Protein 9JKD (pdb70)

Nearest PDB structures (foldseek):
  3h5y-assembly1_A  TM=7.142E-01  e=1.412E-12  Norwalk virus
  4o4r-assembly3_C  TM=7.150E-01  e=1.255E-11  Murine norovirus 1
  4wtd-assembly1_A  TM=6.169E-01  e=1.125E-12  Hepatitis C virus JFH-1
  6ae4-assembly1_A  TM=6.702E-01  e=5.634E-11  Classical swine fever virus
  6ae6-assembly1_A  TM=5.547E-01  e=8.486E-11  Classical swine fever virus

Foldseek 3Di:
DQVFFWDFADDDAQVVVLVVCVVLFAVQFFATFFSVLCVVLSVLQVPADAKQWGFDRIWTSFFDDGAHDDDFPDQVLQVLLLVLLQPLLVLFPDSVVSSVLQVVLLVQFAWDFWHLVLQSVLCSLLIHHFDQAFDDLLVLLLVLLLVLVLLLLVVLPQDAAQDDLVCLPLVNLLVQDDWDDQFPCVVVPDDICNDSVNSVVLSVLQVVLLVQLVCVLVVHHGDPCLVVVADEKEKIFDTAIDTFDQDVRDGGRDRTDIAIATHSNLQSLCRSQFVVLLVSCLVGPLQQCPQADAFQCRPVSVVLLVCVQCVQAQFGPPNWKKKKWDWPPQQSQQHNHLLCSQVVSRNVSHHHPPADSSRVSSNVSSSSNSSVPQAWHFYQRSSRGTMIGGDGGNHNHPCQQVRLSSSLSSLVSSLLLSCLVVPHVADSNRLSVQLSVVVNSAWYDGRSTIMGIQVNNVSSVHGDDVVSSQVSVVSSPIGTPSVPIDMGRGQLQDDTPQWGWDQDPQGIHIFHAPSVVSSNSSHDRDDQLLVVLQVLLVVLLSGLLLAQSSLSSSQSSSLVSLVCNCVVPCDPVQLVLCQLVLCVVPNHSDDVSSVVLSVCLSVAGQDSVLSQLRNHHPDVVADSFDCRCNRGSRPDDTDGDGDPSSVVSNVAHNNNRSVVCVVSVNPSRHHD

Sequence (672 aa):
QARARAFRLKSYADGDLLRELRQFDGGPRAFVRDSHRLDAAVEKASKLTDPTFHISQYQLPHPYSFGGGPPNNPERPLTAPLISAINKVSQRTRDPVGYRKRAKESIDLGDFTTHDPDTLHPRFLEYVHERTRSVDGPTDDAMRAAQTVFARLWRRKGCKVKARSLSDAQPDNLLAIIKKGSPGEYRSLGAEDRRDPRLIATMSSSLLRYASAGVQVARGRPPPGWVDTTTQVTLTFGKREPKAAKIVDGVRQAPVPRFIFNLSPVNYALASFLHYDISHFLMDNDPTHGPGFGPGRGRARKFMDLVERAFDGRFSTPDGARLIMSDITKWDANMCEALIKYSIDLLEDAVDKSALSPEGLATRGLMYRVARRQLLEKLVEHPAGYFVKLYGCMPSGSFYTSLVNTTGNNLLVIGHAIARAVEETSLTHHGAAELLADAVDGTLISYGDNQLFSEHLFSVLGLAYDPEEKHAEFLARFGMKLKVDETEVTVKLGRVRFCSRSLVRTPHGLLITRSHNSLFAKKLAGRPRHDPVVDKLYVRAMMVDHMGTDPIVYAILNEIDRSLNVSLEAAGLTDAAKKVLEDTAQSMFGNREQDALLAVYRALSETVIDRRALLSLHTPRDGDHDPGRLHTSVSTGMHLFTGELTPAAQWAYECTVEKWCQYLHDTDQEGVMFD

Radius of gyration: 26.74 Å; Cα contacts (8 Å, |Δi|>4): 1244; chains: 1; bounding box: 61×74×69 Å

Organism: NCBI:txid2849587

Solvent-accessible surface area: 27902 Å² total; per-residue (Å²): 117,55,101,53,159,45,62,140,9,85,23,184,56,20,44,86,1,15,64,37,0,82,125,62,49,86,100,130,126,65,40,78,19,38,0,98,15,0,49,53,2,13,98,80,5,81,146,44,130,35,15,3,0,74,8,12,34,112,1,14,74,147,40,51,19,111,14,11,4,88,27,43,107,82,63,48,0,32,71,23,0,78,66,2,6,70,110,3,0,121,102,17,127,88,32,106,28,15,63,65,121,0,44,56,12,19,99,47,12,28,27,5,11,27,23,7,82,65,0,44,57,42,0,49,62,11,0,41,75,42,30,118,86,23,88,44,92,0,37,56,0,0,117,11,0,32,78,1,3,16,23,3,6,154,160,71,43,15,151,20,111,17,55,65,41,70,37,0,82,61,89,70,0,63,83,4,3,126,164,28,33,0,2,20,46,131,78,95,44,9,122,40,25,97,35,112,163,5,6,48,54,0,3,74,14,1,57,80,3,39,80,1,0,48,85,43,44,192,69,31,105,46,38,58,72,0,83,98,16,80,40,16,6,25,7,62,1,71,128,22,29,90,46,2,134,72,60,113,68,100,98,46,62,29,62,10,90,3,24,2,35,18,2,0,10,12,31,0,6,0,0,6,6,0,48,42,0,12,61,22,0,50,110,60,2,25,0,3,1,9,50,35,15,48,15,51,46,155,3,62,48,0,57,67,4,0,58,136,7,0,105,39,141,67,47,11,69,78,56,15,77,0,0,20,10,44,11,33,84,5,33,4,29,1,9,9,3,0,0,55,26,0,0,45,5,0,15,99,23,5,58,51,102,103,45,50,95,74,22,91,18,9,10,40,4,0,30,95,1,0,63,43,19,5,11,77,10,46,0,2,0,3,0,0,2,11,0,22,0,50,2,1,0,0,14,45,9,48,2,29,51,7,0,8,0,5,0,1,5,0,1,0,0,0,2,0,0,17,22,0,52,149,68,43,114,50,85,57,149,22,0,11,55,71,0,9,104,18,0,37,4,15,1,1,0,73,9,58,60,4,0,0,3,15,49,0,0,53,64,8,66,27,61,7,41,35,114,86,2,16,90,1,1,64,78,0,45,3,133,0,50,47,107,102,10,56,45,14,44,80,0,1,59,0,38,1,36,64,10,0,0,0,25,5,79,110,29,30,5,1,3,36,4,1,33,30,2,0,14,72,0,5,0,27,3,125,62,24,42,1,31,6,0,25,38,0,1,44,21,2,46,45,6,6,4,0,4,8,0,3,33,20,0,0,38,34,0,2,136,39,25,38,139,61,2,86,94,53,31,29,44,113,47,0,53,65,59,0,48,123,4,0,92,67,86,106,61,57,141,114,92,115,7,7,44,40,2,8,143,27,0,40,138,14,89,0,43,19,53,0,1,0,0,28,21,4,27,168,86,84,126,80,91,6,26,187,33,102,8,4,24,44,1,16,37,55,138,6,104,28,78,20,24,91,6,0,57,21,0,88,112,3,73,5,84,101,0,6,79,38,0,77,100,16,72,0,65,19,2,24,19,94

InterPro domains:
  IPR001205 RNA-directed RNA polymerase, C-terminal domain [PF00680] (410-610)
  IPR007094 RNA-directed RNA polymerase, catalytic domain [PS50507] (411-553)
  IPR043502 DNA/RNA polymerase superfamily [SSF56672] (320-621)

Structure (mmCIF, N/CA/C/O backbone):
data_9JKD
#
_entry.id   9JKD
#
_cell.length_a   118.270
_cell.length_b   118.270
_cell.length_c   136.942
_cell.angle_alpha   90.000
_cell.angle_beta   90.000
_cell.angle_gamma   90.000
#
_symmetry.space_group_name_H-M   'P 43 21 2'
#
loop_
_entity.id
_entity.type
_entity.pdbx_description
1 polymer 'RNA dependent RNA polymerase'
2 polymer 'RNA (30-MER)'
3 polymer "RNA (5'-R(P*GP*GP*AP*UP*AP*UP*AP*AP*U)-3')"
4 non-polymer GLYCEROL
5 water water
#
loop_
_atom_site.group_PDB
_atom_site.id
_atom_site.type_symbol
_atom_site.label_atom_id
_atom_site.label_alt_id
_atom_site.label_comp_id
_atom_site.label_asym_id
_atom_site.label_entity_id
_atom_site.label_seq_id
_atom_site.pdbx_PDB_ins_code
_atom_site.Cartn_x
_atom_site.Cartn_y
_atom_site.Cartn_z
_atom_site.occupancy
_atom_site.B_iso_or_equiv
_atom_site.auth_seq_id
_atom_site.auth_comp_id
_atom_site.auth_asym_id
_atom_site.auth_atom_id
_atom_site.pdbx_PDB_model_num
ATOM 1 N N . GLN A 1 2 ? 38.466 10.977 -11.527 1.00 58.55 85 GLN A N 1
ATOM 2 C CA . GLN A 1 2 ? 39.328 11.385 -12.634 1.00 66.42 85 GLN A CA 1
ATOM 3 C C . GLN A 1 2 ? 38.824 10.866 -13.983 1.00 66.74 85 GLN A C 1
ATOM 4 O O . GLN A 1 2 ? 39.464 11.086 -15.011 1.00 72.15 85 GLN A O 1
ATOM 6 N N . ALA A 1 3 ? 37.671 10.185 -13.979 1.00 70.95 86 ALA A N 1
ATOM 7 C CA . ALA A 1 3 ? 37.154 9.511 -15.168 1.00 71.77 86 ALA A CA 1
ATOM 8 C C . ALA A 1 3 ? 35.745 9.969 -15.528 1.00 70.25 86 ALA A C 1
ATOM 9 O O . ALA A 1 3 ? 34.927 9.149 -15.954 1.00 66.40 86 ALA A O 1
ATOM 11 N N . ARG A 1 4 ? 35.468 11.273 -15.368 1.00 67.60 87 ARG A N 1
ATOM 12 C CA . ARG A 1 4 ? 34.180 11.937 -15.595 1.00 68.62 87 ARG A CA 1
ATOM 13 C C . ARG A 1 4 ? 33.212 11.701 -14.437 1.00 70.61 87 ARG A C 1
ATOM 14 O O . ARG A 1 4 ? 32.351 12.541 -14.159 1.00 74.25 87 ARG A O 1
ATOM 16 N N . ALA A 1 5 ? 33.338 10.564 -13.753 1.00 73.66 88 ALA A N 1
ATOM 17 C CA . ALA A 1 5 ? 32.644 10.340 -12.485 1.00 60.16 88 ALA A CA 1
ATOM 18 C C . ALA A 1 5 ? 33.489 10.978 -11.386 1.00 60.39 88 ALA A C 1
ATOM 19 O O . ALA A 1 5 ? 34.300 10.327 -10.720 1.00 61.91 88 ALA A O 1
ATOM 21 N N . ARG A 1 6 ? 33.309 12.289 -11.217 1.00 46.86 89 ARG A N 1
ATOM 22 C CA . ARG A 1 6 ? 33.942 13.039 -10.138 1.00 42.66 89 ARG A CA 1
ATOM 23 C C . ARG A 1 6 ? 32.910 13.355 -9.062 1.00 30.32 89 ARG A C 1
ATOM 24 O O . ARG A 1 6 ? 31.782 13.746 -9.361 1.00 39.23 89 ARG A O 1
ATOM 32 N N . ALA A 1 7 ? 33.287 13.162 -7.808 1.00 30.50 90 ALA A N 1
ATOM 33 C CA . ALA A 1 7 ? 32.342 13.344 -6.717 1.00 30.36 90 ALA A CA 1
ATOM 34 C C . ALA A 1 7 ? 32.230 14.812 -6.334 1.00 32.73 90 ALA A C 1
ATOM 35 O O . ALA A 1 7 ? 33.178 15.586 -6.490 1.00 35.94 90 ALA A O 1
ATOM 37 N N . PHE A 1 8 ? 31.048 15.196 -5.845 1.00 31.64 91 PHE A N 1
ATOM 38 C CA . PHE A 1 8 ? 30.823 16.533 -5.307 1.00 32.23 91 PHE A CA 1
ATOM 39 C C . PHE A 1 8 ? 30.821 16.481 -3.775 1.00 32.11 91 PHE A C 1
ATOM 40 O O . PHE A 1 8 ? 30.525 15.441 -3.174 1.00 33.90 91 PHE A O 1
ATOM 48 N N . ARG A 1 9 ? 31.159 17.615 -3.143 1.00 34.87 92 ARG A N 1
ATOM 49 C CA . ARG A 1 9 ? 31.257 17.715 -1.686 1.00 34.31 92 ARG A CA 1
ATOM 50 C C . ARG A 1 9 ? 30.003 18.348 -1.110 1.00 34.26 92 ARG A C 1
ATOM 51 O O . ARG A 1 9 ? 29.665 19.483 -1.449 1.00 38.33 92 ARG A O 1
ATOM 59 N N . LEU A 1 10 ? 29.360 17.643 -0.194 1.00 28.25 93 LEU A N 1
ATOM 60 C CA . LEU A 1 10 ? 28.210 18.173 0.512 1.00 30.57 93 LEU A CA 1
ATOM 61 C C . LEU A 1 10 ? 28.637 19.181 1.581 1.00 35.76 93 LEU A C 1
ATOM 62 O O . LEU A 1 10 ? 29.810 19.277 1.952 1.00 39.87 93 LEU A O 1
ATOM 67 N N . LYS A 1 11 ? 27.646 19.917 2.097 1.00 36.31 94 LYS A N 1
ATOM 68 C CA . LYS A 1 11 ? 27.910 21.048 2.981 1.00 43.73 94 LYS A CA 1
ATOM 69 C C . LYS A 1 11 ? 28.021 20.625 4.443 1.00 41.62 94 LYS A C 1
ATOM 70 O O . LYS A 1 11 ? 28.814 21.194 5.193 1.00 42.19 94 LYS A O 1
ATOM 72 N N . SER A 1 12 ? 27.238 19.641 4.869 1.00 32.50 95 SER A N 1
ATOM 73 C CA . SER A 1 12 ? 27.186 19.259 6.271 1.00 36.42 95 SER A CA 1
ATOM 74 C C . SER A 1 12 ? 28.418 18.452 6.663 1.00 34.70 95 SER A C 1
ATOM 75 O O . SER A 1 12 ? 29.233 18.060 5.822 1.00 35.90 95 SER A O 1
ATOM 78 N N . TYR A 1 13 ? 28.533 18.172 7.963 1.00 34.35 96 TYR A N 1
ATOM 79 C CA . TYR A 1 13 ? 29.545 17.238 8.445 1.00 33.32 96 TYR A CA 1
ATOM 80 C C . TYR A 1 13 ? 28.955 16.083 9.235 1.00 29.10 96 TYR A C 1
ATOM 81 O O . TYR A 1 13 ? 29.352 14.934 9.021 1.00 31.94 96 TYR A O 1
ATOM 90 N N . ALA A 1 14 ? 28.049 16.352 10.172 1.00 28.94 97 ALA A N 1
ATOM 91 C CA . ALA A 1 14 ? 27.514 15.293 11.019 1.00 26.04 97 ALA A CA 1
ATOM 92 C C . ALA A 1 14 ? 26.601 14.378 10.212 1.00 28.13 97 ALA A C 1
ATOM 93 O O . ALA A 1 14 ? 25.991 14.792 9.224 1.00 31.24 97 ALA A O 1
ATOM 95 N N . ASP A 1 15 ? 26.503 13.122 10.654 1.00 27.40 98 ASP A N 1
ATOM 96 C CA . ASP A 1 15 ? 25.772 12.119 9.880 1.00 29.87 98 ASP A CA 1
ATOM 97 C C . ASP A 1 15 ? 24.309 12.511 9.715 1.00 26.71 98 ASP A C 1
ATOM 98 O O . ASP A 1 15 ? 23.739 12.362 8.626 1.00 25.20 98 ASP A O 1
ATOM 103 N N . GLY A 1 16 ? 23.687 13.022 10.784 1.00 28.95 99 GLY A N 1
ATOM 104 C CA . GLY A 1 16 ? 22.279 13.382 10.715 1.00 26.59 99 GLY A CA 1
ATOM 105 C C . GLY A 1 16 ? 22.001 14.511 9.742 1.00 29.51 99 GLY A C 1
ATOM 106 O O . GLY A 1 16 ? 20.960 14.523 9.078 1.00 26.39 99 GLY A O 1
ATOM 107 N N . ASP A 1 17 ? 22.930 15.462 9.627 1.00 27.65 100 ASP A N 1
ATOM 108 C CA . ASP A 1 17 ? 22.786 16.534 8.648 1.00 26.53 100 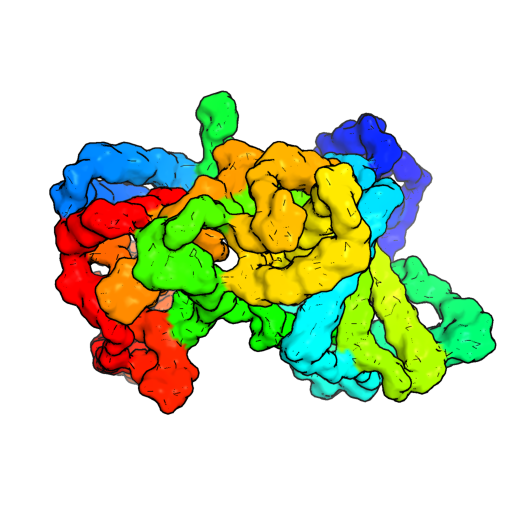ASP A CA 1
ATOM 109 C C . ASP A 1 17 ? 23.123 16.068 7.236 1.00 28.51 100 ASP A C 1
ATOM 110 O O . ASP A 1 17 ? 22.476 16.499 6.273 1.00 27.18 100 ASP A O 1
ATOM 115 N N . LEU A 1 18 ? 24.151 15.223 7.078 1.00 21.32 101 LEU A N 1
ATOM 116 C CA . LEU A 1 18 ? 24.430 14.668 5.754 1.00 25.85 101 LEU A CA 1
ATOM 117 C C . LEU A 1 18 ? 23.251 13.854 5.248 1.00 22.56 101 LEU A C 1
ATOM 118 O O . LEU A 1 18 ? 22.918 13.907 4.057 1.00 23.20 101 LEU A O 1
ATOM 123 N N . LEU A 1 19 ? 22.601 13.110 6.153 1.00 22.48 102 LEU A N 1
ATOM 124 C CA . LEU A 1 19 ? 21.462 12.291 5.777 1.00 22.97 102 LEU A CA 1
ATOM 125 C C . LEU A 1 19 ? 20.333 13.141 5.190 1.00 28.58 102 LEU A C 1
ATOM 126 O O . LEU A 1 19 ? 19.765 12.792 4.143 1.00 29.05 102 LEU A O 1
ATOM 131 N N . ARG A 1 20 ? 20.004 14.267 5.841 1.00 26.12 103 ARG A N 1
ATOM 132 C CA . ARG A 1 20 ? 18.993 15.169 5.294 1.00 32.23 103 ARG A CA 1
ATOM 133 C C . ARG A 1 20 ? 19.392 15.680 3.916 1.00 28.98 103 ARG A C 1
ATOM 134 O O . ARG A 1 20 ? 18.557 15.723 3.006 1.00 28.92 103 ARG A O 1
ATOM 136 N N . GLU A 1 21 ? 20.659 16.037 3.737 1.00 23.67 104 GLU A N 1
ATOM 137 C CA . GLU A 1 21 ? 21.118 16.503 2.440 1.00 25.19 104 GLU A CA 1
ATOM 138 C C . GLU A 1 21 ? 20.931 15.457 1.351 1.00 29.54 104 GLU A C 1
ATOM 139 O O . GLU A 1 21 ? 20.700 15.815 0.185 1.00 30.57 104 GLU A O 1
ATOM 145 N N . LEU A 1 22 ? 21.033 14.171 1.705 1.00 25.67 105 LEU A N 1
ATOM 146 C CA . LEU A 1 22 ? 21.004 13.126 0.697 1.00 26.29 105 LEU A CA 1
ATOM 147 C C . LEU A 1 22 ? 19.628 12.974 0.068 1.00 31.21 105 LEU A C 1
ATOM 148 O O . LEU A 1 22 ? 19.532 12.477 -1.062 1.00 25.77 105 LEU A O 1
ATOM 153 N N . ARG A 1 23 ? 18.560 13.393 0.769 1.00 25.80 106 ARG A N 1
ATOM 154 C CA . ARG A 1 23 ? 17.204 13.246 0.232 1.00 27.25 106 ARG A CA 1
ATOM 155 C C . ARG A 1 23 ? 17.056 13.945 -1.108 1.00 26.42 106 ARG A C 1
ATOM 156 O O . ARG A 1 23 ? 16.303 13.489 -1.967 1.00 31.90 106 ARG A O 1
ATOM 164 N N . GLN A 1 24 ? 17.802 15.013 -1.329 1.00 27.59 107 GLN A N 1
ATOM 165 C CA . GLN A 1 24 ? 17.637 15.745 -2.568 1.00 30.84 107 GLN A CA 1
ATOM 166 C C . GLN A 1 24 ? 18.131 14.980 -3.797 1.00 34.32 107 GLN A C 1
ATOM 167 O O . GLN A 1 24 ? 17.926 15.460 -4.913 1.00 44.52 107 GLN A O 1
ATOM 173 N N . PHE A 1 25 ? 18.714 13.787 -3.635 1.00 29.53 108 PHE A N 1
ATOM 174 C CA . PHE A 1 25 ? 19.131 12.964 -4.763 1.00 25.84 108 PHE A CA 1
ATOM 175 C C . PHE A 1 25 ? 18.350 11.662 -4.872 1.00 25.40 108 PHE A C 1
ATOM 176 O O . PHE A 1 25 ? 18.611 10.873 -5.786 1.00 27.78 108 PHE A O 1
ATOM 184 N N . ASP A 1 26 ? 17.406 11.415 -3.971 1.00 22.05 109 ASP A N 1
ATOM 185 C CA . ASP A 1 26 ? 16.606 10.199 -4.032 1.00 27.82 109 ASP A CA 1
ATOM 186 C C . ASP A 1 26 ? 15.766 10.165 -5.311 1.00 30.79 109 ASP A C 1
ATOM 187 O O . ASP A 1 26 ? 15.405 11.202 -5.875 1.00 30.76 109 ASP A O 1
ATOM 192 N N . GLY A 1 27 ? 15.489 8.956 -5.792 1.00 35.38 110 GLY A N 1
ATOM 193 C CA . GLY A 1 27 ? 15.033 8.783 -7.163 1.00 35.05 110 GLY A CA 1
ATOM 194 C C . GLY A 1 27 ? 13.683 8.112 -7.305 1.00 50.12 110 GLY A C 1
ATOM 195 O O . GLY A 1 27 ? 12.646 8.709 -7.019 1.00 57.55 110 GLY A O 1
ATOM 196 N N . GLY A 1 35 ? 11.733 -2.392 -14.130 1.00 51.57 118 GLY A N 1
ATOM 197 C CA . GLY A 1 35 ? 10.679 -2.841 -13.245 1.00 47.62 118 GLY A CA 1
ATOM 198 C C . GLY A 1 35 ? 11.011 -2.648 -11.773 1.00 65.78 118 GLY A C 1
ATOM 199 O O . GLY A 1 35 ? 11.626 -1.641 -11.401 1.00 65.54 118 GLY A O 1
ATOM 200 N N . PRO A 1 36 ? 10.633 -3.600 -10.945 1.00 73.61 119 PRO A N 1
ATOM 201 C CA . PRO A 1 36 ? 10.897 -3.516 -9.491 1.00 62.77 119 PRO A CA 1
ATOM 202 C C . PRO A 1 36 ? 12.277 -4.004 -9.075 1.00 53.92 119 PRO A C 1
ATOM 203 O O . PRO A 1 36 ? 12.553 -4.076 -7.869 1.00 54.74 119 PRO A O 1
ATOM 207 N N . ARG A 1 37 ? 13.118 -4.344 -10.054 1.00 52.40 120 ARG A N 1
ATOM 208 C CA . ARG A 1 37 ? 14.498 -4.765 -9.857 1.00 49.40 120 ARG A CA 1
ATOM 209 C C . ARG A 1 37 ? 15.481 -3.808 -10.534 1.00 44.78 120 ARG A C 1
ATOM 210 O O . ARG A 1 37 ? 16.646 -4.156 -10.755 1.00 42.68 120 ARG A O 1
ATOM 218 N N . ALA A 1 38 ? 15.028 -2.612 -10.900 1.00 57.55 121 ALA A N 1
ATOM 219 C CA . ALA A 1 38 ? 15.911 -1.507 -11.244 1.00 53.89 121 ALA A CA 1
ATOM 220 C C . ALA A 1 38 ? 16.243 -0.747 -9.964 1.00 49.33 121 ALA A C 1
ATOM 221 O O . ALA A 1 38 ? 15.464 -0.745 -9.003 1.00 49.62 121 ALA A O 1
ATOM 223 N N . PHE A 1 39 ? 17.416 -0.110 -9.941 1.00 45.53 122 PHE A N 1
ATOM 224 C CA . PHE A 1 39 ? 17.857 0.555 -8.716 1.00 40.66 122 PHE A CA 1
ATOM 225 C C . PHE A 1 39 ? 17.268 1.958 -8.588 1.00 36.94 122 PHE A C 1
ATOM 226 O O . PHE A 1 39 ? 17.332 2.767 -9.519 1.00 36.41 122 PHE A O 1
ATOM 234 N N . VAL A 1 40 ? 16.738 2.254 -7.406 1.00 31.57 123 VAL A N 1
ATOM 235 C CA . VAL A 1 40 ? 16.274 3.588 -7.043 1.00 32.08 123 VAL A CA 1
ATOM 236 C C . VAL A 1 40 ? 17.055 4.043 -5.815 1.00 31.32 123 VAL A C 1
ATOM 237 O O . VAL A 1 40 ? 17.072 3.348 -4.790 1.00 30.21 123 VAL A O 1
ATOM 241 N N . ARG A 1 41 ? 17.714 5.189 -5.932 1.00 27.10 124 ARG A N 1
ATOM 242 C CA . ARG A 1 41 ? 18.410 5.784 -4.806 1.00 26.08 124 ARG A CA 1
ATOM 243 C C . ARG A 1 41 ? 17.421 6.096 -3.695 1.00 26.31 124 ARG A C 1
ATOM 244 O O . ARG A 1 41 ? 16.348 6.647 -3.948 1.00 34.73 124 ARG A O 1
ATOM 252 N N . ASP A 1 42 ? 17.769 5.722 -2.462 1.00 31.25 125 ASP A N 1
ATOM 253 C CA . ASP A 1 42 ? 16.868 5.926 -1.325 1.00 28.54 125 ASP A CA 1
ATOM 254 C C . ASP A 1 42 ? 17.691 6.139 -0.053 1.00 22.87 125 ASP A C 1
ATOM 255 O O . ASP A 1 42 ? 18.090 5.173 0.601 1.00 22.62 125 ASP A O 1
ATOM 260 N N . SER A 1 43 ? 17.874 7.402 0.325 1.00 27.39 126 SER A N 1
ATOM 261 C CA . SER A 1 43 ? 18.610 7.725 1.543 1.00 23.68 126 SER A CA 1
ATOM 262 C C . SER A 1 43 ? 17.951 7.185 2.810 1.00 23.41 126 SER A C 1
ATOM 263 O O . SER A 1 43 ? 18.630 7.058 3.840 1.00 26.00 126 SER A O 1
ATOM 266 N N . HIS A 1 44 ? 16.657 6.861 2.777 1.00 21.94 127 HIS A N 1
ATOM 267 C CA . HIS A 1 44 ? 16.030 6.315 3.980 1.00 26.56 127 HIS A CA 1
ATOM 268 C C . HIS A 1 44 ? 16.549 4.932 4.337 1.00 22.52 127 HIS A C 1
ATOM 269 O O . HIS A 1 44 ? 16.417 4.523 5.497 1.00 23.92 127 HIS A O 1
ATOM 276 N N . ARG A 1 45 ? 17.156 4.213 3.388 1.00 20.35 128 ARG A N 1
ATOM 277 C CA . ARG A 1 45 ? 17.859 2.981 3.747 1.00 22.80 128 ARG A CA 1
ATOM 278 C C . ARG A 1 45 ? 19.006 3.227 4.730 1.00 20.21 128 ARG A C 1
ATOM 279 O O . ARG A 1 45 ? 19.459 2.282 5.377 1.00 26.58 128 ARG A O 1
ATOM 287 N N . LEU A 1 46 ? 19.457 4.469 4.893 1.00 20.31 129 LEU A N 1
ATOM 288 C CA . LEU A 1 46 ? 20.482 4.804 5.876 1.00 25.20 129 LEU A CA 1
ATOM 289 C C . LEU A 1 46 ? 19.921 5.215 7.240 1.00 28.17 129 LEU A C 1
ATOM 290 O O . LEU A 1 46 ? 20.705 5.312 8.201 1.00 26.96 129 LEU A O 1
ATOM 295 N N . ASP A 1 47 ? 18.596 5.426 7.352 1.00 25.10 130 ASP A N 1
ATOM 296 C CA . ASP A 1 47 ? 18.012 6.028 8.554 1.00 24.26 130 ASP A CA 1
ATOM 297 C C . ASP A 1 47 ? 18.390 5.257 9.809 1.00 24.73 130 ASP A C 1
ATOM 298 O O . ASP A 1 47 ? 18.835 5.845 10.803 1.00 27.31 130 ASP A O 1
ATOM 303 N N . ALA A 1 48 ? 18.206 3.937 9.801 1.00 25.68 131 ALA A N 1
ATOM 304 C CA . ALA A 1 48 ? 18.457 3.198 11.033 1.00 21.43 131 ALA A CA 1
ATOM 305 C C . ALA A 1 48 ? 19.941 3.177 11.372 1.00 23.59 131 ALA A C 1
ATOM 306 O O . ALA A 1 48 ? 20.313 3.267 12.549 1.00 23.55 131 ALA A O 1
ATOM 308 N N . ALA A 1 49 ? 20.807 3.060 10.357 1.00 22.26 132 ALA A N 1
ATOM 309 C CA . ALA A 1 49 ? 22.241 3.039 10.630 1.00 20.56 132 ALA A CA 1
ATOM 310 C C . ALA A 1 49 ? 22.695 4.353 11.243 1.00 18.93 132 ALA A C 1
ATOM 311 O O . ALA A 1 49 ? 23.475 4.366 12.200 1.00 23.02 132 ALA A O 1
ATOM 313 N N . VAL A 1 50 ? 22.209 5.469 10.708 1.00 23.69 133 VAL A N 1
ATOM 314 C CA . VAL A 1 50 ? 22.555 6.772 11.265 1.00 21.94 133 VAL A CA 1
ATOM 315 C C . VAL A 1 50 ? 22.038 6.896 12.689 1.00 22.96 133 VAL A C 1
ATOM 316 O O . VAL A 1 50 ? 22.733 7.407 13.573 1.00 25.05 133 VAL A O 1
ATOM 320 N N . GLU A 1 51 ? 20.826 6.406 12.945 1.00 22.76 134 GLU A N 1
ATOM 321 C CA . GLU A 1 51 ? 20.286 6.472 14.300 1.00 28.09 134 GLU A CA 1
ATOM 322 C C . GLU A 1 51 ? 21.132 5.656 15.260 1.00 30.20 134 GLU A C 1
ATOM 323 O O . GLU A 1 51 ? 21.460 6.117 16.359 1.00 31.64 134 GLU A O 1
ATOM 329 N N . LYS A 1 52 ? 21.491 4.431 14.864 1.00 26.31 135 LYS A N 1
ATOM 330 C CA . LYS A 1 52 ? 22.297 3.586 15.741 1.00 24.26 135 LYS A CA 1
ATOM 331 C C . LYS A 1 52 ? 23.648 4.227 16.043 1.00 29.78 135 LYS A C 1
ATOM 332 O O . LYS A 1 52 ? 24.095 4.240 17.198 1.00 30.18 135 LYS A O 1
ATOM 338 N N . ALA A 1 53 ? 24.314 4.762 15.013 1.00 23.98 136 ALA A N 1
ATOM 339 C CA . ALA A 1 53 ? 25.651 5.317 15.198 1.00 25.94 136 ALA A CA 1
ATOM 340 C C . ALA A 1 53 ? 25.644 6.541 16.103 1.00 29.30 136 ALA A C 1
ATOM 341 O O . ALA A 1 53 ? 26.664 6.844 16.734 1.00 33.78 136 ALA A O 1
ATOM 343 N N . SER A 1 54 ? 24.517 7.258 16.180 1.00 30.56 137 SER A N 1
ATOM 344 C CA . SER A 1 54 ? 24.485 8.511 16.939 1.00 33.84 137 SER A CA 1
ATOM 345 C C . SER A 1 54 ? 24.710 8.295 18.429 1.00 30.78 137 SER A C 1
ATOM 346 O O . SER A 1 54 ? 25.123 9.227 19.122 1.00 34.84 137 SER A O 1
ATOM 349 N N . LYS A 1 55 ? 24.457 7.096 18.937 1.00 34.00 138 LYS A N 1
ATOM 350 C CA . LYS A 1 55 ? 24.623 6.813 20.357 1.00 36.60 138 LYS A CA 1
ATOM 351 C C . LYS A 1 55 ? 25.969 6.184 20.681 1.00 39.44 138 LYS A C 1
ATOM 352 O O . LYS A 1 55 ? 26.218 5.834 21.840 1.00 43.48 138 LYS A O 1
ATOM 358 N N . LEU A 1 56 ? 26.845 6.044 19.695 1.00 39.05 139 LEU A N 1
ATOM 359 C CA . LEU A 1 56 ? 28.130 5.402 19.895 1.00 30.22 139 LEU A CA 1
ATOM 360 C C . LEU A 1 56 ? 29.216 6.448 20.097 1.00 34.11 139 LEU A C 1
ATOM 361 O O . LEU A 1 56 ? 29.166 7.551 19.540 1.00 30.47 139 LEU A O 1
ATOM 366 N N . THR A 1 57 ? 30.204 6.086 20.913 1.00 31.56 140 THR A N 1
ATOM 367 C CA . THR A 1 57 ? 31.333 6.979 21.145 1.00 29.79 140 THR A CA 1
ATOM 368 C C . THR A 1 57 ? 32.264 7.032 19.940 1.00 32.77 140 THR A C 1
ATOM 369 O O . THR A 1 57 ? 32.681 8.115 19.515 1.00 31.90 140 THR A O 1
ATOM 373 N N . ASP A 1 58 ? 32.617 5.866 19.383 1.00 29.71 141 ASP A N 1
ATOM 374 C CA . ASP A 1 58 ? 33.594 5.765 18.296 1.00 31.88 141 ASP A CA 1
ATOM 375 C C . ASP A 1 58 ? 33.015 4.843 17.225 1.00 25.65 141 ASP A C 1
ATOM 376 O O . ASP A 1 58 ? 33.438 3.692 17.083 1.00 23.26 141 ASP A O 1
ATOM 381 N N . PRO A 1 59 ? 32.053 5.328 16.444 1.00 25.49 142 PRO A N 1
ATOM 382 C CA . PRO A 1 59 ? 31.325 4.446 15.523 1.00 19.78 142 PRO A CA 1
ATOM 383 C C . PRO A 1 59 ? 32.170 3.968 14.343 1.00 25.26 142 PRO A C 1
ATOM 384 O O . PRO A 1 59 ? 32.999 4.695 13.793 1.00 19.36 142 PRO A O 1
ATOM 388 N N . THR A 1 60 ? 31.924 2.722 13.938 1.00 22.91 143 THR A N 1
ATOM 389 C CA . THR A 1 60 ? 32.596 2.137 12.780 1.00 23.52 143 THR A CA 1
ATOM 390 C C . THR A 1 60 ? 32.192 2.776 11.469 1.00 23.43 143 THR A C 1
ATOM 391 O O . THR A 1 60 ? 32.761 2.413 10.431 1.00 25.93 143 THR A O 1
ATOM 395 N N . PHE A 1 61 ? 31.220 3.680 11.467 1.00 19.75 144 PHE A N 1
ATOM 396 C CA . PHE A 1 61 ? 30.620 4.134 10.222 1.00 22.43 144 PHE A CA 1
ATOM 397 C C . PHE A 1 61 ? 30.288 5.625 10.290 1.00 27.11 144 PHE A C 1
ATOM 398 O O . PHE A 1 61 ? 29.820 6.119 11.318 1.00 24.60 144 PHE A O 1
ATOM 406 N N . HIS A 1 62 ? 30.559 6.338 9.194 1.00 24.51 145 HIS A N 1
ATOM 407 C CA . HIS A 1 62 ? 30.087 7.704 8.980 1.00 25.63 145 HIS A CA 1
ATOM 408 C C . HIS A 1 62 ? 29.640 7.837 7.531 1.00 27.91 145 HIS A C 1
ATOM 409 O O . HIS A 1 62 ? 30.144 7.128 6.650 1.00 24.57 145 HIS A O 1
ATOM 416 N N . ILE A 1 63 ? 28.708 8.768 7.283 1.00 21.02 146 ILE A N 1
ATOM 417 C CA . ILE A 1 63 ? 28.346 9.110 5.911 1.00 22.46 146 ILE A CA 1
ATOM 418 C C . ILE A 1 63 ? 29.481 9.896 5.261 1.00 18.07 146 ILE A C 1
ATOM 419 O O . ILE A 1 63 ? 30.108 10.753 5.888 1.00 20.45 146 ILE A O 1
ATOM 424 N N . SER A 1 64 ? 29.778 9.588 4.002 1.00 22.03 147 SER A N 1
ATOM 425 C CA . SER A 1 64 ? 30.822 10.321 3.300 1.00 21.11 147 SER A CA 1
ATOM 426 C C . SER A 1 64 ? 30.319 11.709 2.915 1.00 30.29 147 SER A C 1
ATOM 427 O O . SER A 1 64 ? 29.194 11.858 2.425 1.00 22.31 147 SER A O 1
ATOM 430 N N . GLN A 1 65 ? 31.152 12.725 3.155 1.00 26.22 148 GLN A N 1
ATOM 431 C CA . GLN A 1 65 ? 30.881 14.060 2.632 1.00 30.49 148 GLN A CA 1
ATOM 432 C C . GLN A 1 65 ? 30.894 14.113 1.106 1.00 33.48 148 GLN A C 1
ATOM 433 O O . GLN A 1 65 ? 30.316 15.041 0.525 1.00 31.40 148 GLN A O 1
ATOM 439 N N . TYR A 1 66 ? 31.561 13.164 0.451 1.00 27.43 149 TYR A N 1
ATOM 440 C CA . TYR A 1 66 ? 31.676 13.126 -1.000 1.00 27.55 149 TYR A CA 1
ATOM 441 C C . TYR A 1 66 ? 30.735 12.073 -1.573 1.00 27.85 149 TYR A C 1
ATOM 442 O O . TYR A 1 66 ? 30.640 10.959 -1.047 1.00 23.11 149 TYR A O 1
ATOM 451 N N . GLN A 1 67 ? 30.045 12.430 -2.657 1.00 26.22 150 GLN A N 1
ATOM 452 C CA . GLN A 1 67 ? 28.991 11.604 -3.233 1.00 23.54 150 GLN A CA 1
ATOM 453 C C . GLN A 1 67 ? 29.022 11.754 -4.746 1.00 26.24 150 GLN A C 1
ATOM 454 O O . GLN A 1 67 ? 29.547 12.735 -5.276 1.00 32.16 150 GLN A O 1
ATOM 460 N N . LEU A 1 68 ? 28.443 10.777 -5.450 1.00 27.51 151 LEU A N 1
ATOM 461 C CA . LEU A 1 68 ? 28.499 10.893 -6.908 1.00 28.95 151 LEU A CA 1
ATOM 462 C C . LEU A 1 68 ? 27.142 11.318 -7.462 1.00 30.57 151 LEU A C 1
ATOM 463 O O . LEU A 1 68 ? 26.104 11.023 -6.862 1.00 25.46 151 LEU A O 1
ATOM 468 N N . PRO A 1 69 ? 27.120 12.045 -8.587 1.00 34.09 152 PRO A N 1
ATOM 469 C CA . PRO A 1 69 ? 25.837 12.289 -9.274 1.00 28.53 152 PRO A CA 1
ATOM 470 C C . PRO A 1 69 ? 25.071 11.016 -9.553 1.00 29.18 152 PRO A C 1
ATOM 471 O O . PRO A 1 69 ? 23.845 10.992 -9.386 1.00 32.91 152 PRO A O 1
ATOM 475 N N . HIS A 1 70 ? 25.760 9.948 -9.961 1.00 26.67 153 HIS A N 1
ATOM 476 C CA . HIS A 1 70 ? 25.108 8.676 -10.241 1.00 30.46 153 HIS A CA 1
ATOM 477 C C . HIS A 1 70 ? 25.727 7.535 -9.449 1.00 32.51 153 HIS A C 1
ATOM 478 O O . HIS A 1 70 ? 26.953 7.424 -9.360 1.00 34.96 153 HIS A O 1
ATOM 485 N N . PRO A 1 71 ? 24.901 6.662 -8.889 1.00 32.26 154 PRO A N 1
ATOM 486 C CA . PRO A 1 71 ? 25.414 5.561 -8.077 1.00 26.75 154 PRO A CA 1
ATOM 487 C C . PRO A 1 71 ? 25.720 4.317 -8.900 1.00 26.09 154 PRO A C 1
ATOM 488 O O . PRO A 1 71 ? 25.192 4.105 -9.991 1.00 31.52 154 PRO A O 1
ATOM 492 N N . TYR A 1 72 ? 26.566 3.471 -8.324 1.00 26.94 155 TYR A N 1
ATOM 493 C CA . TYR A 1 72 ? 26.930 2.197 -8.929 1.00 24.93 155 TYR A CA 1
ATOM 494 C C . TYR A 1 72 ? 25.929 1.091 -8.633 1.00 25.23 155 TYR A C 1
ATOM 495 O O . TYR A 1 72 ? 25.832 0.138 -9.411 1.00 30.73 155 TYR A O 1
ATOM 504 N N . SER A 1 73 ? 25.218 1.178 -7.510 1.00 27.01 156 SER A N 1
ATOM 505 C CA . SER A 1 73 ? 24.382 0.085 -7.027 1.00 28.76 156 SER A CA 1
ATOM 506 C C . SER A 1 73 ? 23.339 -0.326 -8.064 1.00 35.34 156 SER A C 1
ATOM 507 O O . SER A 1 73 ? 22.882 0.487 -8.875 1.00 25.23 156 SER A O 1
ATOM 510 N N . PHE A 1 74 ? 22.968 -1.611 -8.033 1.00 28.55 157 PHE A N 1
ATOM 511 C CA . PHE A 1 74 ? 21.923 -2.139 -8.902 1.00 33.81 157 PHE A CA 1
ATOM 512 C C . PHE A 1 74 ? 20.750 -2.647 -8.068 1.00 33.79 157 PHE A C 1
ATOM 513 O O . PHE A 1 74 ? 20.907 -3.025 -6.900 1.00 28.68 157 PHE A O 1
ATOM 521 N N . GLY A 1 75 ? 19.558 -2.655 -8.693 1.00 35.53 158 GLY A N 1
ATOM 522 C CA . GLY A 1 75 ? 18.359 -3.152 -8.054 1.00 32.26 158 GLY A CA 1
ATOM 523 C C . GLY A 1 75 ? 18.292 -4.672 -8.021 1.00 35.12 158 GLY A C 1
ATOM 524 O O . GLY A 1 75 ? 19.130 -5.385 -8.586 1.00 32.17 158 GLY A O 1
ATOM 525 N N . GLY A 1 76 ? 17.275 -5.158 -7.326 1.00 29.46 159 GLY A N 1
ATOM 526 C CA . GLY A 1 76 ? 17.047 -6.585 -7.222 1.00 32.17 159 GLY A CA 1
ATOM 527 C C . GLY A 1 76 ? 15.645 -6.861 -6.739 1.00 33.70 159 GLY A C 1
ATOM 528 O O . GLY A 1 76 ? 14.767 -6.005 -6.834 1.00 33.22 159 GLY A O 1
ATOM 529 N N . GLY A 1 77 ? 15.448 -8.069 -6.209 1.00 32.29 160 GLY A N 1
ATOM 530 C CA . GLY A 1 77 ? 14.158 -8.494 -5.709 1.00 31.00 160 GLY A CA 1
ATOM 531 C C . GLY A 1 77 ? 14.172 -9.923 -5.188 1.00 34.39 160 GLY A C 1
ATOM 532 O O . GLY A 1 77 ? 15.222 -10.563 -5.111 1.00 30.67 160 GLY A O 1
ATOM 533 N N . PRO A 1 78 ? 13.003 -10.454 -4.827 1.00 38.87 161 PRO A N 1
ATOM 534 C CA . PRO A 1 78 ? 12.942 -11.790 -4.214 1.00 33.81 161 PRO A CA 1
ATOM 535 C C . PRO A 1 78 ? 13.088 -12.888 -5.252 1.00 28.85 161 PRO A C 1
ATOM 536 O O . PRO A 1 78 ? 12.878 -12.657 -6.455 1.00 27.71 161 PRO A O 1
ATOM 540 N N . PRO A 1 79 ? 13.419 -14.102 -4.830 1.00 29.34 162 PRO A N 1
ATOM 541 C CA . PRO A 1 79 ? 13.569 -15.213 -5.769 1.00 31.89 162 PRO A CA 1
ATOM 542 C C . PRO A 1 79 ? 12.199 -15.749 -6.168 1.00 38.19 162 PRO A C 1
ATOM 543 O O . PRO A 1 79 ? 11.155 -15.252 -5.738 1.00 35.01 162 PRO A O 1
ATOM 547 N N A ASN A 1 80 ? 12.215 -16.772 -7.009 0.46 37.77 163 ASN A N 1
ATOM 548 N N B ASN A 1 80 ? 12.214 -16.786 -7.004 0.54 37.76 163 ASN A N 1
ATOM 549 C CA A ASN A 1 80 ? 10.980 -17.479 -7.271 0.46 39.42 163 ASN A CA 1
ATOM 550 C CA B ASN A 1 80 ? 10.991 -17.527 -7.281 0.54 39.40 163 ASN A CA 1
ATOM 551 C C A ASN A 1 80 ? 10.481 -18.093 -5.968 0.46 37.79 163 ASN A C 1
ATOM 552 C C B ASN A 1 80 ? 10.478 -18.107 -5.970 0.54 37.73 163 ASN A C 1
ATOM 553 O O A ASN A 1 80 ? 11.278 -18.644 -5.199 0.46 37.61 163 ASN A O 1
ATOM 554 O O B ASN A 1 80 ? 11.273 -18.657 -5.194 0.54 37.61 163 ASN A O 1
ATOM 563 N N . PRO A 1 81 ? 9.184 -17.972 -5.663 1.00 35.16 164 PRO A N 1
ATOM 564 C CA . PRO A 1 81 ? 8.692 -18.426 -4.355 1.00 34.51 164 PRO A CA 1
ATOM 565 C C . PRO A 1 81 ? 8.514 -19.929 -4.224 1.00 34.23 164 PRO A C 1
ATOM 566 O O . PRO A 1 81 ? 8.478 -20.420 -3.089 1.00 36.27 164 PRO A O 1
ATOM 570 N N . GLU A 1 82 ? 8.404 -20.677 -5.320 1.00 38.39 165 GLU A N 1
ATOM 571 C CA . GLU A 1 82 ? 8.184 -22.118 -5.217 1.00 37.91 165 GLU A CA 1
ATOM 572 C C . GLU A 1 82 ? 9.437 -22.845 -4.732 1.00 35.03 165 GLU A C 1
ATOM 573 O O . GLU A 1 82 ? 10.563 -22.457 -5.048 1.00 36.37 165 GLU A O 1
ATOM 579 N N . ARG A 1 83 ? 9.228 -23.905 -3.945 1.00 28.69 166 ARG A N 1
ATOM 580 C CA . ARG A 1 83 ? 10.283 -24.786 -3.441 1.00 32.29 166 ARG A CA 1
ATOM 581 C C . ARG A 1 83 ? 10.004 -26.210 -3.929 1.00 39.09 166 ARG A C 1
ATOM 582 O O . ARG A 1 83 ? 9.508 -27.054 -3.165 1.00 38.95 166 ARG A O 1
ATOM 590 N N . PRO A 1 84 ? 10.351 -26.530 -5.181 1.00 39.65 167 PRO A N 1
ATOM 591 C CA . PRO A 1 84 ? 9.878 -27.797 -5.783 1.00 35.60 167 PRO A CA 1
ATOM 592 C C . PRO A 1 84 ? 10.516 -29.068 -5.225 1.00 41.78 167 PRO A C 1
ATOM 593 O O . PRO A 1 84 ? 10.045 -30.168 -5.550 1.00 47.34 167 PRO A O 1
ATOM 597 N N . LEU A 1 85 ? 11.561 -28.979 -4.412 1.00 35.48 168 LEU A N 1
ATOM 598 C CA . LEU A 1 85 ? 12.201 -30.180 -3.912 1.00 32.14 168 LEU A CA 1
ATOM 599 C C . LEU A 1 85 ? 11.711 -30.574 -2.531 1.00 32.98 168 LEU A C 1
ATOM 600 O O . LEU A 1 85 ? 12.088 -31.640 -2.034 1.00 32.30 168 LEU A O 1
ATOM 605 N N . THR A 1 86 ? 10.876 -29.754 -1.901 1.00 37.92 169 THR A N 1
ATOM 606 C CA . THR A 1 86 ? 10.480 -30.047 -0.527 1.00 38.97 169 THR A CA 1
ATOM 607 C C . THR A 1 86 ? 9.565 -31.264 -0.461 1.00 32.56 169 THR A C 1
ATOM 608 O O . THR A 1 86 ? 9.782 -32.169 0.354 1.00 36.98 169 THR A O 1
ATOM 612 N N . ALA A 1 87 ? 8.540 -31.309 -1.313 1.00 33.09 170 ALA A N 1
ATOM 613 C CA . ALA A 1 87 ? 7.670 -32.486 -1.328 1.00 39.19 170 ALA A CA 1
ATOM 614 C C . ALA A 1 87 ? 8.431 -33.763 -1.674 1.00 38.39 170 ALA A C 1
ATOM 615 O O . ALA A 1 87 ? 8.355 -34.728 -0.894 1.00 40.09 170 ALA A O 1
ATOM 617 N N . PRO A 1 88 ? 9.208 -33.837 -2.767 1.00 39.23 171 PRO A N 1
ATOM 618 C CA . PRO A 1 88 ? 9.956 -35.081 -3.017 1.00 37.39 171 PRO A CA 1
ATOM 619 C C . PRO A 1 88 ? 10.898 -35.454 -1.884 1.00 35.23 171 PRO A C 1
ATOM 620 O O . PRO A 1 88 ? 11.048 -36.640 -1.574 1.00 39.29 171 PRO A O 1
ATOM 624 N N . LEU A 1 89 ? 11.514 -34.465 -1.233 1.00 39.30 172 LEU A N 1
ATOM 625 C CA . LEU A 1 89 ? 12.442 -34.758 -0.144 1.00 38.31 172 LEU A CA 1
ATOM 626 C C . LEU A 1 89 ? 11.711 -35.388 1.033 1.00 31.89 172 LEU A C 1
ATOM 627 O O . LEU A 1 89 ? 12.242 -36.284 1.700 1.00 32.31 172 LEU A O 1
ATOM 632 N N . ILE A 1 90 ? 10.479 -34.950 1.286 1.00 40.25 173 ILE A N 1
ATOM 633 C CA . ILE A 1 90 ? 9.712 -35.497 2.402 1.00 41.32 173 ILE A CA 1
ATOM 634 C C . ILE A 1 90 ? 9.339 -36.957 2.137 1.00 41.93 173 ILE A C 1
ATOM 635 O O . ILE A 1 90 ? 9.527 -37.823 3.003 1.00 38.54 173 ILE A O 1
ATOM 640 N N . SER A 1 91 ? 8.831 -37.257 0.930 1.00 41.88 174 SER A N 1
ATOM 641 C CA . SER A 1 91 ? 8.562 -38.649 0.569 1.00 41.04 174 SER A CA 1
ATOM 642 C C . SER A 1 91 ? 9.818 -39.498 0.686 1.00 43.76 174 SER A C 1
ATOM 643 O O . SER A 1 91 ? 9.782 -40.595 1.261 1.00 44.28 174 SER A O 1
ATOM 646 N N . ALA A 1 92 ? 10.948 -38.993 0.172 1.00 40.75 175 ALA A N 1
ATOM 647 C CA . ALA A 1 92 ? 12.200 -39.737 0.268 1.00 37.56 175 ALA A CA 1
ATOM 648 C C . ALA A 1 92 ? 12.587 -39.993 1.716 1.00 32.70 175 ALA A C 1
ATOM 649 O O . ALA A 1 92 ? 13.050 -41.086 2.055 1.00 42.87 175 ALA A O 1
ATOM 651 N N . ILE A 1 93 ? 12.423 -38.996 2.584 1.00 38.30 176 ILE A N 1
ATOM 652 C CA . ILE A 1 93 ? 12.750 -39.198 3.990 1.00 36.76 176 ILE A CA 1
ATOM 653 C C . ILE A 1 93 ? 11.774 -40.181 4.620 1.00 39.48 176 ILE A C 1
ATOM 654 O O . ILE A 1 93 ? 12.169 -41.051 5.403 1.00 38.33 176 ILE A O 1
ATOM 659 N N . ASN A 1 94 ? 10.487 -40.065 4.276 1.00 41.97 177 ASN A N 1
ATOM 660 C CA . ASN A 1 94 ? 9.483 -41.008 4.762 1.00 47.14 177 ASN A CA 1
ATOM 661 C C . ASN A 1 94 ? 9.886 -42.446 4.454 1.00 49.64 177 ASN A C 1
ATOM 662 O O . ASN A 1 94 ? 9.855 -43.319 5.328 1.00 45.23 177 ASN A O 1
ATOM 667 N N . LYS A 1 95 ? 10.332 -42.697 3.226 1.00 44.05 178 LYS A N 1
ATOM 668 C CA . LYS A 1 95 ? 10.679 -44.059 2.847 1.00 44.45 178 LYS A CA 1
ATOM 669 C C . LYS A 1 95 ? 11.960 -44.516 3.536 1.00 44.60 178 LYS A C 1
ATOM 670 O O . LYS A 1 95 ? 11.962 -45.515 4.262 1.00 51.54 178 LYS A O 1
ATOM 676 N N . VAL A 1 96 ? 13.058 -43.776 3.353 1.00 49.51 179 VAL A N 1
ATOM 677 C CA . VAL A 1 96 ? 14.358 -44.266 3.810 1.00 39.35 179 VAL A CA 1
ATOM 678 C C . VAL A 1 96 ? 14.452 -44.285 5.330 1.00 36.10 179 VAL A C 1
ATOM 679 O O . VAL A 1 96 ? 15.207 -45.089 5.894 1.00 39.40 179 VAL A O 1
ATOM 683 N N . SER A 1 97 ? 13.723 -43.403 6.026 1.00 38.09 180 SER A N 1
ATOM 684 C CA . SER A 1 97 ? 13.825 -43.395 7.487 1.00 44.32 180 SER A CA 1
ATOM 685 C C . SER A 1 97 ? 13.449 -44.745 8.082 1.00 42.45 180 SER A C 1
ATOM 686 O O . SER A 1 97 ? 13.992 -45.137 9.122 1.00 40.68 180 SER A O 1
ATOM 689 N N . GLN A 1 98 ? 12.549 -45.481 7.419 1.00 45.65 181 GLN A N 1
ATOM 690 C CA . GLN A 1 98 ? 12.084 -46.767 7.931 1.00 51.10 181 GLN A CA 1
ATOM 691 C C . GLN A 1 98 ? 13.202 -47.793 8.043 1.00 48.79 181 GLN A C 1
ATOM 692 O O . GLN A 1 98 ? 13.075 -48.748 8.816 1.00 50.11 181 GLN A O 1
ATOM 698 N N . ARG A 1 99 ? 14.294 -47.624 7.301 1.00 39.68 182 ARG A N 1
ATOM 699 C CA . ARG A 1 99 ? 15.394 -48.569 7.365 1.00 40.79 182 ARG A CA 1
ATOM 700 C C . ARG A 1 99 ? 16.445 -48.170 8.391 1.00 46.70 182 ARG A C 1
ATOM 701 O O . ARG A 1 99 ? 17.479 -48.843 8.497 1.00 47.12 182 ARG A O 1
ATOM 709 N N . THR A 1 100 ? 16.200 -47.106 9.155 1.00 44.54 183 THR A N 1
ATOM 710 C CA . THR A 1 100 ? 17.113 -46.664 10.200 1.00 48.82 183 THR A CA 1
ATOM 711 C C . THR A 1 100 ? 16.610 -47.135 11.559 1.00 50.74 183 THR A C 1
ATOM 712 O O . THR A 1 100 ? 15.488 -47.628 11.696 1.00 52.99 183 THR A O 1
ATOM 716 N N . ARG A 1 101 ? 17.459 -46.957 12.578 1.00 49.23 184 ARG A N 1
ATOM 717 C CA . ARG A 1 101 ? 17.165 -47.505 13.900 1.00 46.07 184 ARG A CA 1
ATOM 718 C C . ARG A 1 101 ? 15.988 -46.800 14.566 1.00 54.84 184 ARG A C 1
ATOM 719 O O . ARG A 1 101 ? 15.180 -47.448 15.240 1.00 68.51 184 ARG A O 1
ATOM 727 N N . ASP A 1 102 ? 15.858 -45.485 14.394 1.00 53.62 185 ASP A N 1
ATOM 728 C CA . ASP A 1 102 ? 14.772 -44.717 15.009 1.00 53.95 185 ASP A CA 1
ATOM 729 C C . ASP A 1 102 ? 14.034 -43.948 13.922 1.00 48.00 185 ASP A C 1
ATOM 730 O O . ASP A 1 102 ? 14.264 -42.750 13.727 1.00 55.10 185 ASP A O 1
ATOM 735 N N . PRO A 1 103 ? 13.126 -44.609 13.200 1.00 50.69 186 PRO A N 1
ATOM 736 C CA . PRO A 1 103 ? 12.445 -43.931 12.081 1.00 53.20 186 PRO A CA 1
ATOM 737 C C . PRO A 1 103 ? 11.679 -42.672 12.458 1.00 50.59 186 PRO A C 1
ATOM 738 O O . PRO A 1 103 ? 11.722 -41.690 11.709 1.00 47.67 186 PRO A O 1
ATOM 742 N N . VAL A 1 104 ? 10.951 -42.670 13.575 1.00 50.82 187 VAL A N 1
ATOM 743 C CA . VAL A 1 104 ? 10.174 -41.483 13.929 1.00 53.25 187 VAL A CA 1
ATOM 744 C C . VAL A 1 104 ? 11.103 -40.368 14.398 1.00 48.63 187 VAL A C 1
ATOM 745 O O . VAL A 1 104 ? 10.851 -39.182 14.138 1.00 46.92 187 VAL A O 1
ATOM 749 N N . GLY A 1 105 ? 12.176 -40.731 15.107 1.00 36.49 188 GLY A N 1
ATOM 750 C CA . GLY A 1 105 ? 13.168 -39.742 15.488 1.00 47.37 188 GLY A CA 1
ATOM 751 C C . GLY A 1 105 ? 13.874 -39.130 14.289 1.00 50.33 188 GLY A C 1
ATOM 752 O O . GLY A 1 105 ? 14.064 -37.912 14.224 1.00 46.81 188 GLY A O 1
ATOM 753 N N . TYR A 1 106 ? 14.274 -39.963 13.321 1.00 46.74 189 TYR A N 1
ATOM 754 C CA . TYR A 1 106 ? 14.914 -39.429 12.124 1.00 44.08 189 TYR A CA 1
ATOM 755 C C . TYR A 1 106 ? 13.983 -38.484 11.388 1.00 46.34 189 TYR A C 1
ATOM 756 O O . TYR A 1 106 ? 14.421 -37.450 10.872 1.00 43.20 189 TYR A O 1
ATOM 765 N N . ARG A 1 107 ? 12.696 -38.821 11.317 1.00 41.05 190 ARG A N 1
ATOM 766 C CA . ARG A 1 107 ? 11.774 -37.962 10.585 1.00 47.18 190 ARG A CA 1
ATOM 767 C C . ARG A 1 107 ? 11.522 -36.651 11.324 1.00 45.16 190 ARG A C 1
ATOM 768 O O . ARG A 1 107 ? 11.260 -35.623 10.686 1.00 36.51 190 ARG A O 1
ATOM 776 N N . LYS A 1 108 ? 11.611 -36.661 12.658 1.00 42.47 191 LYS A N 1
ATOM 777 C CA . LYS A 1 108 ? 11.387 -35.440 13.423 1.00 49.45 191 LYS A CA 1
ATOM 778 C C . LYS A 1 108 ? 12.613 -34.542 13.373 1.00 42.90 191 LYS A C 1
ATOM 779 O O . LYS A 1 108 ? 12.503 -33.340 13.111 1.00 42.15 191 LYS A O 1
ATOM 781 N N . ARG A 1 109 ? 13.782 -35.119 13.651 1.00 38.48 192 ARG A N 1
ATOM 782 C CA . ARG A 1 109 ? 15.045 -34.413 13.495 1.00 45.56 192 ARG A CA 1
ATOM 783 C C . ARG A 1 109 ? 15.168 -33.801 12.104 1.00 46.06 192 ARG A C 1
ATOM 784 O O . ARG A 1 109 ? 15.646 -32.670 11.955 1.00 44.91 192 ARG A O 1
ATOM 792 N N . ALA A 1 110 ? 14.710 -34.521 11.074 1.00 42.37 193 ALA A N 1
ATOM 793 C CA . ALA A 1 110 ? 14.828 -34.017 9.710 1.00 44.44 193 ALA A CA 1
ATOM 794 C C . ALA A 1 110 ? 13.784 -32.954 9.400 1.00 44.78 193 ALA A C 1
ATOM 795 O O . ALA A 1 110 ? 14.045 -32.055 8.592 1.00 46.69 193 ALA A O 1
ATOM 797 N N . LYS A 1 111 ? 12.601 -33.039 10.012 1.00 45.59 194 LYS A N 1
ATOM 798 C CA . LYS A 1 111 ? 11.577 -32.029 9.755 1.00 49.60 194 LYS A CA 1
ATOM 799 C C . LYS A 1 111 ? 11.995 -30.663 10.289 1.00 46.32 194 LYS A C 1
ATOM 800 O O . LYS A 1 111 ? 11.667 -29.634 9.683 1.00 43.40 194 LYS A O 1
ATOM 802 N N . GLU A 1 112 ? 12.719 -30.634 11.411 1.00 41.42 195 GLU A N 1
ATOM 803 C CA . GLU A 1 112 ? 13.217 -29.367 11.937 1.00 45.99 195 GLU A CA 1
ATOM 804 C C . GLU A 1 112 ? 14.037 -28.620 10.889 1.00 44.31 195 GLU A C 1
ATOM 805 O O . GLU A 1 112 ? 13.864 -27.409 10.705 1.00 50.48 195 GLU A O 1
ATOM 807 N N . SER A 1 113 ? 14.915 -29.333 10.171 1.00 42.89 196 SER A N 1
ATOM 808 C CA . SER A 1 113 ? 15.774 -28.696 9.172 1.00 46.10 196 SER A CA 1
ATOM 809 C C . SER A 1 113 ? 14.982 -28.235 7.955 1.00 45.15 196 SER A C 1
ATOM 810 O O . SER A 1 113 ? 15.225 -27.139 7.430 1.00 42.92 196 SER A O 1
ATOM 813 N N . ILE A 1 114 ? 14.050 -29.065 7.475 1.00 41.36 197 ILE A N 1
ATOM 814 C CA . ILE A 1 114 ? 13.279 -28.700 6.293 1.00 33.63 197 ILE A CA 1
ATOM 815 C C . ILE A 1 114 ? 12.502 -27.417 6.544 1.00 38.61 197 ILE A C 1
ATOM 816 O O . ILE A 1 114 ? 12.375 -26.564 5.657 1.00 43.95 197 ILE A O 1
ATOM 821 N N . ASP A 1 115 ? 11.980 -27.254 7.763 1.00 43.55 198 ASP A N 1
ATOM 822 C CA . ASP A 1 115 ? 11.194 -26.066 8.084 1.00 48.34 198 ASP A CA 1
ATOM 823 C C . ASP A 1 115 ? 12.039 -24.800 8.020 1.00 48.63 198 ASP A C 1
ATOM 824 O O . ASP A 1 115 ? 11.532 -23.736 7.649 1.00 47.12 198 ASP A O 1
ATOM 829 N N . LEU A 1 116 ? 13.325 -24.894 8.366 1.00 47.61 199 LEU A N 1
ATOM 830 C CA . LEU A 1 116 ? 14.210 -23.735 8.360 1.00 52.52 199 LEU A CA 1
ATOM 831 C C . LEU A 1 116 ? 14.762 -23.390 6.975 1.00 47.33 199 LEU A C 1
ATOM 832 O O . LEU A 1 116 ? 15.284 -22.285 6.807 1.00 49.80 199 LEU A O 1
ATOM 837 N N . GLY A 1 117 ? 14.630 -24.273 5.986 1.00 43.98 200 GLY A N 1
ATOM 838 C CA . GLY A 1 117 ? 15.276 -24.069 4.698 1.00 34.67 200 GLY A CA 1
ATOM 839 C C . GLY A 1 117 ? 14.779 -22.821 3.985 1.00 38.29 200 GLY A C 1
ATOM 840 O O . GLY A 1 117 ? 13.575 -22.703 3.699 1.00 44.13 200 GLY A O 1
ATOM 841 N N . ASP A 1 118 ? 15.685 -21.907 3.658 1.00 33.10 201 ASP A N 1
ATOM 842 C CA . ASP A 1 118 ? 15.299 -20.669 2.987 1.00 37.33 201 ASP A CA 1
ATOM 843 C C . ASP A 1 118 ? 16.382 -20.250 1.994 1.00 37.82 201 ASP A C 1
ATOM 844 O O . ASP A 1 118 ? 17.263 -21.030 1.614 1.00 31.64 201 ASP A O 1
ATOM 849 N N . PHE A 1 119 ? 16.332 -18.981 1.586 1.00 36.17 202 PHE A N 1
ATOM 850 C CA . PHE A 1 119 ? 17.097 -18.507 0.441 1.00 35.99 202 PHE A CA 1
ATOM 851 C C . PHE A 1 119 ? 17.151 -16.982 0.450 1.00 39.03 202 PHE A C 1
ATOM 852 O O . PHE A 1 119 ? 16.120 -16.334 0.650 1.00 41.08 202 PHE A O 1
ATOM 860 N N . THR A 1 120 ? 18.334 -16.412 0.208 1.00 35.18 203 THR A N 1
ATOM 861 C CA . THR A 1 120 ? 18.503 -14.962 0.143 1.00 29.67 203 THR A CA 1
ATOM 862 C C . THR A 1 120 ? 18.824 -14.526 -1.288 1.00 28.56 203 THR A C 1
ATOM 863 O O . THR A 1 120 ? 19.410 -15.285 -2.060 1.00 28.76 203 THR A O 1
ATOM 867 N N . THR A 1 121 ? 18.398 -13.311 -1.654 1.00 27.40 204 THR A N 1
ATOM 868 C CA . THR A 1 121 ? 18.783 -12.677 -2.911 1.00 23.99 204 THR A CA 1
ATOM 869 C C . THR A 1 121 ? 19.340 -11.281 -2.642 1.00 26.70 204 THR A C 1
ATOM 870 O O . THR A 1 121 ? 19.178 -10.702 -1.561 1.00 23.11 204 THR A O 1
ATOM 874 N N . HIS A 1 122 ? 19.938 -10.706 -3.675 1.00 22.76 205 HIS A N 1
ATOM 875 C CA . HIS A 1 122 ? 20.252 -9.296 -3.628 1.00 23.51 205 HIS A CA 1
ATOM 876 C C . HIS A 1 122 ? 18.998 -8.463 -3.856 1.00 28.26 205 HIS A C 1
ATOM 877 O O . HIS A 1 122 ? 18.312 -8.611 -4.877 1.00 29.51 205 HIS A O 1
ATOM 884 N N . ASP A 1 123 ? 18.749 -7.550 -2.943 1.00 23.28 206 ASP A N 1
ATOM 885 C CA . ASP A 1 123 ? 17.652 -6.600 -3.010 1.00 27.18 206 ASP A CA 1
ATOM 886 C C . ASP A 1 123 ? 18.025 -5.450 -2.085 1.00 24.04 206 ASP A C 1
ATOM 887 O O . ASP A 1 123 ? 18.170 -5.655 -0.874 1.00 27.12 206 ASP A O 1
ATOM 892 N N . PRO A 1 124 ? 18.232 -4.247 -2.616 1.00 26.05 207 PRO A N 1
ATOM 893 C CA . PRO A 1 124 ? 18.660 -3.140 -1.753 1.00 25.06 207 PRO A CA 1
ATOM 894 C C . PRO A 1 124 ? 17.726 -2.901 -0.577 1.00 31.78 207 PRO A C 1
ATOM 895 O O . PRO A 1 124 ? 18.178 -2.430 0.477 1.00 29.45 207 PRO A O 1
ATOM 899 N N . ASP A 1 125 ? 16.449 -3.264 -0.696 1.00 30.76 208 ASP A N 1
ATOM 900 C CA . ASP A 1 125 ? 15.515 -2.998 0.392 1.00 32.64 208 ASP A CA 1
ATOM 901 C C . ASP A 1 125 ? 15.518 -4.075 1.472 1.00 32.36 208 ASP A C 1
ATOM 902 O O . ASP A 1 125 ? 14.966 -3.836 2.550 1.00 40.01 208 ASP A O 1
ATOM 907 N N . THR A 1 126 ? 16.127 -5.240 1.229 1.00 23.72 209 THR A N 1
ATOM 908 C CA . THR A 1 126 ? 16.356 -6.220 2.283 1.00 27.48 209 THR A CA 1
ATOM 909 C C . THR A 1 126 ? 17.806 -6.272 2.734 1.00 25.97 209 THR A C 1
ATOM 910 O O . THR A 1 126 ? 18.087 -6.866 3.776 1.00 31.89 209 THR A O 1
ATOM 914 N N . LEU A 1 127 ? 18.727 -5.680 1.970 1.00 26.80 210 LEU A N 1
ATOM 915 C CA . LEU A 1 127 ? 20.139 -5.696 2.333 1.00 25.47 210 LEU A CA 1
ATOM 916 C C . LEU A 1 127 ? 20.460 -4.706 3.450 1.00 24.52 210 LEU A C 1
ATOM 917 O O . LEU A 1 127 ? 21.288 -5.009 4.314 1.00 29.07 210 LEU A O 1
ATOM 922 N N . HIS A 1 128 ? 19.844 -3.518 3.451 1.00 23.80 211 HIS A N 1
ATOM 923 C CA . HIS A 1 128 ? 20.321 -2.470 4.358 1.00 27.60 211 HIS A CA 1
ATOM 924 C C . HIS A 1 128 ? 20.204 -2.822 5.842 1.00 27.94 211 HIS A C 1
ATOM 925 O O . HIS A 1 128 ? 21.088 -2.390 6.605 1.00 24.71 211 HIS A O 1
ATOM 932 N N . PRO A 1 129 ? 19.226 -3.611 6.309 1.00 24.61 212 PRO A N 1
ATOM 933 C CA . PRO A 1 129 ? 19.261 -4.020 7.728 1.00 24.35 212 PRO A CA 1
ATOM 934 C C . PRO A 1 129 ? 20.463 -4.872 8.082 1.00 22.81 212 PRO A C 1
ATOM 935 O O . PRO A 1 129 ? 20.916 -4.841 9.235 1.00 22.18 212 PRO A O 1
ATOM 939 N N . ARG A 1 130 ? 21.002 -5.632 7.134 1.00 21.72 213 ARG A N 1
ATOM 940 C CA . ARG A 1 130 ? 22.207 -6.398 7.424 1.00 25.75 213 ARG A CA 1
ATOM 941 C C . ARG A 1 130 ? 23.389 -5.485 7.766 1.00 24.08 213 ARG A C 1
ATOM 942 O O . ARG A 1 130 ? 24.238 -5.855 8.584 1.00 21.89 213 ARG A O 1
ATOM 950 N N . PHE A 1 131 ? 23.446 -4.282 7.181 1.00 20.50 214 PHE A N 1
ATOM 951 C CA . PHE A 1 131 ? 24.565 -3.375 7.425 1.00 24.94 214 PHE A CA 1
ATOM 952 C C . PHE A 1 131 ? 24.632 -2.924 8.879 1.00 25.03 214 PHE A C 1
ATOM 953 O O . PHE A 1 131 ? 25.717 -2.576 9.355 1.00 24.11 214 PHE A O 1
ATOM 961 N N . LEU A 1 132 ? 23.508 -2.955 9.600 1.00 24.72 215 LEU A N 1
ATOM 962 C CA . LEU A 1 132 ? 23.531 -2.594 11.012 1.00 24.56 215 LEU A CA 1
ATOM 963 C C . LEU A 1 132 ? 24.508 -3.455 11.804 1.00 25.97 215 LEU A C 1
ATOM 964 O O . LEU A 1 132 ? 25.066 -2.991 12.801 1.00 24.31 215 LEU A O 1
ATOM 969 N N . GLU A 1 133 ? 24.730 -4.704 11.380 1.00 23.40 216 GLU A N 1
ATOM 970 C CA . GLU A 1 133 ? 25.739 -5.542 12.026 1.00 28.01 216 GLU A CA 1
ATOM 971 C C . GLU A 1 133 ? 27.133 -4.930 11.958 1.00 25.60 216 GLU A C 1
ATOM 972 O O . GLU A 1 133 ? 27.980 -5.238 12.804 1.00 25.37 216 GLU A O 1
ATOM 978 N N . TYR A 1 134 ? 27.391 -4.080 10.972 1.00 21.50 217 TYR A N 1
ATOM 979 C CA . TYR A 1 134 ? 28.686 -3.437 10.813 1.00 18.29 217 TYR A CA 1
ATOM 980 C C . TYR A 1 134 ? 28.777 -2.114 11.558 1.00 23.35 217 TYR A C 1
ATOM 981 O O . TYR A 1 134 ? 29.850 -1.504 11.559 1.00 20.36 217 TYR A O 1
ATOM 990 N N . VAL A 1 135 ? 27.697 -1.671 12.209 1.00 23.82 218 VAL A N 1
ATOM 991 C CA . VAL A 1 135 ? 27.636 -0.366 12.871 1.00 26.98 218 VAL A CA 1
ATOM 992 C C . VAL A 1 135 ? 27.734 -0.606 14.374 1.00 26.67 218 VAL A C 1
ATOM 993 O O . VAL A 1 135 ? 26.746 -0.991 15.007 1.00 23.67 218 VAL A O 1
ATOM 997 N N . HIS A 1 136 ? 28.905 -0.355 14.955 1.00 19.95 219 HIS A N 1
ATOM 998 C CA . HIS A 1 136 ? 29.098 -0.537 16.394 1.00 25.88 219 HIS A CA 1
ATOM 999 C C . HIS A 1 136 ? 30.349 0.249 16.798 1.00 22.21 219 HIS A C 1
ATOM 1000 O O . HIS A 1 136 ? 30.851 1.070 16.027 1.00 30.42 219 HIS A O 1
ATOM 1007 N N . GLU A 1 137 ? 30.854 0.007 18.008 1.00 25.12 220 GLU A N 1
ATOM 1008 C CA . GLU A 1 137 ? 32.049 0.704 18.483 1.00 23.01 220 GLU A CA 1
ATOM 1009 C C . GLU A 1 137 ? 33.299 0.156 17.806 1.00 24.85 220 GLU A C 1
ATOM 1010 O O . GLU A 1 137 ? 33.442 -1.053 17.615 1.00 20.36 220 GLU A O 1
ATOM 1016 N N . ARG A 1 138 ? 34.217 1.051 17.461 1.00 23.58 221 ARG A N 1
ATOM 1017 C CA . ARG A 1 138 ? 35.515 0.625 16.967 1.00 24.14 221 ARG A CA 1
ATOM 1018 C C . ARG A 1 138 ? 36.367 0.076 18.105 1.00 26.62 221 ARG A C 1
ATOM 1019 O O . ARG A 1 138 ? 36.188 0.435 19.274 1.00 23.58 221 ARG A O 1
ATOM 1027 N N . THR A 1 139 ? 37.318 -0.796 17.757 1.00 21.86 222 THR A N 1
ATOM 1028 C CA . THR A 1 139 ? 38.391 -1.181 18.685 1.00 20.09 222 THR A CA 1
ATOM 1029 C C . THR A 1 139 ? 39.690 -0.974 17.925 1.00 20.46 222 THR A C 1
ATOM 1030 O O . THR A 1 139 ? 40.139 -1.873 17.206 1.00 22.85 222 THR A O 1
ATOM 1034 N N . ARG A 1 140 ? 40.275 0.218 18.091 1.00 23.30 223 ARG A N 1
ATOM 1035 C CA . ARG A 1 140 ? 41.475 0.602 17.352 1.00 21.80 223 ARG A CA 1
ATOM 1036 C C . ARG A 1 140 ? 42.712 -0.127 17.850 1.00 25.98 223 ARG A C 1
ATOM 1037 O O . ARG A 1 140 ? 43.605 -0.452 17.059 1.00 21.55 223 ARG A O 1
ATOM 1045 N N . SER A 1 141 ? 42.780 -0.383 19.148 1.00 23.62 224 SER A N 1
ATOM 1046 C CA . SER A 1 141 ? 43.908 -1.055 19.767 1.00 24.29 224 SER A CA 1
ATOM 1047 C C . SER A 1 141 ? 43.384 -1.654 21.056 1.00 21.48 224 SER A C 1
ATOM 1048 O O . SER A 1 141 ? 42.319 -1.272 21.544 1.00 22.81 224 SER A O 1
ATOM 1051 N N . VAL A 1 142 ? 44.132 -2.611 21.584 1.00 22.53 225 VAL A N 1
ATOM 1052 C CA . VAL A 1 142 ? 43.774 -3.295 22.818 1.00 26.41 225 VAL A CA 1
ATOM 1053 C C . VAL A 1 142 ? 44.758 -2.873 23.917 1.00 26.27 225 VAL A C 1
ATOM 1054 O O . VAL A 1 142 ? 45.772 -2.218 23.659 1.00 26.46 225 VAL A O 1
ATOM 1058 N N . ASP A 1 143 ? 44.456 -3.264 25.155 1.00 20.86 226 ASP A N 1
ATOM 1059 C CA . ASP A 1 143 ? 45.259 -2.804 26.281 1.00 22.52 226 ASP A CA 1
ATOM 1060 C C . ASP A 1 143 ? 46.611 -3.529 26.315 1.00 23.91 226 ASP A C 1
ATOM 1061 O O . ASP A 1 143 ? 46.907 -4.395 25.484 1.00 20.53 226 ASP A O 1
ATOM 1066 N N . GLY A 1 144 ? 47.439 -3.162 27.302 1.00 19.99 227 GLY A N 1
ATOM 1067 C CA . GLY A 1 144 ? 48.800 -3.647 27.412 1.00 20.39 227 GLY A CA 1
ATOM 1068 C C . GLY A 1 144 ? 48.935 -5.161 27.501 1.00 22.70 227 GLY A C 1
ATOM 1069 O O . GLY A 1 144 ? 49.661 -5.786 26.727 1.00 25.64 227 GLY A O 1
ATOM 1070 N N . PRO A 1 145 ? 48.270 -5.772 28.476 1.00 22.19 228 PRO A N 1
ATOM 1071 C CA . PRO A 1 145 ? 48.326 -7.242 28.589 1.00 24.85 228 PRO A CA 1
ATOM 1072 C C . PRO A 1 145 ? 47.902 -7.973 27.329 1.00 23.02 228 PRO A C 1
ATOM 1073 O O . PRO A 1 145 ? 48.524 -8.970 26.951 1.00 26.85 228 PRO A O 1
ATOM 1077 N N . THR A 1 146 ? 46.826 -7.523 26.687 1.00 24.03 229 THR A N 1
ATOM 1078 C CA . THR A 1 146 ? 46.362 -8.184 25.474 1.00 19.94 229 THR A CA 1
ATOM 1079 C C . THR A 1 146 ? 47.349 -7.977 24.330 1.00 27.36 229 THR A C 1
ATOM 1080 O O . THR A 1 146 ? 47.648 -8.915 23.578 1.00 24.47 229 THR A O 1
ATOM 1084 N N . ASP A 1 147 ? 47.891 -6.764 24.207 1.00 24.39 230 ASP A N 1
ATOM 1085 C CA . ASP A 1 147 ? 48.852 -6.491 23.152 1.00 21.46 230 ASP A CA 1
ATOM 1086 C C . ASP A 1 147 ? 50.111 -7.325 23.322 1.00 25.10 230 ASP A C 1
ATOM 1087 O O . ASP A 1 147 ? 50.621 -7.900 22.350 1.00 26.98 230 ASP A O 1
ATOM 1092 N N . ASP A 1 148 ? 50.646 -7.384 24.547 1.00 21.21 231 ASP A N 1
ATOM 1093 C CA . ASP A 1 148 ? 51.802 -8.241 24.796 1.00 24.12 231 ASP A CA 1
ATOM 1094 C C . ASP A 1 148 ? 51.511 -9.692 24.426 1.00 23.89 231 ASP A C 1
ATOM 1095 O O . ASP A 1 148 ? 52.378 -10.381 23.877 1.00 21.66 231 ASP A O 1
ATOM 1100 N N . ALA A 1 149 ? 50.303 -10.179 24.725 1.00 19.67 232 ALA A N 1
ATOM 1101 C CA . ALA A 1 149 ? 49.959 -11.550 24.350 1.00 23.82 232 ALA A CA 1
ATOM 1102 C C . ALA A 1 149 ? 49.843 -11.706 22.833 1.00 22.27 232 ALA A C 1
ATOM 1103 O O . ALA A 1 149 ? 50.299 -12.707 22.272 1.00 25.30 232 ALA A O 1
ATOM 1105 N N . MET A 1 150 ? 49.233 -10.728 22.157 1.00 22.10 233 MET A N 1
ATOM 1106 C CA . MET A 1 150 ? 49.059 -10.806 20.710 1.00 22.52 233 MET A CA 1
ATOM 1107 C C . MET A 1 150 ? 50.393 -10.714 19.980 1.00 23.26 233 MET A C 1
ATOM 1108 O O . MET A 1 150 ? 50.602 -11.387 18.959 1.00 20.41 233 MET A O 1
ATOM 1113 N N . ARG A 1 151 ? 51.311 -9.887 20.483 1.00 18.79 234 ARG A N 1
ATOM 1114 C CA . ARG A 1 151 ? 52.641 -9.830 19.884 1.00 24.66 234 ARG A CA 1
ATOM 1115 C C . ARG A 1 151 ? 53.443 -11.099 20.166 1.00 21.61 234 ARG A C 1
ATOM 1116 O O . ARG A 1 151 ? 54.219 -11.545 19.309 1.00 23.56 234 ARG A O 1
ATOM 1124 N N . ALA A 1 152 ? 53.261 -11.710 21.335 1.00 18.96 235 ALA A N 1
ATOM 1125 C CA . ALA A 1 152 ? 53.846 -13.028 21.549 1.00 19.13 235 ALA A CA 1
ATOM 1126 C C . ALA A 1 152 ? 53.240 -14.044 20.591 1.00 21.43 235 ALA A C 1
ATOM 1127 O O . ALA A 1 152 ? 53.950 -14.890 20.029 1.00 24.47 235 ALA A O 1
ATOM 1129 N N . ALA A 1 153 ? 51.931 -13.963 20.372 1.00 18.88 236 ALA A N 1
ATOM 1130 C CA . ALA A 1 153 ? 51.304 -14.890 19.439 1.00 21.40 236 ALA A CA 1
ATOM 1131 C C . ALA A 1 153 ? 51.853 -14.697 18.030 1.00 24.84 236 ALA A C 1
ATOM 1132 O O . ALA A 1 153 ? 52.051 -15.673 17.301 1.00 21.89 236 ALA A O 1
ATOM 1134 N N . GLN A 1 154 ? 52.145 -13.451 17.639 1.00 19.68 237 GLN A N 1
ATOM 1135 C CA . GLN A 1 154 ? 52.776 -13.252 16.336 1.00 22.04 237 GLN A CA 1
ATOM 1136 C C . GLN A 1 154 ? 54.099 -14.000 16.237 1.00 22.75 237 GLN A C 1
ATOM 1137 O O . GLN A 1 154 ? 54.395 -14.584 15.186 1.00 18.82 237 GLN A O 1
ATOM 1143 N N . THR A 1 155 ? 54.916 -13.994 17.317 1.00 23.34 238 THR A N 1
ATOM 1144 C CA . THR A 1 155 ? 56.193 -14.720 17.256 1.00 21.36 238 THR A CA 1
ATOM 1145 C C . THR A 1 155 ? 55.975 -16.222 17.091 1.00 22.17 238 THR A C 1
ATOM 1146 O O . THR A 1 155 ? 56.813 -16.897 16.490 1.00 26.22 238 THR A O 1
ATOM 1150 N N . VAL A 1 156 ? 54.874 -16.764 17.613 1.00 19.50 239 VAL A N 1
ATOM 1151 C CA . VAL A 1 156 ? 54.628 -18.198 17.475 1.00 24.29 239 VAL A CA 1
ATOM 1152 C C . VAL A 1 156 ? 54.546 -18.576 16.006 1.00 23.93 239 VAL A C 1
ATOM 1153 O O . VAL A 1 156 ? 55.261 -19.472 15.536 1.00 25.61 239 VAL A O 1
ATOM 1157 N N . PHE A 1 157 ? 53.697 -17.870 15.253 1.00 22.01 240 PHE A N 1
ATOM 1158 C CA . PHE A 1 157 ? 53.485 -18.209 13.851 1.00 20.34 240 PHE A CA 1
ATOM 1159 C C . PHE A 1 157 ? 54.699 -17.853 13.011 1.00 21.55 240 PHE A C 1
ATOM 1160 O O . PHE A 1 157 ? 55.047 -18.587 12.080 1.00 23.05 240 PHE A O 1
ATOM 1168 N N . ALA A 1 158 ? 55.364 -16.741 13.330 1.00 18.25 241 ALA A N 1
ATOM 1169 C CA . ALA A 1 158 ? 56.570 -16.386 12.596 1.00 24.45 241 ALA A CA 1
ATOM 1170 C C . ALA A 1 158 ? 57.618 -17.482 12.726 1.00 24.21 241 ALA A C 1
ATOM 1171 O O . ALA A 1 158 ? 58.283 -17.831 11.744 1.00 26.38 241 ALA A O 1
ATOM 1173 N N . ARG A 1 159 ? 57.751 -18.063 13.923 1.00 22.57 242 ARG A N 1
ATOM 1174 C CA . ARG A 1 159 ? 58.648 -19.198 14.108 1.00 28.41 242 ARG A CA 1
ATOM 1175 C C . ARG A 1 159 ? 58.131 -20.425 13.356 1.00 26.48 242 ARG A C 1
ATOM 1176 O O . ARG A 1 159 ? 58.881 -21.077 12.622 1.00 26.01 242 ARG A O 1
ATOM 1178 N N . LEU A 1 160 ? 56.845 -20.743 13.518 1.00 21.75 243 LEU A N 1
ATOM 1179 C CA . LEU A 1 160 ? 56.255 -21.854 12.779 1.00 26.50 243 LEU A CA 1
ATOM 1180 C C . LEU A 1 160 ? 56.500 -21.728 11.272 1.00 27.42 243 LEU A C 1
ATOM 1181 O O . LEU A 1 160 ? 56.845 -22.711 10.603 1.00 25.41 243 LEU A O 1
ATOM 1186 N N . TRP A 1 161 ? 56.340 -20.525 10.723 1.00 24.32 244 TRP A N 1
ATOM 1187 C CA . TRP A 1 161 ? 56.475 -20.360 9.280 1.00 23.51 244 TRP A CA 1
ATOM 1188 C C . TRP A 1 161 ? 57.919 -20.558 8.837 1.00 27.59 244 TRP A C 1
ATOM 1189 O O . TRP A 1 161 ? 58.164 -21.176 7.791 1.00 26.18 244 TRP A O 1
ATOM 1200 N N . ARG A 1 162 ? 58.890 -20.078 9.632 1.00 23.08 245 ARG A N 1
ATOM 1201 C CA . ARG A 1 162 ? 60.294 -20.301 9.284 1.00 35.49 245 ARG A CA 1
ATOM 1202 C C . ARG A 1 162 ? 60.662 -21.780 9.348 1.00 29.86 245 ARG A C 1
ATOM 1203 O O . ARG A 1 162 ? 61.341 -22.294 8.451 1.00 31.90 245 ARG A O 1
ATOM 1211 N N . ARG A 1 163 ? 60.211 -22.483 10.390 1.00 27.41 246 ARG A N 1
ATOM 1212 C CA . ARG A 1 163 ? 60.506 -23.910 10.501 1.00 30.95 246 ARG A CA 1
ATOM 1213 C C . ARG A 1 163 ? 59.892 -24.685 9.357 1.00 28.90 246 ARG A C 1
ATOM 1214 O O . ARG A 1 163 ? 60.457 -25.687 8.922 1.00 29.71 246 ARG A O 1
ATOM 1222 N N . LYS A 1 164 ? 58.728 -24.254 8.878 1.00 29.90 247 LYS A N 1
ATOM 1223 C CA . LYS A 1 164 ? 58.067 -24.878 7.744 1.00 25.01 247 LYS A CA 1
ATOM 1224 C C . LYS A 1 164 ? 58.684 -24.466 6.397 1.00 30.69 247 LYS A C 1
ATOM 1225 O O . LYS A 1 164 ? 58.121 -24.803 5.354 1.00 24.89 247 LYS A O 1
ATOM 1231 N N . GLY A 1 165 ? 59.800 -23.737 6.402 1.00 25.95 248 GLY A N 1
ATOM 1232 C CA . GLY A 1 165 ? 60.526 -23.431 5.184 1.00 32.72 248 GLY A CA 1
ATOM 1233 C C . GLY A 1 165 ? 60.190 -22.122 4.497 1.00 31.70 248 GLY A C 1
ATOM 1234 O O . GLY A 1 165 ? 60.422 -22.008 3.288 1.00 29.30 248 GLY A O 1
ATOM 1235 N N . CYS A 1 166 ? 59.660 -21.131 5.215 1.00 25.78 249 CYS A N 1
ATOM 1236 C CA . CYS A 1 166 ? 59.275 -19.877 4.576 1.00 26.01 249 CYS A CA 1
ATOM 1237 C C . CYS A 1 166 ? 60.497 -19.146 4.041 1.00 25.97 249 CYS A C 1
ATOM 1238 O O . CYS A 1 166 ? 61.369 -18.733 4.813 1.00 27.30 249 CYS A O 1
ATOM 1241 N N . LYS A 1 167 ? 60.531 -18.953 2.719 1.00 26.71 250 LYS A N 1
ATOM 1242 C CA . LYS A 1 167 ? 61.586 -18.198 2.051 1.00 29.69 250 LYS A CA 1
ATOM 1243 C C . LYS A 1 167 ? 61.015 -17.162 1.090 1.00 28.91 250 LYS A C 1
ATOM 1244 O O . LYS A 1 167 ? 61.705 -16.752 0.148 1.00 32.47 250 LYS A O 1
ATOM 1250 N N . VAL A 1 168 ? 59.774 -16.723 1.319 1.00 25.96 251 VAL A N 1
ATOM 1251 C CA . VAL A 1 168 ? 59.125 -15.749 0.448 1.00 20.31 251 VAL A CA 1
ATOM 1252 C C . VAL A 1 168 ? 59.934 -14.456 0.397 1.00 21.31 251 VAL A C 1
ATOM 1253 O O . VAL A 1 168 ? 60.324 -13.908 1.433 1.00 20.71 251 VAL A O 1
ATOM 1257 N N . LYS A 1 169 ? 60.176 -13.950 -0.812 1.00 20.62 252 LYS A N 1
ATOM 1258 C CA . LYS A 1 169 ? 60.936 -12.722 -1.010 1.00 19.56 252 LYS A CA 1
ATOM 1259 C C . LYS A 1 169 ? 60.049 -11.630 -1.594 1.00 19.27 252 LYS A C 1
ATOM 1260 O O . LYS A 1 169 ? 59.146 -11.908 -2.384 1.00 14.68 252 LYS A O 1
ATOM 1266 N N . ALA A 1 170 ? 60.318 -10.385 -1.200 1.00 16.21 253 ALA A N 1
ATOM 1267 C CA . ALA A 1 170 ? 59.633 -9.242 -1.792 1.00 16.37 253 ALA A CA 1
ATOM 1268 C C . ALA A 1 170 ? 59.808 -9.263 -3.301 1.00 20.52 253 ALA A C 1
ATOM 1269 O O . ALA A 1 170 ? 60.894 -9.549 -3.814 1.00 20.63 253 ALA A O 1
ATOM 1271 N N . ARG A 1 171 ? 58.730 -8.974 -4.012 1.00 20.30 254 ARG A N 1
ATOM 1272 C CA . ARG A 1 171 ? 58.801 -8.912 -5.460 1.00 19.82 254 ARG A CA 1
ATOM 1273 C C . ARG A 1 171 ? 59.476 -7.620 -5.910 1.00 22.70 254 ARG A C 1
ATOM 1274 O O . ARG A 1 171 ? 59.438 -6.594 -5.218 1.00 23.81 254 ARG A O 1
ATOM 1282 N N . SER A 1 172 ? 60.119 -7.675 -7.070 1.00 18.33 255 SER A N 1
ATOM 1283 C CA . SER A 1 172 ? 60.561 -6.430 -7.665 1.00 19.23 255 SER A CA 1
ATOM 1284 C C . SER A 1 172 ? 59.460 -5.864 -8.564 1.00 18.48 255 SER A C 1
ATOM 1285 O O . SER A 1 172 ? 58.527 -6.559 -8.979 1.00 16.71 255 SER A O 1
ATOM 1288 N N . LEU A 1 173 ? 59.566 -4.572 -8.833 1.00 18.42 256 LEU A N 1
ATOM 1289 C CA . LEU A 1 173 ? 58.559 -3.889 -9.626 1.00 23.55 256 LEU A CA 1
ATOM 1290 C C . LEU A 1 173 ? 58.514 -4.377 -11.066 1.00 26.12 256 LEU A C 1
ATOM 1291 O O . LEU A 1 173 ? 57.565 -4.028 -11.776 1.00 24.34 256 LEU A O 1
ATOM 1296 N N . SER A 1 174 ? 59.508 -5.170 -11.506 1.00 24.47 257 SER A N 1
ATOM 1297 C CA . SER A 1 174 ? 59.410 -5.862 -12.792 1.00 25.43 257 SER A CA 1
ATOM 1298 C C . SER A 1 174 ? 58.111 -6.632 -12.890 1.00 24.47 257 SER A C 1
ATOM 1299 O O . SER A 1 174 ? 57.536 -6.746 -13.979 1.00 22.86 257 SER A O 1
ATOM 1302 N N . ASP A 1 175 ? 57.639 -7.169 -11.762 1.00 19.70 258 ASP A N 1
ATOM 1303 C CA . ASP A 1 175 ? 56.394 -7.919 -11.749 1.00 23.49 258 ASP A CA 1
ATOM 1304 C C . ASP A 1 175 ? 55.160 -7.022 -11.802 1.00 23.59 258 ASP A C 1
ATOM 1305 O O . ASP A 1 175 ? 54.062 -7.532 -12.044 1.00 24.38 258 ASP A O 1
ATOM 1310 N N . ALA A 1 176 ? 55.310 -5.706 -11.648 1.00 18.58 259 ALA A N 1
ATOM 1311 C CA . ALA A 1 176 ? 54.190 -4.806 -11.901 1.00 22.57 259 ALA A CA 1
ATOM 1312 C C . ALA A 1 176 ? 54.035 -4.436 -13.372 1.00 25.70 259 ALA A C 1
ATOM 1313 O O . ALA A 1 176 ? 53.097 -3.701 -13.698 1.00 25.84 259 ALA A O 1
ATOM 1315 N N . GLN A 1 177 ? 54.926 -4.901 -14.259 1.00 25.02 260 GLN A N 1
ATOM 1316 C CA . GLN A 1 177 ? 54.752 -4.667 -15.692 1.00 25.62 260 GLN A CA 1
ATOM 1317 C C . GLN A 1 177 ? 53.599 -5.523 -16.226 1.00 26.50 260 GLN A C 1
ATOM 1318 O O . GLN A 1 177 ? 53.379 -6.645 -15.756 1.00 27.99 260 GLN A O 1
ATOM 1324 N N . PRO A 1 178 ? 52.854 -5.016 -17.215 1.00 29.28 261 PRO A N 1
ATOM 1325 C CA . PRO A 1 178 ? 51.604 -5.693 -17.621 1.00 29.67 261 PRO A CA 1
ATOM 1326 C C . PRO A 1 178 ? 51.739 -7.185 -17.882 1.00 29.27 261 PRO A C 1
ATOM 1327 O O . PRO A 1 178 ? 50.912 -7.969 -17.403 1.00 32.12 261 PRO A O 1
ATOM 1331 N N . ASP A 1 179 ? 52.781 -7.603 -18.606 1.00 36.32 262 ASP A N 1
ATOM 1332 C CA . ASP A 1 179 ? 52.910 -9.012 -18.968 1.00 30.27 262 ASP A CA 1
ATOM 1333 C C . ASP A 1 179 ? 53.208 -9.890 -17.761 1.00 31.35 262 ASP A C 1
ATOM 1334 O O . ASP A 1 179 ? 52.808 -11.056 -17.743 1.00 37.30 262 ASP A O 1
ATOM 1336 N N . ASN A 1 180 ? 53.917 -9.367 -16.756 1.00 29.55 263 ASN A N 1
ATOM 1337 C CA . ASN A 1 180 ? 54.220 -10.154 -15.561 1.00 30.52 263 ASN A CA 1
ATOM 1338 C C . ASN A 1 180 ? 53.119 -10.086 -14.515 1.00 30.60 263 ASN A C 1
ATOM 1339 O O . ASN A 1 180 ? 52.932 -11.048 -13.761 1.00 24.05 263 ASN A O 1
ATOM 1344 N N . LEU A 1 181 ? 52.409 -8.955 -14.436 1.00 27.16 264 LEU A N 1
ATOM 1345 C CA . LEU A 1 181 ? 51.335 -8.809 -13.463 1.00 26.72 264 LEU A CA 1
ATOM 1346 C C . LEU A 1 181 ? 50.235 -9.840 -13.698 1.00 25.09 264 LEU A C 1
ATOM 1347 O O . LEU A 1 181 ? 49.613 -10.308 -12.739 1.00 23.23 264 LEU A O 1
ATOM 1352 N N . LEU A 1 182 ? 50.028 -10.238 -14.957 1.00 29.20 265 LEU A N 1
ATOM 1353 C CA . LEU A 1 182 ? 48.984 -11.200 -15.302 1.00 28.97 265 LEU A CA 1
ATOM 1354 C C . LEU A 1 182 ? 49.087 -12.484 -14.492 1.00 24.90 265 LEU A C 1
ATOM 1355 O O . LEU A 1 182 ? 48.068 -13.081 -14.138 1.00 28.90 265 LEU A O 1
ATOM 1360 N N . ALA A 1 183 ? 50.303 -12.930 -14.185 1.00 22.69 266 ALA A N 1
ATOM 1361 C CA . ALA A 1 183 ? 50.446 -14.197 -13.473 1.00 22.35 266 ALA A CA 1
ATOM 1362 C C . ALA A 1 183 ? 49.961 -14.150 -12.020 1.00 25.34 266 ALA A C 1
ATOM 1363 O O . ALA A 1 183 ? 49.874 -15.212 -11.393 1.00 26.24 266 ALA A O 1
ATOM 1365 N N . ILE A 1 184 ? 49.664 -12.976 -11.451 1.00 23.97 267 ILE A N 1
ATOM 1366 C CA . ILE A 1 184 ? 49.115 -12.933 -10.096 1.00 22.84 267 ILE A CA 1
ATOM 1367 C C . ILE A 1 184 ? 47.756 -12.228 -10.047 1.00 24.44 267 ILE A C 1
ATOM 1368 O O . ILE A 1 184 ? 47.305 -11.833 -8.978 1.00 22.38 267 ILE A O 1
ATOM 1373 N N . ILE A 1 185 ? 47.085 -12.076 -11.185 1.00 19.76 268 ILE A N 1
ATOM 1374 C CA . ILE A 1 185 ? 45.749 -11.482 -11.230 1.00 23.66 268 ILE A CA 1
ATOM 1375 C C . ILE A 1 185 ? 44.776 -12.548 -11.718 1.00 24.40 268 ILE A C 1
ATOM 1376 O O . ILE A 1 185 ? 44.837 -12.957 -12.885 1.00 23.42 268 ILE A O 1
ATOM 1381 N N . LYS A 1 186 ? 43.860 -12.983 -10.852 1.00 24.32 269 LYS A N 1
ATOM 1382 C CA . LYS A 1 186 ? 42.847 -13.926 -11.310 1.00 25.35 269 LYS A CA 1
ATOM 1383 C C . LYS A 1 186 ? 41.719 -13.189 -12.019 1.00 23.14 269 LYS A C 1
ATOM 1384 O O . LYS A 1 186 ? 41.492 -11.997 -11.790 1.00 20.76 269 LYS A O 1
ATOM 1390 N N . LYS A 1 187 ? 41.040 -13.904 -12.925 1.00 22.78 270 LYS A N 1
ATOM 1391 C CA . LYS A 1 187 ? 39.849 -13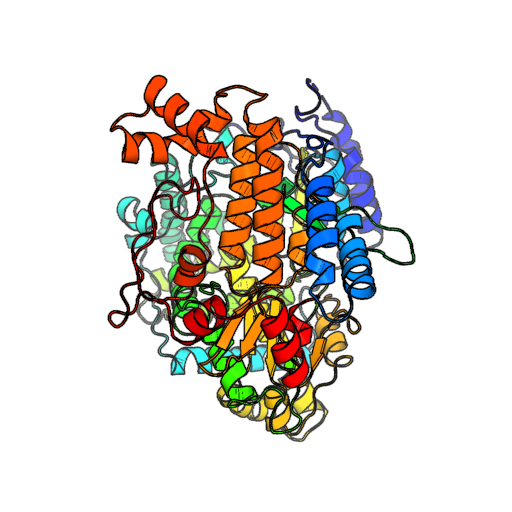.382 -13.597 1.00 28.10 270 LYS A CA 1
ATOM 1392 C C . LYS A 1 187 ? 38.820 -12.949 -12.559 1.00 25.86 270 LYS A C 1
ATOM 1393 O O . LYS A 1 187 ? 38.824 -13.471 -11.440 1.00 23.64 270 LYS A O 1
ATOM 1399 N N . GLY A 1 188 ? 37.934 -12.030 -12.911 1.00 24.38 271 GLY A N 1
ATOM 1400 C CA . GLY A 1 188 ? 36.805 -11.724 -12.048 1.00 17.47 271 GLY A CA 1
ATOM 1401 C C . GLY A 1 188 ? 36.372 -10.276 -12.210 1.00 21.82 271 GLY A C 1
ATOM 1402 O O . GLY A 1 188 ? 36.453 -9.709 -13.301 1.00 21.79 271 GLY A O 1
ATOM 1403 N N . SER A 1 189 ? 35.936 -9.709 -11.093 1.00 17.82 272 SER A N 1
ATOM 1404 C CA . SER A 1 189 ? 35.193 -8.457 -11.108 1.00 19.95 272 SER A CA 1
ATOM 1405 C C . SER A 1 189 ? 36.062 -7.286 -11.541 1.00 21.90 272 SER A C 1
ATOM 1406 O O . SER A 1 189 ? 37.155 -7.097 -10.999 1.00 22.17 272 SER A O 1
ATOM 1409 N N . PRO A 1 190 ? 35.596 -6.464 -12.481 1.00 24.61 273 PRO A N 1
ATOM 1410 C CA . PRO A 1 190 ? 36.234 -5.166 -12.736 1.00 18.23 273 PRO A CA 1
ATOM 1411 C C . PRO A 1 190 ? 35.882 -4.100 -11.713 1.00 19.84 273 PRO A C 1
ATOM 1412 O O . PRO A 1 190 ? 36.335 -2.958 -11.862 1.00 20.74 273 PRO A O 1
ATOM 1416 N N . GLY A 1 191 ? 35.073 -4.430 -10.699 1.00 20.54 274 GLY A N 1
ATOM 1417 C CA . GLY A 1 191 ? 34.713 -3.444 -9.682 1.00 20.21 274 GLY A CA 1
ATOM 1418 C C . GLY A 1 191 ? 34.047 -2.219 -10.295 1.00 23.03 274 GLY A C 1
ATOM 1419 O O . GLY A 1 191 ? 33.171 -2.328 -11.162 1.00 24.22 274 GLY A O 1
ATOM 1420 N N . GLU A 1 192 ? 34.495 -1.029 -9.874 1.00 24.83 275 GLU A N 1
ATOM 1421 C CA . GLU A 1 192 ? 33.938 0.226 -10.374 1.00 24.88 275 GLU A CA 1
ATOM 1422 C C . GLU A 1 192 ? 34.308 0.513 -11.824 1.00 25.22 275 GLU A C 1
ATOM 1423 O O . GLU A 1 192 ? 33.781 1.473 -12.396 1.00 27.56 275 GLU A O 1
ATOM 1429 N N . TYR A 1 193 ? 35.182 -0.288 -12.436 1.00 23.59 276 TYR A N 1
ATOM 1430 C CA . TYR A 1 193 ? 35.531 -0.064 -13.833 1.00 30.26 276 TYR A CA 1
ATOM 1431 C C . TYR A 1 193 ? 34.503 -0.647 -14.788 1.00 33.03 276 TYR A C 1
ATOM 1432 O O . TYR A 1 193 ? 34.574 -0.373 -15.992 1.00 31.87 276 TYR A O 1
ATOM 1441 N N . ARG A 1 194 ? 33.544 -1.417 -14.273 1.00 30.66 277 ARG A N 1
ATOM 1442 C CA . ARG A 1 194 ? 32.473 -1.930 -15.119 1.00 38.30 277 ARG A CA 1
ATOM 1443 C C . ARG A 1 194 ? 31.699 -0.788 -15.763 1.00 39.16 277 ARG A C 1
ATOM 1444 O O . ARG A 1 194 ? 31.261 -0.899 -16.912 1.00 45.46 277 ARG A O 1
ATOM 1452 N N . SER A 1 195 ? 31.551 0.333 -15.051 1.00 41.98 278 SER A N 1
ATOM 1453 C CA . SER A 1 195 ? 30.861 1.485 -15.621 1.00 49.86 278 SER A CA 1
ATOM 1454 C C . SER A 1 195 ? 31.591 2.058 -16.829 1.00 48.24 278 SER A C 1
ATOM 1455 O O . SER A 1 195 ? 30.968 2.740 -17.648 1.00 57.09 278 SER A O 1
ATOM 1458 N N . LEU A 1 196 ? 32.889 1.803 -16.955 1.00 45.29 279 LEU A N 1
ATOM 1459 C CA . LEU A 1 196 ? 33.696 2.343 -18.039 1.00 42.60 279 LEU A CA 1
ATOM 1460 C C . LEU A 1 196 ? 33.894 1.342 -19.162 1.00 40.37 279 LEU A C 1
ATOM 1461 O O . LEU A 1 196 ? 34.742 1.561 -20.029 1.00 47.30 279 LEU A O 1
ATOM 1466 N N . GLY A 1 197 ? 33.147 0.241 -19.163 1.00 42.29 280 GLY A N 1
ATOM 1467 C CA . GLY A 1 197 ? 33.194 -0.704 -20.255 1.00 34.68 280 GLY A CA 1
ATOM 1468 C C . GLY A 1 197 ? 33.959 -1.974 -19.979 1.00 39.66 280 GLY A C 1
ATOM 1469 O O . GLY A 1 197 ? 33.884 -2.906 -20.794 1.00 36.29 280 GLY A O 1
ATOM 1470 N N . ALA A 1 198 ? 34.689 -2.049 -18.865 1.00 37.87 281 ALA A N 1
ATOM 1471 C CA . ALA A 1 198 ? 35.443 -3.257 -18.548 1.00 37.41 281 ALA A CA 1
ATOM 1472 C C . ALA A 1 198 ? 34.501 -4.356 -18.076 1.00 33.67 281 ALA A C 1
ATOM 1473 O O . ALA A 1 198 ? 33.511 -4.095 -17.392 1.00 37.05 281 ALA A O 1
ATOM 1475 N N . GLU A 1 199 ? 34.809 -5.590 -18.469 1.00 34.05 282 GLU A N 1
ATOM 1476 C CA . GLU A 1 199 ? 33.995 -6.742 -18.133 1.00 32.74 282 GLU A CA 1
ATOM 1477 C C . GLU A 1 199 ? 34.683 -7.724 -17.203 1.00 31.21 282 GLU A C 1
ATOM 1478 O O . GLU A 1 199 ? 33.999 -8.508 -16.543 1.00 29.31 282 GLU A O 1
ATOM 1484 N N . ASP A 1 200 ? 36.006 -7.706 -17.141 1.00 23.89 283 ASP A N 1
ATOM 1485 C CA . ASP A 1 200 ? 36.740 -8.645 -16.324 1.00 23.10 283 ASP A CA 1
ATOM 1486 C C . ASP A 1 200 ? 38.000 -7.964 -15.810 1.00 25.80 283 ASP A C 1
ATOM 1487 O O . ASP A 1 200 ? 38.568 -7.081 -16.462 1.00 25.61 283 ASP A O 1
ATOM 1492 N N . ARG A 1 201 ? 38.435 -8.387 -14.625 1.00 28.23 284 ARG A N 1
ATOM 1493 C CA . ARG A 1 201 ? 39.663 -7.845 -14.058 1.00 20.23 284 ARG A CA 1
ATOM 1494 C C . ARG A 1 201 ? 40.861 -8.057 -14.984 1.00 20.42 284 ARG A C 1
ATOM 1495 O O . ARG A 1 201 ? 41.740 -7.197 -15.070 1.00 23.12 284 ARG A O 1
ATOM 1503 N N . ARG A 1 202 ? 40.912 -9.182 -15.692 1.00 21.83 285 ARG A N 1
ATOM 1504 C CA . ARG A 1 202 ? 42.063 -9.491 -16.538 1.00 22.64 285 ARG A CA 1
ATOM 1505 C C . ARG A 1 202 ? 42.003 -8.839 -17.924 1.00 24.88 285 ARG A C 1
ATOM 1506 O O . ARG A 1 202 ? 42.797 -9.213 -18.784 1.00 30.88 285 ARG A O 1
ATOM 1514 N N . ASP A 1 203 ? 41.100 -7.886 -18.159 1.00 25.09 286 ASP A N 1
ATOM 1515 C CA . ASP A 1 203 ? 41.049 -7.208 -19.439 1.00 24.53 286 ASP A CA 1
ATOM 1516 C C . ASP A 1 203 ? 42.296 -6.337 -19.627 1.00 29.34 286 ASP A C 1
ATOM 1517 O O . ASP A 1 203 ? 42.770 -5.691 -18.678 1.00 28.12 286 ASP A O 1
ATOM 1522 N N . PRO A 1 204 ? 42.829 -6.262 -20.847 1.00 32.54 287 PRO A N 1
ATOM 1523 C CA . PRO A 1 204 ? 44.111 -5.560 -21.058 1.00 23.65 287 PRO A CA 1
ATOM 1524 C C . PRO A 1 204 ? 44.133 -4.098 -20.627 1.00 24.63 287 PRO A C 1
ATOM 1525 O O . PRO A 1 204 ? 45.163 -3.634 -20.125 1.00 23.69 287 PRO A O 1
ATOM 1529 N N . ARG A 1 205 ? 43.052 -3.340 -20.830 1.00 24.28 288 ARG A N 1
ATOM 1530 C CA . ARG A 1 205 ? 43.066 -1.954 -20.366 1.00 28.18 288 ARG A CA 1
ATOM 1531 C C . ARG A 1 205 ? 43.027 -1.861 -18.842 1.00 28.62 288 ARG A C 1
ATOM 1532 O O . ARG A 1 205 ? 43.640 -0.958 -18.260 1.00 27.22 288 ARG A O 1
ATOM 1540 N N . LEU A 1 206 ? 42.306 -2.764 -18.183 1.00 19.01 289 LEU A N 1
ATOM 1541 C CA . LEU A 1 206 ? 42.339 -2.797 -16.728 1.00 22.88 289 LEU A CA 1
ATOM 1542 C C . LEU A 1 206 ? 43.719 -3.203 -16.220 1.00 16.68 289 LEU A C 1
ATOM 1543 O O . LEU A 1 206 ? 44.262 -2.580 -15.304 1.00 23.43 289 LEU A O 1
ATOM 1548 N N . ILE A 1 207 ? 44.303 -4.240 -16.814 1.00 18.34 290 ILE A N 1
ATOM 1549 C CA . ILE A 1 207 ? 45.656 -4.658 -16.454 1.00 22.15 290 ILE A CA 1
ATOM 1550 C C . ILE A 1 207 ? 46.643 -3.504 -16.622 1.00 24.63 290 ILE A C 1
ATOM 1551 O O . ILE A 1 207 ? 47.543 -3.321 -15.791 1.00 20.56 290 ILE A O 1
ATOM 1556 N N . ALA A 1 208 ? 46.488 -2.702 -17.687 1.00 20.11 291 ALA A N 1
ATOM 1557 C CA . ALA A 1 208 ? 47.358 -1.539 -17.866 1.00 23.89 291 ALA A CA 1
ATOM 1558 C C . ALA A 1 208 ? 47.169 -0.540 -16.737 1.00 23.91 291 ALA A C 1
ATOM 1559 O O . ALA A 1 208 ? 48.146 0.013 -16.214 1.00 23.76 291 ALA A O 1
ATOM 1561 N N . THR A 1 209 ? 45.914 -0.286 -16.359 1.00 22.85 292 THR A N 1
ATOM 1562 C CA . THR A 1 209 ? 45.621 0.633 -15.262 1.00 25.08 292 THR A CA 1
ATOM 1563 C C . THR A 1 209 ? 46.148 0.100 -13.927 1.00 22.72 292 THR A C 1
ATOM 1564 O O . THR A 1 209 ? 46.749 0.850 -13.148 1.00 21.68 292 THR A O 1
ATOM 1568 N N . MET A 1 210 ? 45.972 -1.200 -13.662 1.00 23.78 293 MET A N 1
ATOM 1569 C CA . MET A 1 210 ? 46.494 -1.763 -12.418 1.00 20.73 293 MET A CA 1
ATOM 1570 C C . MET A 1 210 ? 48.012 -1.678 -12.378 1.00 20.02 293 MET A C 1
ATOM 1571 O O . MET A 1 210 ? 48.601 -1.388 -11.325 1.00 19.82 293 MET A O 1
ATOM 1576 N N . SER A 1 211 ? 48.656 -1.899 -13.525 1.00 18.87 294 SER A N 1
ATOM 1577 C CA . SER A 1 211 ? 50.111 -1.791 -13.608 1.00 23.45 294 SER A CA 1
ATOM 1578 C C . SER A 1 211 ? 50.581 -0.370 -13.287 1.00 20.61 294 SER A C 1
ATOM 1579 O O . SER A 1 211 ? 51.448 -0.165 -12.430 1.00 20.74 294 SER A O 1
ATOM 1582 N N . SER A 1 212 ? 49.999 0.629 -13.947 1.00 19.04 295 SER A N 1
ATOM 1583 C CA . SER A 1 212 ? 50.328 2.018 -13.644 1.00 19.92 295 SER A CA 1
ATOM 1584 C C . SER A 1 212 ? 50.124 2.332 -12.161 1.00 18.74 295 SER A C 1
ATOM 1585 O O . SER A 1 212 ? 50.938 3.029 -11.551 1.00 21.71 295 SER A O 1
ATOM 1588 N N . SER A 1 213 ? 49.058 1.809 -11.553 1.00 15.07 296 SER A N 1
ATOM 1589 C CA . SER A 1 213 ? 48.800 2.097 -10.140 1.00 17.16 296 SER A CA 1
ATOM 1590 C C . SER A 1 213 ? 49.865 1.499 -9.216 1.00 17.20 296 SER A C 1
ATOM 1591 O O . SER A 1 213 ? 49.973 1.929 -8.070 1.00 23.04 296 SER A O 1
ATOM 1594 N N . LEU A 1 214 ? 50.648 0.527 -9.688 1.00 16.73 297 LEU A N 1
ATOM 1595 C CA . LEU A 1 214 ? 51.755 -0.051 -8.935 1.00 21.85 297 LEU A CA 1
ATOM 1596 C C . LEU A 1 214 ? 53.079 0.647 -9.220 1.00 22.49 297 LEU A C 1
ATOM 1597 O O . LEU A 1 214 ? 53.874 0.864 -8.299 1.00 22.23 297 LEU A O 1
ATOM 1602 N N . LEU A 1 215 ? 53.345 0.962 -10.492 1.00 23.63 298 LEU A N 1
ATOM 1603 C CA . LEU A 1 215 ? 54.592 1.608 -10.860 1.00 24.72 298 LEU A CA 1
ATOM 1604 C C . LEU A 1 215 ? 54.682 3.034 -10.330 1.00 25.24 298 LEU A C 1
ATOM 1605 O O . LEU A 1 215 ? 55.792 3.557 -10.179 1.00 22.03 298 LEU A O 1
ATOM 1610 N N . ARG A 1 216 ? 53.550 3.679 -10.045 1.00 19.22 299 ARG A N 1
ATOM 1611 C CA . ARG A 1 216 ? 53.618 5.022 -9.475 1.00 24.16 299 ARG A CA 1
ATOM 1612 C C . ARG A 1 216 ? 54.338 5.056 -8.126 1.00 25.38 299 ARG A C 1
ATOM 1613 O O . ARG A 1 216 ? 54.842 6.120 -7.743 1.00 22.92 299 ARG A O 1
ATOM 1621 N N . TYR A 1 217 ? 54.440 3.923 -7.407 1.00 20.55 300 TYR A N 1
ATOM 1622 C CA . TYR A 1 217 ? 55.135 3.946 -6.120 1.00 20.36 300 TYR A CA 1
ATOM 1623 C C . TYR A 1 217 ? 56.656 4.078 -6.259 1.00 23.02 300 TYR A C 1
ATOM 1624 O O . TYR A 1 217 ? 57.313 4.464 -5.290 1.00 19.46 300 TYR A O 1
ATOM 1633 N N . ALA A 1 218 ? 57.229 3.749 -7.421 1.00 25.55 301 ALA A N 1
ATOM 1634 C CA . ALA A 1 218 ? 58.687 3.761 -7.576 1.00 28.70 301 ALA A CA 1
ATOM 1635 C C . ALA A 1 218 ? 59.274 5.133 -7.268 1.00 29.19 301 ALA A C 1
ATOM 1636 O O . ALA A 1 218 ? 60.157 5.268 -6.411 1.00 27.79 301 ALA A O 1
ATOM 1638 N N . SER A 1 219 ? 58.793 6.170 -7.956 1.00 23.17 302 SER A N 1
ATOM 1639 C CA . SER A 1 219 ? 59.375 7.488 -7.735 1.00 29.06 302 SER A CA 1
ATOM 1640 C C . SER A 1 219 ? 58.980 8.056 -6.378 1.00 28.75 302 SER A C 1
ATOM 1641 O O . SER A 1 219 ? 59.757 8.800 -5.774 1.00 34.10 302 SER A O 1
ATOM 1644 N N . ALA A 1 220 ? 57.795 7.711 -5.873 1.00 26.90 303 ALA A N 1
ATOM 1645 C CA . ALA A 1 220 ? 57.453 8.080 -4.502 1.00 25.78 303 ALA A CA 1
ATOM 1646 C C . ALA A 1 220 ? 58.467 7.519 -3.516 1.00 28.37 303 ALA A C 1
ATOM 1647 O O . ALA A 1 220 ? 58.857 8.197 -2.555 1.00 27.55 303 ALA A O 1
ATOM 1649 N N . GLY A 1 221 ? 58.892 6.272 -3.731 1.00 22.96 304 GLY A N 1
ATOM 1650 C CA . GLY A 1 221 ? 59.890 5.678 -2.868 1.00 26.81 304 GLY A CA 1
ATOM 1651 C C . GLY A 1 221 ? 61.268 6.292 -3.032 1.00 31.55 304 GLY A C 1
ATOM 1652 O O . GLY A 1 221 ? 62.028 6.369 -2.064 1.00 29.99 304 GLY A O 1
ATOM 1653 N N . VAL A 1 222 ? 61.617 6.730 -4.250 1.00 30.54 305 VAL A N 1
ATOM 1654 C CA . VAL A 1 222 ? 62.906 7.396 -4.449 1.00 33.46 305 VAL A CA 1
ATOM 1655 C C . VAL A 1 222 ? 62.998 8.632 -3.562 1.00 37.55 305 VAL A C 1
ATOM 1656 O O . VAL A 1 222 ? 64.016 8.873 -2.904 1.00 38.56 305 VAL A O 1
ATOM 1660 N N . GLN A 1 223 ? 61.910 9.390 -3.471 1.00 34.25 306 GLN A N 1
ATOM 1661 C CA . GLN A 1 223 ? 61.912 10.586 -2.642 1.00 35.54 306 GLN A CA 1
ATOM 1662 C C . GLN A 1 223 ? 62.012 10.259 -1.156 1.00 42.53 306 GLN A C 1
ATOM 1663 O O . GLN A 1 223 ? 62.753 10.922 -0.420 1.00 46.12 306 GLN A O 1
ATOM 1669 N N . VAL A 1 224 ? 61.278 9.249 -0.687 1.00 38.28 307 VAL A N 1
ATOM 1670 C CA . VAL A 1 224 ? 61.318 8.929 0.737 1.00 35.60 307 VAL A CA 1
ATOM 1671 C C . VAL A 1 224 ? 62.690 8.389 1.140 1.00 38.45 307 VAL A C 1
ATOM 1672 O O . VAL A 1 224 ? 63.159 8.646 2.255 1.00 37.92 307 VAL A O 1
ATOM 1676 N N . ALA A 1 225 ? 63.363 7.659 0.241 1.00 39.45 308 ALA A N 1
ATOM 1677 C CA . ALA A 1 225 ? 64.702 7.150 0.518 1.00 41.28 308 ALA A CA 1
ATOM 1678 C C . ALA A 1 225 ? 65.749 8.255 0.530 1.00 45.49 308 ALA A C 1
ATOM 1679 O O . ALA A 1 225 ? 66.837 8.056 1.082 1.00 46.74 308 ALA A O 1
ATOM 1681 N N . ARG A 1 226 ? 65.451 9.394 -0.085 1.00 43.09 309 ARG A N 1
ATOM 1682 C CA . ARG A 1 226 ? 66.255 10.599 0.042 1.00 42.09 309 ARG A CA 1
ATOM 1683 C C . ARG A 1 226 ? 65.869 11.445 1.249 1.00 45.07 309 ARG A C 1
ATOM 1684 O O . ARG A 1 226 ? 66.400 12.544 1.395 1.00 58.28 309 ARG A O 1
ATOM 1692 N N . GLY A 1 227 ? 64.956 10.975 2.099 1.00 46.07 310 GLY A N 1
ATOM 1693 C CA . GLY A 1 227 ? 64.506 11.732 3.250 1.00 43.24 310 GLY A CA 1
ATOM 1694 C C . GLY A 1 227 ? 63.429 12.767 2.983 1.00 50.96 310 GLY A C 1
ATOM 1695 O O . GLY A 1 227 ? 62.918 13.370 3.942 1.00 54.53 310 GLY A O 1
ATOM 1696 N N . ARG A 1 228 ? 63.072 13.012 1.724 1.00 47.66 311 ARG A N 1
ATOM 1697 C CA . ARG A 1 228 ? 61.955 13.896 1.437 1.00 44.23 311 ARG A CA 1
ATOM 1698 C C . ARG A 1 228 ? 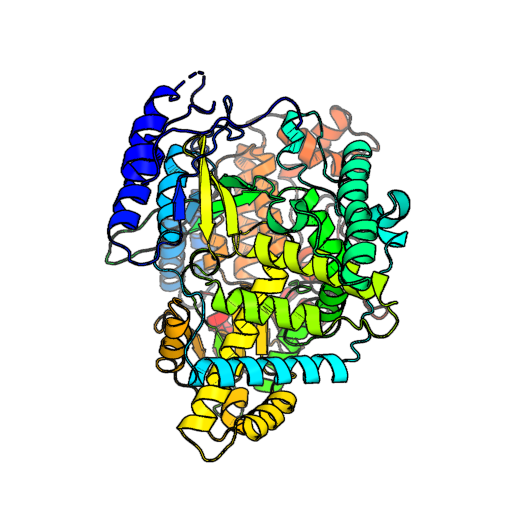60.643 13.260 1.911 1.00 47.04 311 ARG A C 1
ATOM 1699 O O . ARG A 1 228 ? 60.570 12.050 2.146 1.00 44.12 311 ARG A O 1
ATOM 1701 N N . PRO A 1 229 ? 59.602 14.064 2.103 1.00 43.16 312 PRO A N 1
ATOM 1702 C CA . PRO A 1 229 ? 58.305 13.511 2.498 1.00 40.62 312 PRO A CA 1
ATOM 1703 C C . PRO A 1 229 ? 57.644 12.795 1.331 1.00 36.58 312 PRO A C 1
ATOM 1704 O O . PRO A 1 229 ? 57.980 13.043 0.166 1.00 37.72 312 PRO A O 1
ATOM 1708 N N . PRO A 1 230 ? 56.704 11.888 1.610 1.00 38.80 313 PRO A N 1
ATOM 1709 C CA . PRO A 1 230 ? 56.060 11.155 0.519 1.00 34.59 313 PRO A CA 1
ATOM 1710 C C . PRO A 1 230 ? 55.130 12.055 -0.271 1.00 30.47 313 PRO A C 1
ATOM 1711 O O . PRO A 1 230 ? 54.591 13.040 0.264 1.00 33.83 313 PRO A O 1
ATOM 1715 N N . PRO A 1 231 ? 54.888 11.745 -1.540 1.00 35.22 314 PRO A N 1
ATOM 1716 C CA . PRO A 1 231 ? 53.858 12.468 -2.301 1.00 30.66 314 PRO A CA 1
ATOM 1717 C C . PRO A 1 231 ? 52.507 12.397 -1.606 1.00 31.15 314 PRO A C 1
ATOM 1718 O O . PRO A 1 231 ? 52.190 11.432 -0.906 1.00 29.95 314 PRO A O 1
ATOM 1722 N N . GLY A 1 232 ? 51.694 13.427 -1.825 1.00 36.40 315 GLY A N 1
ATOM 1723 C CA . GLY A 1 232 ? 50.444 13.525 -1.093 1.00 35.34 315 GLY A CA 1
ATOM 1724 C C . GLY A 1 232 ? 49.478 12.390 -1.377 1.00 33.29 315 GLY A C 1
ATOM 1725 O O . GLY A 1 232 ? 48.726 11.980 -0.490 1.00 32.49 315 GLY A O 1
ATOM 1726 N N . TRP A 1 233 ? 49.484 11.867 -2.610 1.00 29.21 316 TRP A N 1
ATOM 1727 C CA . TRP A 1 233 ? 48.499 10.855 -3.000 1.00 29.49 316 TRP A CA 1
ATOM 1728 C C . TRP A 1 233 ? 48.656 9.558 -2.210 1.00 25.55 316 TRP A C 1
ATOM 1729 O O . TRP A 1 233 ? 47.683 8.818 -2.052 1.00 28.87 316 TRP A O 1
ATOM 1740 N N . VAL A 1 234 ? 49.852 9.277 -1.692 1.00 24.71 317 VAL A N 1
ATOM 1741 C CA . VAL A 1 234 ? 50.074 8.064 -0.910 1.00 22.19 317 VAL A CA 1
ATOM 1742 C C . VAL A 1 234 ? 49.093 7.975 0.257 1.00 27.76 317 VAL A C 1
ATOM 1743 O O . VAL A 1 234 ? 48.518 6.910 0.522 1.00 24.62 317 VAL A O 1
ATOM 1747 N N . ASP A 1 235 ? 48.870 9.081 0.966 1.00 24.32 318 ASP A N 1
ATOM 1748 C CA . ASP A 1 235 ? 47.985 9.024 2.124 1.00 24.42 318 ASP A CA 1
ATOM 1749 C C . ASP A 1 235 ? 46.517 9.253 1.777 1.00 24.60 318 ASP A C 1
ATOM 1750 O O . ASP A 1 235 ? 45.655 8.986 2.615 1.00 31.31 318 ASP A O 1
ATOM 1755 N N . THR A 1 236 ? 46.200 9.718 0.568 1.00 21.93 319 THR A N 1
ATOM 1756 C CA . THR A 1 236 ? 44.820 10.013 0.191 1.00 26.66 319 THR A CA 1
ATOM 1757 C C . THR A 1 236 ? 44.232 9.084 -0.864 1.00 27.94 319 THR A C 1
ATOM 1758 O O . THR A 1 236 ? 43.018 9.107 -1.046 1.00 29.13 319 THR A O 1
ATOM 1762 N N . THR A 1 237 ? 45.047 8.328 -1.604 1.00 22.29 320 THR A N 1
ATOM 1763 C CA . THR A 1 237 ? 44.519 7.496 -2.682 1.00 27.75 320 THR A CA 1
ATOM 1764 C C . THR A 1 237 ? 43.522 6.476 -2.129 1.00 26.62 320 THR A C 1
ATOM 1765 O O . THR A 1 237 ? 43.814 5.741 -1.180 1.00 26.68 320 THR A O 1
ATOM 1769 N N . THR A 1 238 ? 42.316 6.490 -2.686 1.00 28.65 321 THR A N 1
ATOM 1770 C CA . THR A 1 238 ? 41.208 5.659 -2.234 1.00 34.77 321 THR A CA 1
ATOM 1771 C C . THR A 1 238 ? 40.482 5.124 -3.462 1.00 29.76 321 THR A C 1
ATOM 1772 O O . THR A 1 238 ? 40.492 5.747 -4.526 1.00 31.47 321 THR A O 1
ATOM 1776 N N . GLN A 1 239 ? 39.872 3.953 -3.315 1.00 28.93 322 GLN A N 1
ATOM 1777 C CA . GLN A 1 239 ? 39.026 3.386 -4.354 1.00 29.14 322 GLN A CA 1
ATOM 1778 C C . GLN A 1 239 ? 37.670 3.039 -3.762 1.00 28.88 322 GLN A C 1
ATOM 1779 O O . GLN A 1 239 ? 37.555 2.678 -2.588 1.00 31.94 322 GLN A O 1
ATOM 1785 N N . VAL A 1 240 ? 36.634 3.165 -4.580 1.00 24.41 323 VAL A N 1
ATOM 1786 C CA . VAL A 1 240 ? 35.294 2.867 -4.100 1.00 26.08 323 VAL A CA 1
ATOM 1787 C C . VAL A 1 240 ? 35.119 1.358 -3.992 1.00 25.35 323 VAL A C 1
ATOM 1788 O O . VAL A 1 240 ? 35.670 0.584 -4.788 1.00 27.30 323 VAL A O 1
ATOM 1792 N N . THR A 1 241 ? 34.400 0.926 -2.967 1.00 23.89 324 THR A N 1
ATOM 1793 C CA . THR A 1 241 ? 34.009 -0.462 -2.811 1.00 19.71 324 THR A CA 1
ATOM 1794 C C . THR A 1 241 ? 32.508 -0.559 -3.022 1.00 19.77 324 THR A C 1
ATOM 1795 O O . THR A 1 241 ? 31.746 0.211 -2.427 1.00 20.03 324 THR A O 1
ATOM 1799 N N . LEU A 1 242 ? 32.088 -1.493 -3.866 1.00 18.79 325 LEU A N 1
ATOM 1800 C CA . LEU A 1 242 ? 30.671 -1.690 -4.124 1.00 23.48 325 LEU A CA 1
ATOM 1801 C C . LEU A 1 242 ? 30.117 -2.799 -3.230 1.00 20.63 325 LEU A C 1
ATOM 1802 O O . LEU A 1 242 ? 30.850 -3.623 -2.690 1.00 23.18 325 LEU A O 1
ATOM 1807 N N . THR A 1 243 ? 28.806 -2.792 -3.055 1.00 22.80 326 THR A N 1
ATOM 1808 C CA . THR A 1 243 ? 28.154 -3.756 -2.184 1.00 23.91 326 THR A CA 1
ATOM 1809 C C . THR A 1 243 ? 26.941 -4.356 -2.867 1.00 27.81 326 THR A C 1
ATOM 1810 O O . THR A 1 243 ? 26.332 -3.740 -3.750 1.00 22.59 326 THR A O 1
ATOM 1814 N N . PHE A 1 244 ? 26.603 -5.565 -2.420 1.00 23.58 327 PHE A N 1
ATOM 1815 C CA . PHE A 1 244 ? 25.416 -6.276 -2.858 1.00 21.48 327 PHE A CA 1
ATOM 1816 C C . PHE A 1 244 ? 25.120 -7.384 -1.849 1.00 22.04 327 PHE A C 1
ATOM 1817 O O . PHE A 1 244 ? 25.954 -7.727 -1.000 1.00 20.29 327 PHE A O 1
ATOM 1825 N N . GLY A 1 245 ? 23.903 -7.914 -1.925 1.00 19.78 328 GLY A N 1
ATOM 1826 C CA . GLY A 1 245 ? 23.484 -8.979 -1.031 1.00 21.17 328 GLY A CA 1
ATOM 1827 C C . GLY A 1 245 ? 23.701 -10.350 -1.648 1.00 23.81 328 GLY A C 1
ATOM 1828 O O . GLY A 1 245 ? 23.425 -10.573 -2.828 1.00 23.20 328 GLY A O 1
ATOM 1829 N N . LYS A 1 246 ? 24.206 -11.263 -0.827 1.00 22.77 329 LYS A N 1
ATOM 1830 C CA . LYS A 1 246 ? 24.502 -12.616 -1.273 1.00 24.70 329 LYS A CA 1
ATOM 1831 C C . LYS A 1 246 ? 23.232 -13.371 -1.676 1.00 30.30 329 LYS A C 1
ATOM 1832 O O . LYS A 1 246 ? 22.234 -13.376 -0.943 1.00 28.36 329 LYS A O 1
ATOM 1838 N N . ARG A 1 247 ? 23.274 -14.007 -2.849 1.00 29.14 330 ARG A N 1
ATOM 1839 C CA . ARG A 1 247 ? 22.225 -14.914 -3.311 1.00 32.54 330 ARG A CA 1
ATOM 1840 C C . ARG A 1 247 ? 22.683 -16.329 -3.006 1.00 31.17 330 ARG A C 1
ATOM 1841 O O . ARG A 1 247 ? 23.684 -16.793 -3.561 1.00 35.45 330 ARG A O 1
ATOM 1849 N N . GLU A 1 248 ? 21.979 -17.005 -2.110 1.00 30.31 331 GLU A N 1
ATOM 1850 C CA . GLU A 1 248 ? 22.416 -18.321 -1.665 1.00 30.90 331 GLU A CA 1
ATOM 1851 C C . GLU A 1 248 ? 21.279 -18.981 -0.881 1.00 32.82 331 GLU A C 1
ATOM 1852 O O . GLU A 1 248 ? 20.339 -18.298 -0.445 1.00 28.39 331 GLU A O 1
ATOM 1858 N N . PRO A 1 249 ? 21.337 -20.308 -0.715 1.00 39.89 332 PRO A N 1
ATOM 1859 C CA . PRO A 1 249 ? 20.506 -20.956 0.305 1.00 36.15 332 PRO A CA 1
ATOM 1860 C C . PRO A 1 249 ? 21.025 -20.593 1.679 1.00 30.45 332 PRO A C 1
ATOM 1861 O O . PRO A 1 249 ? 22.234 -20.582 1.917 1.00 40.41 332 PRO A O 1
ATOM 1865 N N . LYS A 1 250 ? 20.110 -20.284 2.586 1.00 32.63 333 LYS A N 1
ATOM 1866 C CA . LYS A 1 250 ? 20.518 -20.010 3.955 1.00 40.60 333 LYS A CA 1
ATOM 1867 C C . LYS A 1 250 ? 19.409 -20.455 4.894 1.00 37.45 333 LYS A C 1
ATOM 1868 O O . LYS A 1 250 ? 18.233 -20.135 4.690 1.00 31.20 333 LYS A O 1
ATOM 1874 N N . ALA A 1 251 ? 19.801 -21.198 5.915 1.00 36.19 334 ALA A N 1
ATOM 1875 C CA . ALA A 1 251 ? 18.856 -21.722 6.886 1.00 47.20 334 ALA A CA 1
ATOM 1876 C C . ALA A 1 251 ? 18.410 -20.609 7.822 1.00 44.44 334 ALA A C 1
ATOM 1877 O O . ALA A 1 251 ? 19.231 -19.817 8.292 1.00 49.85 334 ALA A O 1
ATOM 1879 N N . ALA A 1 252 ? 17.107 -20.530 8.066 1.00 49.61 335 ALA A N 1
ATOM 1880 C CA . ALA A 1 252 ? 16.625 -19.704 9.157 1.00 49.04 335 ALA A CA 1
ATOM 1881 C C . ALA A 1 252 ? 17.025 -20.342 10.488 1.00 48.60 335 ALA A C 1
ATOM 1882 O O . ALA A 1 252 ? 17.459 -21.496 10.550 1.00 52.40 335 ALA A O 1
ATOM 1884 N N . LYS A 1 253 ? 16.915 -19.574 11.567 1.00 58.55 336 LYS A N 1
ATOM 1885 C CA . LYS A 1 253 ? 17.123 -20.111 12.908 1.00 64.71 336 LYS A CA 1
ATOM 1886 C C . LYS A 1 253 ? 15.945 -19.711 13.789 1.00 67.32 336 LYS A C 1
ATOM 1887 O O . LYS A 1 253 ? 15.153 -18.824 13.448 1.00 62.00 336 LYS A O 1
ATOM 1893 N N . ILE A 1 254 ? 15.819 -20.399 14.920 1.00 70.86 337 ILE A N 1
ATOM 1894 C CA . ILE A 1 254 ? 14.761 -20.134 15.893 1.00 75.42 337 ILE A CA 1
ATOM 1895 C C . ILE A 1 254 ? 15.421 -19.434 17.079 1.00 69.01 337 ILE A C 1
ATOM 1896 O O . ILE A 1 254 ? 16.132 -20.059 17.873 1.00 73.00 337 ILE A O 1
ATOM 1898 N N . VAL A 1 255 ? 15.213 -18.125 17.188 1.00 73.45 338 VAL A N 1
ATOM 1899 C CA . VAL A 1 255 ? 15.815 -17.304 18.236 1.00 80.37 338 VAL A CA 1
ATOM 1900 C C . VAL A 1 255 ? 14.693 -16.830 19.151 1.00 79.52 338 VAL A C 1
ATOM 1901 O O . VAL A 1 255 ? 13.870 -15.995 18.752 1.00 78.81 338 VAL A O 1
ATOM 1903 N N . ASP A 1 256 ? 14.665 -17.357 20.381 1.00 81.41 339 ASP A N 1
ATOM 1904 C CA . ASP A 1 256 ? 13.628 -17.039 21.371 1.00 82.14 339 ASP A CA 1
ATOM 1905 C C . ASP A 1 256 ? 12.237 -17.350 20.820 1.00 83.37 339 ASP A C 1
ATOM 1906 O O . ASP A 1 256 ? 11.319 -16.527 20.870 1.00 84.14 339 ASP A O 1
ATOM 1908 N N . GLY A 1 257 ? 12.090 -18.560 20.280 1.00 76.65 340 GLY A N 1
ATOM 1909 C CA . GLY A 1 257 ? 10.821 -18.986 19.723 1.00 71.00 340 GLY A CA 1
ATOM 1910 C C . GLY A 1 257 ? 10.640 -18.645 18.259 1.00 76.33 340 GLY A C 1
ATOM 1911 O O . GLY A 1 257 ? 10.477 -19.546 17.431 1.00 86.26 340 GLY A O 1
ATOM 1912 N N . VAL A 1 258 ? 10.666 -17.351 17.923 1.00 79.90 341 VAL A N 1
ATOM 1913 C CA . VAL A 1 258 ? 10.378 -16.927 16.557 1.00 77.48 341 VAL A CA 1
ATOM 1914 C C . VAL A 1 258 ? 11.391 -17.544 15.595 1.00 72.73 341 VAL A C 1
ATOM 1915 O O . VAL A 1 258 ? 12.604 -17.551 15.853 1.00 67.32 341 VAL A O 1
ATOM 1919 N N . ARG A 1 259 ? 10.881 -18.113 14.498 1.00 68.87 342 ARG A N 1
ATOM 1920 C CA . ARG A 1 259 ? 11.714 -18.575 13.393 1.00 65.89 342 ARG A CA 1
ATOM 1921 C C . ARG A 1 259 ? 12.109 -17.376 12.536 1.00 69.12 342 ARG A C 1
ATOM 1922 O O . ARG A 1 259 ? 11.252 -16.763 11.887 1.00 62.20 342 ARG A O 1
ATOM 1930 N N . GLN A 1 260 ? 13.399 -17.039 12.528 1.00 62.70 343 GLN A N 1
ATOM 1931 C CA . GLN A 1 260 ? 13.883 -15.798 11.930 1.00 59.46 343 GLN A CA 1
ATOM 1932 C C . GLN A 1 260 ? 14.391 -16.074 10.512 1.00 59.86 343 GLN A C 1
ATOM 1933 O O . GLN A 1 260 ? 15.444 -16.696 10.335 1.00 60.19 343 GLN A O 1
ATOM 1935 N N . ALA A 1 261 ? 13.636 -15.612 9.507 1.00 51.77 344 ALA A N 1
ATOM 1936 C CA . ALA A 1 261 ? 14.052 -15.754 8.117 1.00 47.63 344 ALA A CA 1
ATOM 1937 C C . ALA A 1 261 ? 15.415 -15.092 7.904 1.00 54.01 344 ALA A C 1
ATOM 1938 O O . ALA A 1 261 ? 15.703 -14.052 8.512 1.00 44.19 344 ALA A O 1
ATOM 1940 N N . PRO A 1 262 ? 16.279 -15.668 7.063 1.00 51.85 345 PRO A N 1
ATOM 1941 C CA . PRO A 1 262 ? 17.659 -15.172 6.967 1.00 45.38 345 PRO A CA 1
ATOM 1942 C C . PRO A 1 262 ? 17.733 -13.810 6.293 1.00 33.07 345 PRO A C 1
ATOM 1943 O O . PRO A 1 262 ? 17.004 -13.522 5.339 1.00 31.69 345 PRO A O 1
ATOM 1947 N N . VAL A 1 263 ? 18.637 -12.976 6.800 1.00 33.45 346 VAL A N 1
ATOM 1948 C CA . VAL A 1 263 ? 18.945 -11.681 6.197 1.00 31.23 346 VAL A CA 1
ATOM 1949 C C . VAL A 1 263 ? 20.119 -11.883 5.239 1.00 25.86 346 VAL A C 1
ATOM 1950 O O . VAL A 1 263 ? 21.073 -12.601 5.579 1.00 28.39 346 VAL A O 1
ATOM 1954 N N . PRO A 1 264 ? 20.080 -11.317 4.031 1.00 21.31 347 PRO A N 1
ATOM 1955 C CA . PRO A 1 264 ? 21.170 -11.549 3.068 1.00 24.42 347 PRO A CA 1
ATOM 1956 C C . PRO A 1 264 ? 22.516 -11.051 3.585 1.00 25.63 347 PRO A C 1
ATOM 1957 O O . PRO A 1 264 ? 22.618 -9.971 4.166 1.00 28.70 347 PRO A O 1
ATOM 1961 N N . ARG A 1 265 ? 23.552 -11.861 3.375 1.00 21.12 348 ARG A N 1
ATOM 1962 C CA . ARG A 1 265 ? 24.908 -11.464 3.741 1.00 25.85 348 ARG A CA 1
ATOM 1963 C C . ARG A 1 265 ? 25.352 -10.252 2.925 1.00 19.50 348 ARG A C 1
ATOM 1964 O O . ARG A 1 265 ? 24.981 -10.088 1.759 1.00 19.19 348 ARG A O 1
ATOM 1972 N N . PHE A 1 266 ? 26.147 -9.393 3.556 1.00 22.88 349 PHE A N 1
ATOM 1973 C CA . PHE A 1 266 ? 26.621 -8.146 2.951 1.00 21.94 349 PHE A CA 1
ATOM 1974 C C . PHE A 1 266 ? 27.960 -8.412 2.264 1.00 21.64 349 PHE A C 1
ATOM 1975 O O . PHE A 1 266 ? 28.942 -8.747 2.930 1.00 25.62 349 PHE A O 1
ATOM 1983 N N . ILE A 1 267 ? 28.003 -8.280 0.941 1.00 21.75 350 ILE A N 1
ATOM 1984 C CA . ILE A 1 267 ? 29.187 -8.614 0.152 1.00 22.31 350 ILE A CA 1
ATOM 1985 C C . ILE A 1 267 ? 29.814 -7.334 -0.380 1.00 26.26 350 ILE A C 1
ATOM 1986 O O . ILE A 1 267 ? 29.105 -6.431 -0.838 1.00 20.10 350 ILE A O 1
ATOM 1991 N N . PHE A 1 268 ? 31.145 -7.262 -0.329 1.00 22.26 351 PHE A N 1
ATOM 1992 C CA . PHE A 1 268 ? 31.900 -6.125 -0.838 1.00 17.61 351 PHE A CA 1
ATOM 1993 C C . PHE A 1 268 ? 32.608 -6.515 -2.127 1.00 21.17 351 PHE A C 1
ATOM 1994 O O . PHE A 1 268 ? 33.220 -7.587 -2.208 1.00 19.66 351 PHE A O 1
ATOM 2002 N N . ASN A 1 269 ? 32.554 -5.628 -3.115 1.00 15.65 352 ASN A N 1
ATOM 2003 C CA . ASN A 1 269 ? 33.135 -5.857 -4.432 1.00 17.97 352 ASN A CA 1
ATOM 2004 C C . ASN A 1 269 ? 34.239 -4.818 -4.595 1.00 17.72 352 ASN A C 1
ATOM 2005 O O . ASN A 1 269 ? 33.966 -3.668 -4.936 1.00 19.46 352 ASN A O 1
ATOM 2010 N N . LEU A 1 270 ? 35.481 -5.214 -4.356 1.00 19.22 353 LEU A N 1
ATOM 2011 C CA . LEU A 1 270 ? 36.571 -4.256 -4.246 1.00 20.56 353 LEU A CA 1
ATOM 2012 C C . LEU A 1 270 ? 37.184 -3.922 -5.600 1.00 24.06 353 LEU A C 1
ATOM 2013 O O . LEU A 1 270 ? 37.045 -4.657 -6.581 1.00 21.29 353 LEU A O 1
ATOM 2018 N N . SER A 1 271 ? 37.919 -2.815 -5.611 1.00 19.50 354 SER A N 1
ATOM 2019 C CA . SER A 1 271 ? 38.455 -2.269 -6.842 1.00 18.47 354 SER A CA 1
ATOM 2020 C C . SER A 1 271 ? 39.649 -3.096 -7.331 1.00 17.94 354 SER A C 1
ATOM 2021 O O . SER A 1 271 ? 40.506 -3.495 -6.529 1.00 15.24 354 SER A O 1
ATOM 2024 N N . PRO A 1 272 ? 39.751 -3.340 -8.642 1.00 21.20 355 PRO A N 1
ATOM 2025 C CA . PRO A 1 272 ? 40.950 -4.019 -9.179 1.00 15.85 355 PRO A CA 1
ATOM 2026 C C . PRO A 1 272 ? 42.261 -3.362 -8.784 1.00 17.94 355 PRO A C 1
ATOM 2027 O O . PRO A 1 272 ? 43.287 -4.060 -8.668 1.00 16.14 355 PRO A O 1
ATOM 2031 N N . VAL A 1 273 ? 42.265 -2.044 -8.569 1.00 16.60 356 VAL A N 1
ATOM 2032 C CA . VAL A 1 273 ? 43.492 -1.353 -8.165 1.00 16.86 356 VAL A CA 1
ATOM 2033 C C . VAL A 1 273 ? 43.916 -1.793 -6.763 1.00 18.29 356 VAL A C 1
ATOM 2034 O O . VAL A 1 273 ? 45.112 -1.951 -6.476 1.00 17.06 356 VAL A O 1
ATOM 2038 N N . ASN A 1 274 ? 42.945 -1.971 -5.860 1.00 17.00 357 ASN A N 1
ATOM 2039 C CA . ASN A 1 274 ? 43.257 -2.479 -4.528 1.00 16.82 357 ASN A CA 1
ATOM 2040 C C . ASN A 1 274 ? 43.656 -3.947 -4.595 1.00 17.11 357 ASN A C 1
ATOM 2041 O O . ASN A 1 274 ? 44.614 -4.369 -3.936 1.00 13.83 357 ASN A O 1
ATOM 2046 N N . TYR A 1 275 ? 42.956 -4.729 -5.422 1.00 16.83 358 TYR A N 1
ATOM 2047 C CA . TYR A 1 275 ? 43.327 -6.125 -5.639 1.00 14.80 358 TYR A CA 1
ATOM 2048 C C . TYR A 1 275 ? 44.786 -6.258 -6.077 1.00 18.98 358 TYR A C 1
ATOM 2049 O O . TYR A 1 275 ? 45.528 -7.108 -5.571 1.00 15.75 358 TYR A O 1
ATOM 2058 N N . ALA A 1 276 ? 45.212 -5.421 -7.030 1.00 18.00 359 ALA A N 1
ATOM 2059 C CA . ALA A 1 276 ? 46.552 -5.557 -7.599 1.00 15.27 359 ALA A CA 1
ATOM 2060 C C . ALA A 1 276 ? 47.621 -5.258 -6.560 1.00 11.76 359 ALA A C 1
ATOM 2061 O O . ALA A 1 276 ? 48.653 -5.924 -6.514 1.00 14.48 359 ALA A O 1
ATOM 2063 N N . LEU A 1 277 ? 47.388 -4.249 -5.727 1.00 16.22 360 LEU A N 1
ATOM 2064 C CA . LEU A 1 277 ? 48.314 -3.924 -4.647 1.00 15.85 360 LEU A CA 1
ATOM 2065 C C . LEU A 1 277 ? 48.417 -5.068 -3.641 1.00 13.71 360 LEU A C 1
ATOM 2066 O O . LEU A 1 277 ? 49.520 -5.479 -3.264 1.00 13.94 360 LEU A O 1
ATOM 2071 N N . ALA A 1 278 ? 47.269 -5.596 -3.194 1.00 13.62 361 ALA A N 1
ATOM 2072 C CA . ALA A 1 278 ? 47.273 -6.702 -2.238 1.00 11.81 361 ALA A CA 1
ATOM 2073 C C . ALA A 1 278 ? 48.001 -7.913 -2.806 1.00 14.78 361 ALA A C 1
ATOM 2074 O O . ALA A 1 278 ? 48.810 -8.557 -2.119 1.00 14.19 361 ALA A O 1
ATOM 2076 N N . SER A 1 279 ? 47.753 -8.222 -4.075 1.00 13.45 362 SER A N 1
ATOM 2077 C CA . SER A 1 279 ? 48.373 -9.408 -4.667 1.00 15.82 362 SER A CA 1
ATOM 2078 C C . SER A 1 279 ? 49.869 -9.198 -4.886 1.00 17.77 362 SER A C 1
ATOM 2079 O O . SER A 1 279 ? 50.678 -10.085 -4.580 1.00 17.35 362 SER A O 1
ATOM 2082 N N . PHE A 1 280 ? 50.265 -8.014 -5.358 1.00 14.36 363 PHE A N 1
ATOM 2083 C CA . PHE A 1 280 ? 51.692 -7.750 -5.497 1.00 14.52 363 PHE A CA 1
ATOM 2084 C C . PHE A 1 280 ? 52.418 -7.958 -4.167 1.00 15.55 363 PHE A C 1
ATOM 2085 O O . PHE A 1 280 ? 53.499 -8.558 -4.118 1.00 16.29 363 PHE A O 1
ATOM 2093 N N . LEU A 1 281 ? 51.830 -7.479 -3.070 1.00 16.90 364 LEU A N 1
ATOM 2094 C CA . LEU A 1 281 ? 52.514 -7.554 -1.785 1.00 15.90 364 LEU A CA 1
ATOM 2095 C C . LEU A 1 281 ? 52.485 -8.966 -1.200 1.00 17.06 364 LEU A C 1
ATOM 2096 O O . LEU A 1 281 ? 53.472 -9.405 -0.602 1.00 13.89 364 LEU A O 1
ATOM 2101 N N . HIS A 1 282 ? 51.367 -9.699 -1.351 1.00 16.41 365 HIS A N 1
ATOM 2102 C CA . HIS A 1 282 ? 51.147 -10.826 -0.453 1.00 14.69 365 HIS A CA 1
ATOM 2103 C C . HIS A 1 282 ? 50.636 -12.093 -1.118 1.00 13.83 365 HIS A C 1
ATOM 2104 O O . HIS A 1 282 ? 50.283 -13.042 -0.405 1.00 15.21 365 HIS A O 1
ATOM 2111 N N . TYR A 1 283 ? 50.569 -12.142 -2.446 1.00 17.82 366 TYR A N 1
ATOM 2112 C CA . TYR A 1 283 ? 50.215 -13.377 -3.138 1.00 12.89 366 TYR A CA 1
ATOM 2113 C C . TYR A 1 283 ? 51.134 -14.527 -2.722 1.00 14.96 366 TYR A C 1
ATOM 2114 O O . TYR A 1 283 ? 50.665 -15.620 -2.364 1.00 16.81 366 TYR A O 1
ATOM 2123 N N . ASP A 1 284 ? 52.447 -14.290 -2.736 1.00 13.89 367 ASP A N 1
ATOM 2124 C CA . ASP A 1 284 ? 53.403 -15.362 -2.432 1.00 17.09 367 ASP A CA 1
ATOM 2125 C C . ASP A 1 284 ? 53.263 -15.869 -0.996 1.00 18.53 367 ASP A C 1
ATOM 2126 O O . ASP A 1 284 ? 53.219 -17.082 -0.763 1.00 20.02 367 ASP A O 1
ATOM 2131 N N . ILE A 1 285 ? 53.196 -14.964 -0.014 1.00 15.22 368 ILE A N 1
ATOM 2132 C CA . ILE A 1 285 ? 53.070 -15.425 1.369 1.00 17.63 368 ILE A CA 1
ATOM 2133 C C . ILE A 1 285 ? 51.765 -16.189 1.553 1.00 19.11 368 ILE A C 1
ATOM 2134 O O . ILE A 1 285 ? 51.716 -17.189 2.284 1.00 19.43 368 ILE A O 1
ATOM 2139 N N . SER A 1 286 ? 50.708 -15.785 0.849 1.00 16.30 369 SER A N 1
ATOM 2140 C CA . SER A 1 286 ? 49.453 -16.521 0.940 1.00 12.99 369 SER A CA 1
ATOM 2141 C C . SER A 1 286 ? 49.619 -17.947 0.426 1.00 20.56 369 SER A C 1
ATOM 2142 O O . SER A 1 286 ? 49.187 -18.912 1.071 1.00 17.35 369 SER A O 1
ATOM 2145 N N . HIS A 1 287 ? 50.268 -18.102 -0.734 1.00 19.58 370 HIS A N 1
ATOM 2146 C CA . HIS A 1 287 ? 50.398 -19.425 -1.323 1.00 19.26 370 HIS A CA 1
ATOM 2147 C C . HIS A 1 287 ? 51.379 -20.289 -0.554 1.00 22.80 370 HIS A C 1
ATOM 2148 O O . HIS A 1 287 ? 51.216 -21.515 -0.513 1.00 21.11 370 HIS A O 1
ATOM 2155 N N . PHE A 1 288 ? 52.376 -19.677 0.087 1.00 17.76 371 PHE A N 1
ATOM 2156 C CA . PHE A 1 288 ? 53.224 -20.448 0.987 1.00 20.80 371 PHE A CA 1
ATOM 2157 C C . PHE A 1 288 ? 52.428 -21.019 2.164 1.00 23.88 371 PHE A C 1
ATOM 2158 O O . PHE A 1 288 ? 52.636 -22.173 2.561 1.00 24.52 371 PHE A O 1
ATOM 2166 N N . LEU A 1 289 ? 51.531 -20.223 2.753 1.00 18.61 372 LEU A N 1
ATOM 2167 C CA . LEU A 1 289 ? 50.765 -20.717 3.896 1.00 22.09 372 LEU A CA 1
ATOM 2168 C C . LEU A 1 289 ? 49.812 -21.829 3.485 1.00 22.68 372 LEU A C 1
ATOM 2169 O O . LEU A 1 289 ? 49.670 -22.822 4.208 1.00 22.73 372 LEU A O 1
ATOM 2174 N N . MET A 1 290 ? 49.138 -21.672 2.344 1.00 19.18 373 MET A N 1
ATOM 2175 C CA . MET A 1 290 ? 48.282 -22.737 1.841 1.00 21.07 373 MET A CA 1
ATOM 2176 C C . MET A 1 290 ? 49.055 -24.036 1.675 1.00 22.22 373 MET A C 1
ATOM 2177 O O . MET A 1 290 ? 48.537 -25.106 1.990 1.00 20.16 373 MET A O 1
ATOM 2182 N N . ASP A 1 291 ? 50.307 -23.962 1.208 1.00 21.16 374 ASP A N 1
ATOM 2183 C CA . ASP A 1 291 ? 51.036 -25.188 0.892 1.00 28.02 374 ASP A CA 1
ATOM 2184 C C . ASP A 1 291 ? 51.712 -25.812 2.102 1.00 27.14 374 ASP A C 1
ATOM 2185 O O . ASP A 1 291 ? 51.939 -27.023 2.112 1.00 26.67 374 ASP A O 1
ATOM 2190 N N . ASN A 1 292 ? 52.057 -25.014 3.112 1.00 23.15 375 ASN A N 1
ATOM 2191 C CA . ASN A 1 292 ? 52.990 -25.465 4.132 1.00 28.66 375 ASN A CA 1
ATOM 2192 C C . ASN A 1 292 ? 52.574 -25.189 5.561 1.00 25.25 375 ASN A C 1
ATOM 2193 O O . ASN A 1 292 ? 53.155 -25.800 6.460 1.00 33.64 375 ASN A O 1
ATOM 2198 N N . ASP A 1 293 ? 51.622 -24.295 5.820 1.00 21.24 376 ASP A N 1
ATOM 2199 C CA . ASP A 1 293 ? 51.277 -23.950 7.193 1.00 23.38 376 ASP A CA 1
ATOM 2200 C C . ASP A 1 293 ? 50.161 -24.883 7.649 1.00 23.99 376 ASP A C 1
ATOM 2201 O O . ASP A 1 293 ? 49.048 -24.812 7.106 1.00 22.47 376 ASP A O 1
ATOM 2206 N N . PRO A 1 294 ? 50.402 -25.761 8.624 1.00 23.83 377 PRO A N 1
ATOM 2207 C CA . PRO A 1 294 ? 49.353 -26.714 9.033 1.00 24.12 377 PRO A CA 1
ATOM 2208 C C . PRO A 1 294 ? 48.150 -26.066 9.695 1.00 21.51 377 PRO A C 1
ATOM 2209 O O . PRO A 1 294 ? 47.095 -26.706 9.770 1.00 21.54 377 PRO A O 1
ATOM 2213 N N . THR A 1 295 ? 48.253 -24.827 10.161 1.00 19.00 378 THR A N 1
ATOM 2214 C CA . THR A 1 295 ? 47.111 -24.147 10.763 1.00 19.98 378 THR A CA 1
ATOM 2215 C C . THR A 1 295 ? 46.281 -23.376 9.744 1.00 21.30 378 THR A C 1
ATOM 2216 O O . THR A 1 295 ? 45.212 -22.865 10.092 1.00 20.69 378 THR A O 1
ATOM 2220 N N . HIS A 1 296 ? 46.717 -23.317 8.489 1.00 20.46 379 HIS A N 1
ATOM 2221 C CA . HIS A 1 296 ? 46.093 -22.453 7.486 1.00 23.46 379 HIS A CA 1
ATOM 2222 C C . HIS A 1 296 ? 45.121 -23.262 6.626 1.00 17.98 379 HIS A C 1
ATOM 2223 O O . HIS A 1 296 ? 45.531 -23.991 5.720 1.00 19.27 379 HIS A O 1
ATOM 2230 N N . GLY A 1 297 ? 43.831 -23.090 6.888 1.00 20.20 380 GLY A N 1
ATOM 2231 C CA . GLY A 1 297 ? 42.778 -23.793 6.191 1.00 15.87 380 GLY A CA 1
ATOM 2232 C C . GLY A 1 297 ? 42.731 -23.639 4.678 1.00 21.25 380 GLY A C 1
ATOM 2233 O O . GLY A 1 297 ? 42.575 -24.631 3.959 1.00 21.18 380 GLY A O 1
ATOM 2234 N N . PRO A 1 298 ? 42.802 -22.405 4.160 1.00 20.52 381 PRO A N 1
ATOM 2235 C CA . PRO A 1 298 ? 42.738 -22.221 2.703 1.00 18.23 381 PRO A CA 1
ATOM 2236 C C . PRO A 1 298 ? 43.698 -23.150 1.977 1.00 19.79 381 PRO A C 1
ATOM 2237 O O . PRO A 1 298 ? 44.860 -23.304 2.361 1.00 21.17 381 PRO A O 1
ATOM 2241 N N . GLY A 1 299 ? 43.198 -23.762 0.909 1.00 19.04 382 GLY A N 1
ATOM 2242 C CA . GLY A 1 299 ? 43.826 -24.919 0.311 1.00 24.00 382 GLY A CA 1
ATOM 2243 C C . GLY A 1 299 ? 43.066 -26.196 0.597 1.00 24.74 382 GLY A C 1
ATOM 2244 O O . GLY A 1 299 ? 43.304 -27.204 -0.068 1.00 23.24 382 GLY A O 1
ATOM 2245 N N . PHE A 1 300 ? 42.143 -26.171 1.547 1.00 22.78 383 PHE A N 1
ATOM 2246 C CA . PHE A 1 300 ? 41.369 -27.344 1.906 1.00 25.03 383 PHE A CA 1
ATOM 2247 C C . PHE A 1 300 ? 40.283 -27.636 0.867 1.00 24.98 383 PHE A C 1
ATOM 2248 O O . PHE A 1 300 ? 39.719 -26.728 0.237 1.00 19.62 383 PHE A O 1
ATOM 2256 N N . GLY A 1 301 ? 40.004 -28.926 0.690 1.00 22.33 384 GLY A N 1
ATOM 2257 C CA . GLY A 1 301 ? 38.819 -29.389 -0.000 1.00 22.75 384 GLY A CA 1
ATOM 2258 C C . GLY A 1 301 ? 38.443 -30.784 0.488 1.00 23.49 384 GLY A C 1
ATOM 2259 O O . GLY A 1 301 ? 39.271 -31.510 1.051 1.00 21.45 384 GLY A O 1
ATOM 2260 N N . PRO A 1 302 ? 37.184 -31.176 0.309 1.00 23.35 385 PRO A N 1
ATOM 2261 C CA . PRO A 1 302 ? 36.721 -32.439 0.907 1.00 26.04 385 PRO A CA 1
ATOM 2262 C C . PRO A 1 302 ? 37.167 -33.708 0.180 1.00 26.73 385 PRO A C 1
ATOM 2263 O O . PRO A 1 302 ? 37.327 -34.739 0.837 1.00 27.85 385 PRO A O 1
ATOM 2267 N N . GLY A 1 303 ? 37.381 -33.668 -1.139 1.00 23.76 386 GLY A N 1
ATOM 2268 C CA . GLY A 1 303 ? 37.792 -34.831 -1.892 1.00 21.82 386 GLY A CA 1
ATOM 2269 C C . GLY A 1 303 ? 39.242 -34.789 -2.359 1.00 25.07 386 GLY A C 1
ATOM 2270 O O . GLY A 1 303 ? 39.988 -33.847 -2.117 1.00 29.39 386 GLY A O 1
ATOM 2271 N N . ARG A 1 304 ? 39.638 -35.873 -3.027 1.00 23.09 387 ARG A N 1
ATOM 2272 C CA . ARG A 1 304 ? 40.887 -35.932 -3.798 1.00 25.13 387 ARG A CA 1
ATOM 2273 C C . ARG A 1 304 ? 42.123 -35.635 -2.947 1.00 28.30 387 ARG A C 1
ATOM 2274 O O . ARG A 1 304 ? 43.100 -35.050 -3.427 1.00 29.17 387 ARG A O 1
ATOM 2282 N N . GLY A 1 305 ? 42.101 -36.066 -1.686 1.00 24.12 388 GLY A N 1
ATOM 2283 C CA . GLY A 1 305 ? 43.260 -35.923 -0.832 1.00 23.28 388 GLY A CA 1
ATOM 2284 C C . GLY A 1 305 ? 43.453 -34.542 -0.243 1.00 29.36 388 GLY A C 1
ATOM 2285 O O . GLY A 1 305 ? 44.471 -34.299 0.416 1.00 27.56 388 GLY A O 1
ATOM 2286 N N . ARG A 1 306 ? 42.498 -33.637 -0.438 1.00 28.64 389 ARG A N 1
ATOM 2287 C CA . ARG A 1 306 ? 42.660 -32.237 -0.087 1.00 27.40 389 ARG A CA 1
ATOM 2288 C C . ARG A 1 306 ? 42.260 -31.908 1.346 1.00 31.30 389 ARG A C 1
ATOM 2289 O O . ARG A 1 306 ? 42.351 -30.736 1.740 1.00 30.76 389 ARG A O 1
ATOM 2297 N N . ALA A 1 307 ? 41.845 -32.904 2.134 1.00 22.10 390 ALA A N 1
ATOM 2298 C CA . ALA A 1 307 ? 41.469 -32.708 3.524 1.00 24.93 390 ALA A CA 1
ATOM 2299 C C . ALA A 1 307 ? 42.587 -33.090 4.491 1.00 21.45 390 ALA A C 1
ATOM 2300 O O . ALA A 1 307 ? 42.341 -33.236 5.692 1.00 26.81 390 ALA A O 1
ATOM 2302 N N . ARG A 1 308 ? 43.820 -33.176 3.999 1.00 23.29 391 ARG A N 1
ATOM 2303 C CA . ARG A 1 308 ? 44.917 -33.745 4.771 1.00 23.91 391 ARG A CA 1
ATOM 2304 C C . ARG A 1 308 ? 45.248 -32.943 6.033 1.00 29.37 391 ARG A C 1
ATOM 2305 O O . ARG A 1 308 ? 45.669 -33.528 7.043 1.00 24.71 391 ARG A O 1
ATOM 2307 N N . LYS A 1 309 ? 45.089 -31.613 6.004 1.00 24.05 392 LYS A N 1
ATOM 2308 C CA . LYS A 1 309 ? 45.384 -30.833 7.20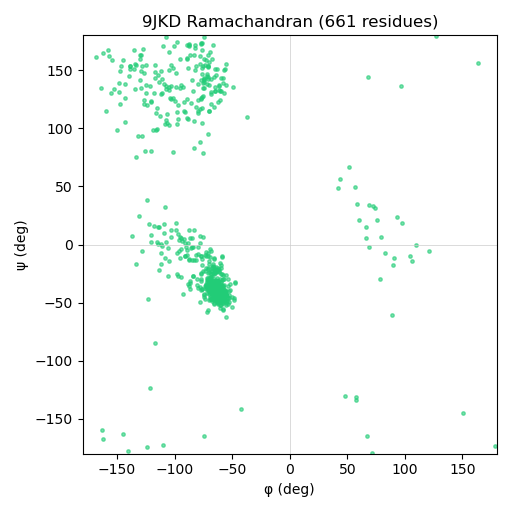9 1.00 28.87 392 LYS A CA 1
ATOM 2309 C C . LYS A 1 309 ? 44.353 -31.096 8.302 1.00 22.68 392 LYS A C 1
ATOM 2310 O O . LYS A 1 309 ? 44.688 -31.095 9.489 1.00 25.59 392 LYS A O 1
ATOM 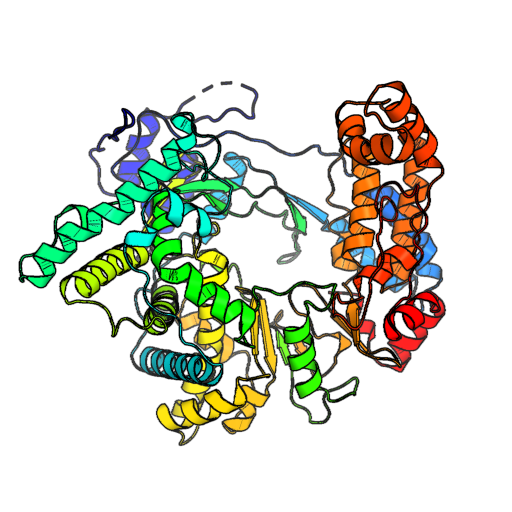2316 N N . PHE A 1 310 ? 43.110 -31.334 7.903 1.00 17.78 393 PHE A N 1
ATOM 2317 C CA . PHE A 1 310 ? 42.060 -31.746 8.820 1.00 27.05 393 PHE A CA 1
ATOM 2318 C C . PHE A 1 310 ? 42.362 -33.131 9.380 1.00 33.19 393 PHE A C 1
ATOM 2319 O O . PHE A 1 310 ? 42.395 -33.325 10.599 1.00 30.82 393 PHE A O 1
ATOM 2327 N N . MET A 1 311 ? 42.659 -34.088 8.500 1.00 30.25 394 MET A N 1
ATOM 2328 C CA . MET A 1 311 ? 42.875 -35.461 8.943 1.00 34.00 394 MET A CA 1
ATOM 2329 C C . MET A 1 311 ? 44.135 -35.590 9.787 1.00 34.13 394 MET A C 1
ATOM 2330 O O . MET A 1 311 ? 44.168 -36.388 10.726 1.00 31.34 394 MET A O 1
ATOM 2335 N N . ASP A 1 312 ? 45.191 -34.833 9.467 1.00 34.23 395 ASP A N 1
ATOM 2336 C CA . ASP A 1 312 ? 46.377 -34.903 10.313 1.00 34.89 395 ASP A CA 1
ATOM 2337 C C . ASP A 1 312 ? 46.080 -34.403 11.727 1.00 39.78 395 ASP A C 1
ATOM 2338 O O . ASP A 1 312 ? 46.605 -34.949 12.703 1.00 40.35 395 ASP A O 1
ATOM 2343 N N . LEU A 1 313 ? 45.255 -33.361 11.866 1.00 35.14 396 LEU A N 1
ATOM 2344 C CA . LEU A 1 313 ? 44.940 -32.860 13.206 1.00 38.64 396 LEU A CA 1
ATOM 2345 C C . LEU A 1 313 ? 44.150 -33.900 13.994 1.00 35.34 396 LEU A C 1
ATOM 2346 O O . LEU A 1 313 ? 44.444 -34.174 15.166 1.00 29.88 396 LEU A O 1
ATOM 2351 N N . VAL A 1 314 ? 43.129 -34.479 13.360 1.00 32.31 397 VAL A N 1
ATOM 2352 C CA . VAL A 1 314 ? 42.312 -35.492 14.014 1.00 35.60 397 VAL A CA 1
ATOM 2353 C C . VAL A 1 314 ? 43.169 -36.684 14.432 1.00 38.86 397 VAL A C 1
ATOM 2354 O O . VAL A 1 314 ? 43.094 -37.153 15.572 1.00 38.26 397 VAL A O 1
ATOM 2358 N N . GLU A 1 315 ? 44.028 -37.165 13.530 1.00 39.91 398 GLU A N 1
ATOM 2359 C CA . GLU A 1 315 ? 44.789 -38.375 13.833 1.00 43.90 398 GLU A CA 1
ATOM 2360 C C . GLU A 1 315 ? 45.812 -38.150 14.940 1.00 41.77 398 GLU A C 1
ATOM 2361 O O . GLU A 1 315 ? 46.119 -39.080 15.692 1.00 46.64 398 GLU A O 1
ATOM 2367 N N . ARG A 1 316 ? 46.329 -36.934 15.081 1.00 36.18 399 ARG A N 1
ATOM 2368 C CA . ARG A 1 316 ? 47.174 -36.646 16.232 1.00 36.55 399 ARG A CA 1
ATOM 2369 C C . ARG A 1 316 ? 46.377 -36.660 17.534 1.00 37.97 399 ARG A C 1
ATOM 2370 O O . ARG A 1 316 ? 46.927 -36.985 18.588 1.00 38.02 399 ARG A O 1
ATOM 2378 N N . ALA A 1 317 ? 45.085 -36.348 17.478 1.00 35.31 400 ALA A N 1
ATOM 2379 C CA . ALA A 1 317 ? 44.257 -36.267 18.672 1.00 39.99 400 ALA A CA 1
ATOM 2380 C C . ALA A 1 317 ? 43.611 -37.600 19.058 1.00 42.41 400 ALA A C 1
ATOM 2381 O O . ALA A 1 317 ? 43.433 -37.866 20.253 1.00 39.61 400 ALA A O 1
ATOM 2383 N N . PHE A 1 318 ? 43.253 -38.438 18.083 1.00 38.76 401 PHE A N 1
ATOM 2384 C CA . PHE A 1 318 ? 42.521 -39.676 18.326 1.00 43.01 401 PHE A CA 1
ATOM 2385 C C . PHE A 1 318 ? 43.358 -40.939 18.193 1.00 46.66 401 PHE A C 1
ATOM 2386 O O . PHE A 1 318 ? 43.031 -41.940 18.830 1.00 47.78 401 PHE A O 1
ATOM 2394 N N . ASP A 1 319 ? 44.415 -40.909 17.385 1.00 49.13 402 ASP A N 1
ATOM 2395 C CA . ASP A 1 319 ? 45.330 -42.031 17.151 1.00 58.81 402 ASP A CA 1
ATOM 2396 C C . ASP A 1 319 ? 44.589 -43.358 16.968 1.00 57.42 402 ASP A C 1
ATOM 2397 O O . ASP A 1 319 ? 44.826 -44.345 17.665 1.00 53.73 402 ASP A O 1
ATOM 2402 N N . GLY A 1 320 ? 43.684 -43.368 15.995 1.00 52.91 403 GLY A N 1
ATOM 2403 C CA . GLY A 1 320 ? 43.008 -44.582 15.612 1.00 47.55 403 GLY A CA 1
ATOM 2404 C C . GLY A 1 320 ? 41.714 -44.871 16.341 1.00 49.01 403 GLY A C 1
ATOM 2405 O O . GLY A 1 320 ? 40.970 -45.763 15.912 1.00 48.70 403 GLY A O 1
ATOM 2406 N N . ARG A 1 321 ? 41.402 -44.152 17.410 1.00 41.10 404 ARG A N 1
ATOM 2407 C CA . ARG A 1 321 ? 40.219 -44.482 18.187 1.00 43.29 404 ARG A CA 1
ATOM 2408 C C . ARG A 1 321 ? 39.036 -43.602 17.792 1.00 43.95 404 ARG A C 1
ATOM 2409 O O . ARG A 1 321 ? 39.146 -42.690 16.971 1.00 44.60 404 ARG A O 1
ATOM 2417 N N . PHE A 1 322 ? 37.878 -43.918 18.374 1.00 44.10 405 PHE A N 1
ATOM 2418 C CA . PHE A 1 322 ? 36.641 -43.178 18.148 1.00 40.59 405 PHE A CA 1
ATOM 2419 C C . PHE A 1 322 ? 36.402 -42.124 19.213 1.00 40.63 405 PHE A C 1
ATOM 2420 O O . PHE A 1 322 ? 35.506 -41.288 19.056 1.00 31.37 405 PHE A O 1
ATOM 2428 N N . SER A 1 323 ? 37.169 -42.168 20.295 1.00 41.13 406 SER A N 1
ATOM 2429 C CA . SER A 1 323 ? 37.162 -41.159 21.334 1.00 39.00 406 SER A CA 1
ATOM 2430 C C . SER A 1 323 ? 38.621 -40.878 21.659 1.00 43.26 406 SER A C 1
ATOM 2431 O O . SER A 1 323 ? 39.480 -41.746 21.467 1.00 39.68 406 SER A O 1
ATOM 2434 N N . THR A 1 324 ? 38.920 -39.655 22.091 1.00 41.56 407 THR A N 1
ATOM 2435 C CA . THR A 1 324 ? 40.324 -39.320 22.300 1.00 45.12 407 THR A CA 1
ATOM 2436 C C . THR A 1 324 ? 40.916 -40.246 23.363 1.00 45.00 407 THR A C 1
ATOM 2437 O O . THR A 1 324 ? 40.259 -40.530 24.369 1.00 46.68 407 THR A O 1
ATOM 2441 N N . PRO A 1 325 ? 42.129 -40.771 23.147 1.00 45.29 408 PRO A N 1
ATOM 2442 C CA . PRO A 1 325 ? 42.714 -41.707 24.133 1.00 51.75 408 PRO A CA 1
ATOM 2443 C C . PRO A 1 325 ? 42.874 -41.113 25.526 1.00 54.28 408 PRO A C 1
ATOM 2444 O O . PRO A 1 325 ? 42.468 -41.746 26.510 1.00 55.80 408 PRO A O 1
ATOM 2448 N N . ASP A 1 326 ? 43.470 -39.930 25.652 1.00 48.66 409 ASP A N 1
ATOM 2449 C CA . ASP A 1 326 ? 43.368 -39.188 26.903 1.00 35.89 409 ASP A CA 1
ATOM 2450 C C . ASP A 1 326 ? 41.961 -38.605 26.985 1.00 42.06 409 ASP A C 1
ATOM 2451 O O . ASP A 1 326 ? 41.051 -38.990 26.249 1.00 43.44 409 ASP A O 1
ATOM 2456 N N . GLY A 1 327 ? 41.749 -37.657 27.880 1.00 49.14 410 GLY A N 1
ATOM 2457 C CA . GLY A 1 327 ? 40.481 -36.965 27.874 1.00 42.71 410 GLY A CA 1
ATOM 2458 C C . GLY A 1 327 ? 40.493 -35.664 27.106 1.00 38.23 410 GLY A C 1
ATOM 2459 O O . GLY A 1 327 ? 39.488 -34.943 27.141 1.00 38.15 410 GLY A O 1
ATOM 2460 N N . ALA A 1 328 ? 41.595 -35.344 26.418 1.00 36.61 411 ALA A N 1
ATOM 2461 C CA . ALA A 1 328 ? 41.752 -34.040 25.776 1.00 39.99 411 ALA A CA 1
ATOM 2462 C C . ALA A 1 328 ? 40.613 -33.785 24.805 1.00 34.32 411 ALA A C 1
ATOM 2463 O O . ALA A 1 328 ? 40.273 -34.638 23.980 1.00 39.92 411 ALA A O 1
ATOM 2465 N N . ARG A 1 329 ? 40.003 -32.621 24.922 1.00 31.67 412 ARG A N 1
ATOM 2466 C CA . ARG A 1 329 ? 38.850 -32.324 24.096 1.00 33.80 412 ARG A CA 1
ATOM 2467 C C . ARG A 1 329 ? 39.272 -31.683 22.770 1.00 31.45 412 ARG A C 1
ATOM 2468 O O . ARG A 1 329 ? 40.440 -31.367 22.536 1.00 27.38 412 ARG A O 1
ATOM 2476 N N . LEU A 1 330 ? 38.299 -31.530 21.881 1.00 34.16 413 LEU A N 1
ATOM 2477 C CA . LEU A 1 330 ? 38.466 -30.783 20.646 1.00 29.38 413 LEU A CA 1
ATOM 2478 C C . LEU A 1 330 ? 37.445 -29.654 20.627 1.00 35.70 413 LEU A C 1
ATOM 2479 O O . LEU A 1 330 ? 36.284 -29.846 21.010 1.00 31.48 413 LEU A O 1
ATOM 2484 N N . ILE A 1 331 ? 37.886 -28.467 20.220 1.00 28.18 414 ILE A N 1
ATOM 2485 C CA . ILE A 1 331 ? 37.068 -27.269 20.330 1.00 28.64 414 ILE A CA 1
ATOM 2486 C C . ILE A 1 331 ? 36.824 -26.724 18.933 1.00 27.09 414 ILE A C 1
ATOM 2487 O O . ILE A 1 331 ? 37.764 -26.582 18.139 1.00 29.67 414 ILE A O 1
ATOM 2492 N N . MET A 1 332 ? 35.564 -26.441 18.631 1.00 29.91 415 MET A N 1
ATOM 2493 C CA . MET A 1 332 ? 35.173 -25.849 17.358 1.00 29.40 415 MET A CA 1
ATOM 2494 C C . MET A 1 332 ? 34.515 -24.501 17.636 1.00 30.03 415 MET A C 1
ATOM 2495 O O . MET A 1 332 ? 33.326 -24.431 17.962 1.00 27.71 415 MET A O 1
ATOM 2500 N N . SER A 1 333 ? 35.304 -23.435 17.490 1.00 35.08 416 SER A N 1
ATOM 2501 C CA . SER A 1 333 ? 34.896 -22.101 17.918 1.00 32.27 416 SER A CA 1
ATOM 2502 C C . SER A 1 333 ? 33.707 -21.628 17.094 1.00 38.24 416 SER A C 1
ATOM 2503 O O . SER A 1 333 ? 33.714 -21.730 15.860 1.00 35.79 416 SER A O 1
ATOM 2506 N N . ASP A 1 334 ? 32.677 -21.119 17.773 1.00 39.51 417 ASP A N 1
ATOM 2507 C CA . ASP A 1 334 ? 31.482 -20.590 17.106 1.00 38.12 417 ASP A CA 1
ATOM 2508 C C . ASP A 1 334 ? 31.372 -19.085 17.365 1.00 38.69 417 ASP A C 1
ATOM 2509 O O . ASP A 1 334 ? 30.901 -18.660 18.424 1.00 39.10 417 ASP A O 1
ATOM 2514 N N . ILE A 1 335 ? 31.800 -18.276 16.399 1.00 38.57 418 ILE A N 1
ATOM 2515 C CA . ILE A 1 335 ? 31.887 -16.828 16.558 1.00 35.28 418 ILE A CA 1
ATOM 2516 C C . ILE A 1 335 ? 30.769 -16.176 15.749 1.00 32.79 418 ILE A C 1
ATOM 2517 O O . ILE A 1 335 ? 30.539 -16.538 14.591 1.00 33.44 418 ILE A O 1
ATOM 2522 N N . THR A 1 336 ? 30.076 -15.219 16.364 1.00 35.21 419 THR A N 1
ATOM 2523 C CA . THR A 1 336 ? 28.955 -14.517 15.741 1.00 38.30 419 THR A CA 1
ATOM 2524 C C . THR A 1 336 ? 29.448 -13.481 14.727 1.00 38.30 419 THR A C 1
ATOM 2525 O O . THR A 1 336 ? 30.138 -12.520 15.103 1.00 37.78 419 THR A O 1
ATOM 2529 N N . LYS A 1 337 ? 29.088 -13.668 13.455 1.00 29.69 420 LYS A N 1
ATOM 2530 C CA . LYS A 1 337 ? 29.218 -12.646 12.410 1.00 32.61 420 LYS A CA 1
ATOM 2531 C C . LYS A 1 337 ? 30.636 -12.060 12.355 1.00 28.44 420 LYS A C 1
ATOM 2532 O O . LYS A 1 337 ? 30.872 -10.871 12.619 1.00 22.74 420 LYS A O 1
ATOM 2538 N N . TRP A 1 338 ? 31.570 -12.931 11.972 1.00 22.94 421 TRP A N 1
ATOM 2539 C CA . TRP A 1 338 ? 32.990 -12.607 12.078 1.00 22.96 421 TRP A CA 1
ATOM 2540 C C . TRP A 1 338 ? 33.339 -11.348 11.292 1.00 21.37 421 TRP A C 1
ATOM 2541 O O . TRP A 1 338 ? 34.042 -10.461 11.792 1.00 19.62 421 TRP A O 1
ATOM 2552 N N . ASP A 1 339 ? 32.857 -11.254 10.060 1.00 18.07 422 ASP A N 1
ATOM 2553 C CA . ASP A 1 339 ? 33.312 -10.178 9.193 1.00 24.43 422 ASP A CA 1
ATOM 2554 C C . ASP A 1 339 ? 32.803 -8.831 9.675 1.00 22.69 422 ASP A C 1
ATOM 2555 O O . ASP A 1 339 ? 33.544 -7.844 9.647 1.00 21.94 422 ASP A O 1
ATOM 2560 N N . ALA A 1 340 ? 31.570 -8.781 10.182 1.00 20.04 423 ALA A N 1
ATOM 2561 C CA . ALA A 1 340 ? 31.046 -7.514 10.677 1.00 24.88 423 ALA A CA 1
ATOM 2562 C C . ALA A 1 340 ? 31.773 -7.040 11.925 1.00 25.83 423 ALA A C 1
ATOM 2563 O O . ALA A 1 340 ? 31.829 -5.829 12.161 1.00 25.84 423 ALA A O 1
ATOM 2565 N N . ASN A 1 341 ? 32.367 -7.954 12.692 1.00 22.63 424 ASN A N 1
ATOM 2566 C CA . ASN A 1 341 ? 32.907 -7.650 14.004 1.00 19.03 424 ASN A CA 1
ATOM 2567 C C . ASN A 1 341 ? 34.428 -7.719 14.089 1.00 22.30 424 ASN A C 1
ATOM 2568 O O . ASN A 1 341 ? 34.970 -7.493 15.166 1.00 21.86 424 ASN A O 1
ATOM 2573 N N . MET A 1 342 ? 35.138 -8.031 13.009 1.00 19.90 425 MET A N 1
ATOM 2574 C CA . MET A 1 342 ? 36.597 -8.067 13.071 1.00 19.36 425 MET A CA 1
ATOM 2575 C C . MET A 1 342 ? 37.123 -6.652 13.209 1.00 23.33 425 MET A C 1
ATOM 2576 O O . MET A 1 342 ? 36.977 -5.838 12.294 1.00 21.73 425 MET A O 1
ATOM 2581 N N . CYS A 1 343 ? 37.747 -6.341 14.330 1.00 16.88 426 CYS A N 1
ATOM 2582 C CA . CYS A 1 343 ? 38.035 -4.940 14.572 1.00 14.97 426 CYS A CA 1
ATOM 2583 C C . CYS A 1 343 ? 39.376 -4.528 13.963 1.00 20.18 426 CYS A C 1
ATOM 2584 O O . CYS A 1 343 ? 40.186 -5.368 13.561 1.00 18.52 426 CYS A O 1
ATOM 2587 N N . GLU A 1 344 ? 39.638 -3.212 13.966 1.00 17.97 427 GLU A N 1
ATOM 2588 C CA . GLU A 1 344 ? 40.904 -2.702 13.447 1.00 17.00 427 GLU A CA 1
ATOM 2589 C C . GLU A 1 344 ? 42.098 -3.307 14.173 1.00 18.90 427 GLU A C 1
ATOM 2590 O O . GLU A 1 344 ? 43.137 -3.579 13.554 1.00 19.48 427 GLU A O 1
ATOM 2596 N N . ALA A 1 345 ? 41.988 -3.498 15.490 1.00 18.67 428 ALA A N 1
ATOM 2597 C CA . ALA A 1 345 ? 43.121 -4.023 16.256 1.00 19.61 428 ALA A CA 1
ATOM 2598 C C . ALA A 1 345 ? 43.542 -5.404 15.755 1.00 18.01 428 ALA A C 1
ATOM 2599 O O . ALA A 1 345 ? 44.739 -5.666 15.557 1.00 13.70 428 ALA A O 1
ATOM 2601 N N . LEU A 1 346 ? 42.564 -6.295 15.518 1.00 15.47 429 LEU A N 1
ATOM 2602 C CA . LEU A 1 346 ? 42.885 -7.655 15.083 1.00 15.77 429 LEU A CA 1
ATOM 2603 C C . LEU A 1 346 ? 43.374 -7.679 13.632 1.00 16.77 429 LEU A C 1
ATOM 2604 O O . LEU A 1 346 ? 44.253 -8.480 13.285 1.00 17.25 429 LEU A O 1
ATOM 2609 N N . ILE A 1 347 ? 42.813 -6.825 12.770 1.00 15.45 430 ILE A N 1
ATOM 2610 C CA . ILE A 1 347 ? 43.285 -6.758 11.388 1.00 18.86 430 ILE A CA 1
ATOM 2611 C C . ILE A 1 347 ? 44.750 -6.345 11.348 1.00 19.57 430 ILE A C 1
ATOM 2612 O O . ILE A 1 347 ? 45.552 -6.926 10.604 1.00 20.81 430 ILE A O 1
ATOM 2617 N N . LYS A 1 348 ? 45.131 -5.360 12.168 1.00 17.66 431 LYS A N 1
ATOM 2618 C CA . LYS A 1 348 ? 46.524 -4.925 12.202 1.00 18.78 431 LYS A CA 1
ATOM 2619 C C . LYS A 1 348 ? 47.470 -6.060 12.600 1.00 20.66 431 LYS A C 1
ATOM 2620 O O . LYS A 1 348 ? 48.506 -6.266 11.955 1.00 18.43 431 LYS A O 1
ATOM 2626 N N . TYR A 1 349 ? 47.155 -6.795 13.677 1.00 16.57 432 TYR A N 1
ATOM 2627 C CA . TYR A 1 349 ? 48.068 -7.865 14.083 1.00 17.60 432 TYR A CA 1
ATOM 2628 C C . TYR A 1 349 ? 48.237 -8.878 12.966 1.00 16.29 432 TYR A C 1
ATOM 2629 O O . TYR A 1 349 ? 49.333 -9.404 12.753 1.00 16.91 432 TYR A O 1
ATOM 2638 N N . SER A 1 350 ? 47.156 -9.143 12.232 1.00 14.05 433 SER A N 1
ATOM 2639 C CA . SER A 1 350 ? 47.141 -10.198 11.228 1.00 19.44 433 SER A CA 1
ATOM 2640 C C . SER A 1 350 ? 47.966 -9.800 10.012 1.00 18.04 433 SER A C 1
ATOM 2641 O O . SER A 1 350 ? 48.934 -10.477 9.653 1.00 15.38 433 SER A O 1
ATOM 2644 N N . ILE A 1 351 ? 47.607 -8.678 9.377 1.00 18.59 434 ILE A N 1
ATOM 2645 C CA . ILE A 1 351 ? 48.313 -8.281 8.167 1.00 16.63 434 ILE A CA 1
ATOM 2646 C C . ILE A 1 351 ? 49.752 -7.910 8.486 1.00 14.80 434 ILE A C 1
ATOM 2647 O O . ILE A 1 351 ? 50.644 -8.185 7.676 1.00 16.28 434 ILE A O 1
ATOM 2652 N N . ASP A 1 352 ? 50.020 -7.318 9.664 1.00 13.99 435 ASP A N 1
ATOM 2653 C CA . ASP A 1 352 ? 51.411 -7.016 10.027 1.00 18.35 435 ASP A CA 1
ATOM 2654 C C . ASP A 1 352 ? 52.240 -8.286 10.125 1.00 17.01 435 ASP A C 1
ATOM 2655 O O . ASP A 1 352 ? 53.393 -8.308 9.689 1.00 17.84 435 ASP A O 1
ATOM 2660 N N . LEU A 1 353 ? 51.672 -9.354 10.699 1.00 16.39 436 LEU A N 1
ATOM 2661 C CA . LEU A 1 353 ? 52.391 -10.625 10.759 1.00 18.51 436 LEU A CA 1
ATOM 2662 C C . LEU A 1 353 ? 52.669 -11.164 9.352 1.00 22.30 436 LEU A C 1
ATOM 2663 O O . LEU A 1 353 ? 53.761 -11.689 9.078 1.00 20.52 436 LEU A O 1
ATOM 2668 N N . LEU A 1 354 ? 51.698 -11.027 8.440 1.00 19.02 437 LEU A N 1
ATOM 2669 C CA . LEU A 1 354 ? 51.893 -11.503 7.074 1.00 18.53 437 LEU A CA 1
ATOM 2670 C C . LEU A 1 354 ? 52.978 -10.707 6.359 1.00 21.89 437 LEU A C 1
ATOM 2671 O O . LEU A 1 354 ? 53.851 -11.297 5.700 1.00 22.42 437 LEU A O 1
ATOM 2676 N N . GLU A 1 355 ? 52.954 -9.371 6.490 1.00 19.03 438 GLU A N 1
ATOM 2677 C CA . GLU A 1 355 ? 53.988 -8.553 5.853 1.00 20.00 438 GLU A CA 1
ATOM 2678 C C . GLU A 1 355 ? 55.361 -8.846 6.425 1.00 20.80 438 GLU A C 1
ATOM 2679 O O . GLU A 1 355 ? 56.356 -8.819 5.687 1.00 22.84 438 GLU A O 1
ATOM 2685 N N . ASP A 1 356 ? 55.435 -9.147 7.732 1.00 20.35 439 ASP A N 1
ATOM 2686 C CA . ASP A 1 356 ? 56.723 -9.455 8.356 1.00 22.03 439 ASP A CA 1
ATOM 2687 C C . ASP A 1 356 ? 57.329 -10.754 7.829 1.00 26.46 439 ASP A C 1
ATOM 2688 O O . ASP A 1 356 ? 58.555 -10.907 7.841 1.00 24.74 439 ASP A O 1
ATOM 2693 N N . ALA A 1 357 ? 56.500 -11.713 7.395 1.00 21.46 440 ALA A N 1
ATOM 2694 C CA . ALA A 1 357 ? 57.050 -12.957 6.886 1.00 18.93 440 ALA A CA 1
ATOM 2695 C C . ALA A 1 357 ? 57.678 -12.799 5.509 1.00 27.73 440 ALA A C 1
ATOM 2696 O O . ALA A 1 357 ? 58.328 -13.735 5.038 1.00 24.99 440 ALA A O 1
ATOM 2698 N N . VAL A 1 358 ? 57.514 -11.651 4.855 1.00 20.22 441 VAL A N 1
ATOM 2699 C CA . VAL A 1 358 ? 58.079 -11.442 3.529 1.00 19.12 441 VAL A CA 1
ATOM 2700 C C . VAL A 1 358 ? 59.484 -10.869 3.702 1.00 26.45 441 VAL A C 1
ATOM 2701 O O . VAL A 1 358 ? 59.672 -9.853 4.384 1.00 24.54 441 VAL A O 1
ATOM 2705 N N . ASP A 1 359 ? 60.471 -11.533 3.097 1.00 21.46 442 ASP A N 1
ATOM 2706 C CA . ASP A 1 359 ? 61.878 -11.158 3.233 1.00 20.15 442 ASP A CA 1
ATOM 2707 C C . ASP A 1 359 ? 62.217 -9.983 2.310 1.00 23.00 442 ASP A C 1
ATOM 2708 O O . ASP A 1 359 ? 62.200 -10.120 1.084 1.00 18.61 442 ASP A O 1
ATOM 2713 N N . LYS A 1 360 ? 62.568 -8.841 2.907 1.00 27.64 443 LYS A N 1
ATOM 2714 C CA . LYS A 1 360 ? 62.912 -7.612 2.199 1.00 21.36 443 LYS A CA 1
ATOM 2715 C C . LYS A 1 360 ? 64.416 -7.341 2.155 1.00 25.17 443 LYS A C 1
ATOM 2716 O O . LYS A 1 360 ? 64.828 -6.263 1.709 1.00 21.62 443 LYS A O 1
ATOM 2722 N N . SER A 1 361 ? 65.247 -8.276 2.631 1.00 25.07 444 SER A N 1
ATOM 2723 C CA . SER A 1 361 ? 66.648 -7.945 2.891 1.00 30.74 444 SER A CA 1
ATOM 2724 C C . SER A 1 361 ? 67.430 -7.647 1.613 1.00 31.79 444 SER A C 1
ATOM 2725 O O . SER A 1 361 ? 68.424 -6.917 1.672 1.00 30.30 444 SER A O 1
ATOM 2728 N N . ALA A 1 362 ? 66.981 -8.142 0.461 1.00 27.43 445 ALA A N 1
ATOM 2729 C CA . ALA A 1 362 ? 67.671 -7.871 -0.796 1.00 31.73 445 ALA A CA 1
ATOM 2730 C C . ALA A 1 362 ? 67.245 -6.559 -1.441 1.00 29.57 445 ALA A C 1
ATOM 2731 O O . ALA A 1 362 ? 67.813 -6.188 -2.470 1.00 29.20 445 ALA A O 1
ATOM 2733 N N . LEU A 1 363 ? 66.283 -5.845 -0.862 1.00 27.15 446 LEU A N 1
ATOM 2734 C CA . LEU A 1 363 ? 65.799 -4.607 -1.459 1.00 29.98 446 LEU A CA 1
ATOM 2735 C C . LEU A 1 363 ? 66.802 -3.474 -1.265 1.00 29.44 446 LEU A C 1
ATOM 2736 O O . LEU A 1 363 ? 67.434 -3.358 -0.214 1.00 25.72 446 LEU A O 1
ATOM 2741 N N . SER A 1 364 ? 66.936 -2.632 -2.288 1.00 30.56 447 SER A N 1
ATOM 2742 C CA . SER A 1 364 ? 67.701 -1.399 -2.191 1.00 29.23 447 SER A CA 1
ATOM 2743 C C . SER A 1 364 ? 67.004 -0.437 -1.231 1.00 32.66 447 SER A C 1
ATOM 2744 O O . SER A 1 364 ? 65.894 -0.705 -0.774 1.00 33.77 447 SER A O 1
ATOM 2747 N N . PRO A 1 365 ? 67.632 0.689 -0.881 1.00 29.59 448 PRO A N 1
ATOM 2748 C CA . PRO A 1 365 ? 66.910 1.659 -0.034 1.00 29.49 448 PRO A CA 1
ATOM 2749 C C . PRO A 1 365 ? 65.681 2.257 -0.710 1.00 27.15 448 PRO A C 1
ATOM 2750 O O . PRO A 1 365 ? 64.658 2.471 -0.053 1.00 28.34 448 PRO A O 1
ATOM 2754 N N . GLU A 1 366 ? 65.766 2.552 -2.003 1.00 27.69 449 GLU A N 1
ATOM 2755 C CA . GLU A 1 366 ? 64.600 2.961 -2.773 1.00 30.18 449 GLU A CA 1
ATOM 2756 C C . GLU A 1 366 ? 63.567 1.833 -2.843 1.00 29.98 449 GLU A C 1
ATOM 2757 O O . GLU A 1 366 ? 62.373 2.054 -2.616 1.00 26.79 449 GLU A O 1
ATOM 2763 N N . GLY A 1 367 ? 64.010 0.618 -3.171 1.00 23.41 450 GLY A N 1
ATOM 2764 C CA . GLY A 1 367 ? 63.084 -0.505 -3.214 1.00 28.38 450 GLY A CA 1
ATOM 2765 C C . GLY A 1 367 ? 62.375 -0.731 -1.890 1.00 24.63 450 GLY A C 1
ATOM 2766 O O . GLY A 1 367 ? 61.162 -0.960 -1.852 1.00 21.88 450 GLY A O 1
ATOM 2767 N N . LEU A 1 368 ? 63.115 -0.632 -0.790 1.00 21.53 451 LEU A N 1
ATOM 2768 C CA . LEU A 1 368 ? 62.528 -0.816 0.526 1.00 21.51 451 LEU A CA 1
ATOM 2769 C C . LEU A 1 368 ? 61.528 0.289 0.841 1.00 23.99 451 LEU A C 1
ATOM 2770 O O . LEU A 1 368 ? 60.442 0.024 1.369 1.00 25.15 451 LEU A O 1
ATOM 2775 N N . ALA A 1 369 ? 61.864 1.533 0.513 1.00 20.89 452 ALA A N 1
ATOM 2776 C CA . ALA A 1 369 ? 60.925 2.613 0.780 1.00 23.35 452 ALA A CA 1
ATOM 2777 C C . ALA A 1 369 ? 59.680 2.473 -0.089 1.00 23.26 452 ALA A C 1
ATOM 2778 O O . ALA A 1 369 ? 58.565 2.755 0.364 1.00 21.96 452 ALA A O 1
ATOM 2780 N N . THR A 1 370 ? 59.855 2.017 -1.335 1.00 21.37 453 THR A N 1
ATOM 2781 C CA . THR A 1 370 ? 58.723 1.794 -2.232 1.00 19.10 453 THR A CA 1
ATOM 2782 C C . THR A 1 370 ? 57.785 0.718 -1.693 1.00 17.23 453 THR A C 1
ATOM 2783 O O . THR A 1 370 ? 56.558 0.877 -1.729 1.00 16.36 453 THR A O 1
ATOM 2787 N N . ARG A 1 371 ? 58.339 -0.394 -1.211 1.00 18.56 454 ARG A N 1
ATOM 2788 C CA . ARG A 1 371 ? 57.478 -1.416 -0.641 1.00 18.83 454 ARG A CA 1
ATOM 2789 C C . ARG A 1 371 ? 56.827 -0.910 0.633 1.00 20.41 454 ARG A C 1
ATOM 2790 O O . ARG A 1 371 ? 55.668 -1.242 0.902 1.00 19.34 454 ARG A O 1
ATOM 2798 N N . GLY A 1 372 ? 57.532 -0.071 1.401 1.00 19.75 455 GLY A N 1
ATOM 2799 C CA . GLY A 1 372 ? 56.923 0.508 2.593 1.00 16.37 455 GLY A CA 1
ATOM 2800 C C . GLY A 1 372 ? 55.727 1.389 2.274 1.00 17.95 455 GLY A C 1
ATOM 2801 O O . GLY A 1 372 ? 54.721 1.363 2.985 1.00 14.92 455 GLY A O 1
ATOM 2802 N N . LEU A 1 373 ? 55.805 2.168 1.186 1.00 17.04 456 LEU A N 1
ATOM 2803 C CA . LEU A 1 373 ? 54.654 2.992 0.814 1.00 20.51 456 LEU A CA 1
ATOM 2804 C C . LEU A 1 373 ? 53.501 2.132 0.290 1.00 19.77 456 LEU A C 1
ATOM 2805 O O . LEU A 1 373 ? 52.332 2.423 0.566 1.00 17.47 456 LEU A O 1
ATOM 2810 N N . MET A 1 374 ? 53.807 1.063 -0.456 1.00 15.86 457 MET A N 1
ATOM 2811 C CA . MET A 1 374 ? 52.752 0.173 -0.943 1.00 16.99 457 MET A CA 1
ATOM 2812 C C . MET A 1 374 ? 52.034 -0.504 0.214 1.00 13.76 457 MET A C 1
ATOM 2813 O O . MET A 1 374 ? 50.802 -0.542 0.261 1.00 12.20 457 MET A O 1
ATOM 2818 N N . TYR A 1 375 ? 52.804 -1.041 1.162 1.00 14.74 458 TYR A N 1
ATOM 2819 C CA . TYR A 1 375 ? 52.225 -1.674 2.343 1.00 15.03 458 TYR A CA 1
ATOM 2820 C C . TYR A 1 375 ? 51.408 -0.676 3.152 1.00 19.91 458 TYR A C 1
ATOM 2821 O O . TYR A 1 375 ? 50.290 -0.984 3.588 1.00 20.32 458 TYR A O 1
ATOM 2830 N N . ARG A 1 376 ? 51.961 0.526 3.374 1.00 16.11 459 ARG A N 1
ATOM 2831 C CA . ARG A 1 376 ? 51.211 1.584 4.048 1.00 16.93 459 ARG A CA 1
ATOM 2832 C C . ARG A 1 376 ? 49.813 1.749 3.452 1.00 14.74 459 ARG A C 1
ATOM 2833 O O . ARG A 1 376 ? 48.824 1.819 4.191 1.00 15.34 459 ARG A O 1
ATOM 2841 N N . VAL A 1 377 ? 49.717 1.813 2.113 1.00 16.81 460 VAL A N 1
ATOM 2842 C CA . VAL A 1 377 ? 48.426 2.025 1.448 1.00 11.21 460 VAL A CA 1
ATOM 2843 C C . VAL A 1 377 ? 47.525 0.801 1.603 1.00 13.49 460 VAL A C 1
ATOM 2844 O O . VAL A 1 377 ? 46.336 0.928 1.928 1.00 15.08 460 VAL A O 1
ATOM 2848 N N . ALA A 1 378 ? 48.077 -0.405 1.398 1.00 13.74 461 ALA A N 1
ATOM 2849 C CA . ALA A 1 378 ? 47.264 -1.624 1.499 1.00 17.38 461 ALA A CA 1
ATOM 2850 C C . ALA A 1 378 ? 46.718 -1.804 2.908 1.00 17.53 461 ALA A C 1
ATOM 2851 O O . ALA A 1 378 ? 45.556 -2.191 3.093 1.00 14.47 461 ALA A O 1
ATOM 2853 N N . ARG A 1 379 ? 47.542 -1.512 3.913 1.00 14.04 462 ARG A N 1
ATOM 2854 C CA . ARG A 1 379 ? 47.094 -1.587 5.295 1.00 16.02 462 ARG A CA 1
ATOM 2855 C C . ARG A 1 379 ? 45.966 -0.597 5.549 1.00 18.91 462 ARG A C 1
ATOM 2856 O O . ARG A 1 379 ? 44.908 -0.964 6.073 1.00 17.11 462 ARG A O 1
ATOM 2864 N N . ARG A 1 380 ? 46.163 0.667 5.157 1.00 18.96 463 ARG A N 1
ATOM 2865 C CA . ARG A 1 380 ? 45.135 1.679 5.414 1.00 19.25 463 ARG A CA 1
ATOM 2866 C C . ARG A 1 380 ? 43.848 1.341 4.682 1.00 19.42 463 ARG A C 1
ATOM 2867 O O . ARG A 1 380 ? 42.752 1.553 5.208 1.00 19.33 463 ARG A O 1
ATOM 2875 N N . GLN A 1 381 ? 43.961 0.780 3.474 1.00 16.51 464 GLN A N 1
ATOM 2876 C CA . GLN A 1 381 ? 42.775 0.503 2.676 1.00 17.27 464 GLN A CA 1
ATOM 2877 C C . GLN A 1 381 ? 42.035 -0.740 3.157 1.00 17.69 464 GLN A C 1
ATOM 2878 O O . GLN A 1 381 ? 40.831 -0.858 2.937 1.00 18.80 464 GLN A O 1
ATOM 2884 N N . LEU A 1 382 ? 42.727 -1.671 3.807 1.00 17.57 465 LEU A N 1
ATOM 2885 C CA . LEU A 1 382 ? 42.036 -2.770 4.464 1.00 19.65 465 LEU A CA 1
ATOM 2886 C C . LEU A 1 382 ? 41.288 -2.279 5.687 1.00 19.65 465 LEU A C 1
ATOM 2887 O O . LEU A 1 382 ? 40.240 -2.838 6.038 1.00 24.25 465 LEU A O 1
ATOM 2892 N N . LEU A 1 383 ? 41.806 -1.241 6.336 1.00 14.84 466 LEU A N 1
ATOM 2893 C CA . LEU A 1 383 ? 41.247 -0.784 7.598 1.00 23.40 466 LEU A CA 1
ATOM 2894 C C . LEU A 1 383 ? 40.092 0.205 7.422 1.00 19.12 466 LEU A C 1
ATOM 2895 O O . LEU A 1 383 ? 39.121 0.168 8.189 1.00 17.79 466 LEU A O 1
ATOM 2900 N N . GLU A 1 384 ? 40.187 1.098 6.439 1.00 18.94 467 GLU A N 1
ATOM 2901 C CA . GLU A 1 384 ? 39.215 2.165 6.221 1.00 22.96 467 GLU A CA 1
ATOM 2902 C C . GLU A 1 384 ? 38.748 2.097 4.787 1.00 21.86 467 GLU A C 1
ATOM 2903 O O . GLU A 1 384 ? 39.548 2.261 3.869 1.00 23.16 467 GLU A O 1
ATOM 2909 N N . LYS A 1 385 ? 37.453 1.915 4.604 1.00 19.84 468 LYS A N 1
ATOM 2910 C CA . LYS A 1 385 ? 36.866 1.693 3.295 1.00 20.92 468 LYS A CA 1
ATOM 2911 C C . LYS A 1 385 ? 35.915 2.829 2.942 1.00 19.62 468 LYS A C 1
ATOM 2912 O O . LYS A 1 385 ? 35.249 3.393 3.816 1.00 19.05 468 LYS A O 1
ATOM 2918 N N . LEU A 1 386 ? 35.829 3.121 1.650 1.00 23.52 469 LEU A N 1
ATOM 2919 C CA . LEU A 1 386 ? 34.794 3.973 1.090 1.00 20.78 469 LEU A CA 1
ATOM 2920 C C . LEU A 1 386 ? 33.830 3.071 0.332 1.00 19.31 469 LEU A C 1
ATOM 2921 O O . LEU A 1 386 ? 34.190 2.490 -0.698 1.00 21.87 469 LEU A O 1
ATOM 2926 N N . VAL A 1 387 ? 32.614 2.956 0.842 1.00 20.49 470 VAL A N 1
ATOM 2927 C CA . VAL A 1 387 ? 31.702 1.877 0.485 1.00 21.47 470 VAL A CA 1
ATOM 2928 C C . VAL A 1 387 ? 30.402 2.485 -0.015 1.00 20.74 470 VAL A C 1
ATOM 2929 O O . VAL A 1 387 ? 29.837 3.358 0.653 1.00 19.14 470 VAL A O 1
ATOM 2933 N N . GLU A 1 388 ? 29.916 2.030 -1.178 1.00 17.25 471 GLU A N 1
ATOM 2934 C CA . GLU A 1 388 ? 28.585 2.455 -1.602 1.00 19.08 471 GLU A CA 1
ATOM 2935 C C . GLU A 1 388 ? 27.556 1.561 -0.922 1.00 17.66 471 GLU A C 1
ATOM 2936 O O . GLU A 1 388 ? 27.400 0.390 -1.276 1.00 23.46 471 GLU A O 1
ATOM 2942 N N . HIS A 1 389 ? 26.882 2.126 0.071 1.00 18.69 472 HIS A N 1
ATOM 2943 C CA . HIS A 1 389 ? 25.785 1.495 0.789 1.00 16.74 472 HIS A CA 1
ATOM 2944 C C . HIS A 1 389 ? 24.596 1.270 -0.152 1.00 19.89 472 HIS A C 1
ATOM 2945 O O . HIS A 1 389 ? 24.414 2.015 -1.124 1.00 19.03 472 HIS A O 1
ATOM 2952 N N . PRO A 1 390 ? 23.779 0.240 0.104 1.00 21.42 473 PRO A N 1
ATOM 2953 C CA . PRO A 1 390 ? 22.611 -0.013 -0.765 1.00 21.76 473 PRO A CA 1
ATOM 2954 C C . PRO A 1 390 ? 21.631 1.149 -0.851 1.00 20.22 473 PRO A C 1
ATOM 2955 O O . PRO A 1 390 ? 20.715 1.105 -1.676 1.00 23.96 473 PRO A O 1
ATOM 2959 N N . ALA A 1 391 ? 21.775 2.178 -0.025 1.00 18.24 474 ALA A N 1
ATOM 2960 C CA . ALA A 1 391 ? 20.989 3.375 -0.253 1.00 22.90 474 ALA A CA 1
ATOM 2961 C C . ALA A 1 391 ? 21.359 4.050 -1.566 1.00 24.48 474 ALA A C 1
ATOM 2962 O O . ALA A 1 391 ? 20.544 4.805 -2.105 1.00 24.58 474 ALA A O 1
ATOM 2964 N N . GLY A 1 392 ? 22.555 3.782 -2.093 1.00 19.56 475 GLY A N 1
ATOM 2965 C CA . GLY A 1 392 ? 23.077 4.496 -3.241 1.00 18.98 475 GLY A CA 1
ATOM 2966 C C . GLY A 1 392 ? 24.031 5.635 -2.919 1.00 25.90 475 GLY A C 1
ATOM 2967 O O . GLY A 1 392 ? 24.252 6.495 -3.781 1.00 21.48 475 GLY A O 1
ATOM 2968 N N . TYR A 1 393 ? 24.603 5.660 -1.714 1.00 20.58 476 TYR A N 1
ATOM 2969 C CA . TYR A 1 393 ? 25.483 6.728 -1.272 1.00 20.05 476 TYR A CA 1
ATOM 2970 C C . TYR A 1 393 ? 26.703 6.125 -0.605 1.00 19.59 476 TYR A C 1
ATOM 2971 O O . TYR A 1 393 ? 26.670 4.989 -0.112 1.00 21.29 476 TYR A O 1
ATOM 2980 N N . PHE A 1 394 ? 27.783 6.897 -0.616 1.00 17.72 477 PHE A N 1
ATOM 2981 C CA . PHE A 1 394 ? 29.048 6.484 -0.032 1.00 19.01 477 PHE A CA 1
ATOM 2982 C C . PHE A 1 394 ? 29.039 6.652 1.478 1.00 19.20 477 PHE A C 1
ATOM 2983 O O . PHE A 1 394 ? 28.581 7.671 2.002 1.00 20.13 477 PHE A O 1
ATOM 2991 N N . VAL A 1 395 ? 29.587 5.654 2.173 1.00 17.18 478 VAL A N 1
ATOM 2992 C CA . VAL A 1 395 ? 29.833 5.719 3.605 1.00 18.70 478 VAL A CA 1
ATOM 2993 C C . VAL A 1 395 ? 31.278 5.303 3.865 1.00 20.75 478 VAL A C 1
ATOM 2994 O O . VAL A 1 395 ? 31.919 4.642 3.047 1.00 22.25 478 VAL A O 1
ATOM 2998 N N . LYS A 1 396 ? 31.791 5.691 5.025 1.00 19.02 479 LYS A N 1
ATOM 2999 C CA . LYS A 1 396 ? 33.139 5.319 5.432 1.00 18.85 479 LYS A CA 1
ATOM 3000 C C . LYS A 1 396 ? 33.023 4.223 6.484 1.00 21.61 479 LYS A C 1
ATOM 3001 O O . LYS A 1 396 ? 32.211 4.326 7.405 1.00 22.01 479 LYS A O 1
ATOM 3003 N N . LEU A 1 397 ? 33.806 3.160 6.336 1.00 20.40 480 LEU A N 1
ATOM 3004 C CA . LEU A 1 397 ? 33.734 2.019 7.239 1.00 17.48 480 LEU A CA 1
ATOM 3005 C C . LEU A 1 397 ? 35.113 1.763 7.830 1.00 17.87 480 LEU A C 1
ATOM 3006 O O . LEU A 1 397 ? 36.074 1.508 7.095 1.00 17.11 480 LEU A O 1
ATOM 3011 N N . TYR A 1 398 ? 35.213 1.845 9.154 1.00 19.93 481 TYR A N 1
ATOM 3012 C CA . TYR A 1 398 ? 36.467 1.637 9.865 1.00 21.18 481 TYR A CA 1
ATOM 3013 C C . TYR A 1 398 ? 36.449 0.256 10.495 1.00 20.55 481 TYR A C 1
ATOM 3014 O O . TYR A 1 398 ? 35.532 -0.068 11.253 1.00 22.66 481 TYR A O 1
ATOM 3023 N N . GLY A 1 399 ? 37.463 -0.542 10.192 1.00 19.17 482 GLY A N 1
ATOM 3024 C CA . GLY A 1 399 ? 37.435 -1.931 10.592 1.00 21.78 482 GLY A CA 1
ATOM 3025 C C . GLY A 1 399 ? 36.348 -2.709 9.860 1.00 20.94 482 GLY A C 1
ATOM 3026 O O . GLY A 1 399 ? 35.762 -2.255 8.868 1.00 21.05 482 GLY A O 1
ATOM 3027 N N . CYS A 1 400 ? 36.059 -3.893 10.419 1.00 16.98 483 CYS A N 1
ATOM 3028 C CA . CYS A 1 400 ? 35.285 -4.959 9.784 1.00 16.19 483 CYS A CA 1
ATOM 3029 C C . CYS A 1 400 ? 36.078 -5.528 8.613 1.00 21.45 483 CYS A C 1
ATOM 3030 O O . CYS A 1 400 ? 36.764 -4.781 7.910 1.00 19.41 483 CYS A O 1
ATOM 3033 N N . MET A 1 401 ? 35.986 -6.829 8.375 1.00 19.87 484 MET A N 1
ATOM 3034 C CA . MET A 1 401 ? 36.604 -7.394 7.185 1.00 17.28 484 MET A CA 1
ATOM 3035 C C . MET A 1 401 ? 35.684 -7.188 5.990 1.00 24.39 484 MET A C 1
ATOM 3036 O O . MET A 1 401 ? 34.543 -7.671 6.009 1.00 20.21 484 MET A O 1
ATOM 3041 N N . PRO A 1 402 ? 36.113 -6.456 4.953 1.00 22.03 485 PRO A N 1
ATOM 3042 C CA . PRO A 1 402 ? 35.256 -6.306 3.745 1.00 23.65 485 PRO A CA 1
ATOM 3043 C C . PRO A 1 402 ? 35.252 -7.566 2.881 1.00 28.66 485 PRO A C 1
ATOM 3044 O O . PRO A 1 402 ? 35.943 -7.671 1.855 1.00 27.11 485 PRO A O 1
ATOM 3048 N N . SER A 1 403 ? 34.456 -8.542 3.327 1.00 25.12 486 SER A N 1
ATOM 3049 C CA . SER A 1 403 ? 34.212 -9.811 2.643 1.00 24.11 486 SER A CA 1
ATOM 3050 C C . SER A 1 403 ? 34.149 -9.660 1.133 1.00 18.58 486 SER A C 1
ATOM 3051 O O . SER A 1 403 ? 33.179 -9.109 0.609 1.00 25.08 486 SER A O 1
ATOM 3054 N N . GLY A 1 404 ? 35.148 -10.158 0.423 1.00 18.21 487 GLY A N 1
ATOM 3055 C CA . GLY A 1 404 ? 35.288 -9.857 -0.986 1.00 17.93 487 GLY A CA 1
ATOM 3056 C C . GLY A 1 404 ? 36.590 -9.183 -1.320 1.00 16.46 487 GLY A C 1
ATOM 3057 O O . GLY A 1 404 ? 36.876 -8.964 -2.502 1.00 18.16 487 GLY A O 1
ATOM 3058 N N . SER A 1 405 ? 37.397 -8.845 -0.326 1.00 17.25 488 SER A N 1
ATOM 3059 C CA . SER A 1 405 ? 38.736 -8.361 -0.587 1.00 16.62 488 SER A CA 1
ATOM 3060 C C . SER A 1 405 ? 39.642 -9.540 -0.909 1.00 15.79 488 SER A C 1
ATOM 3061 O O . SER A 1 405 ? 39.371 -10.682 -0.529 1.00 20.62 488 SER A O 1
ATOM 3064 N N . PHE A 1 406 ? 40.717 -9.259 -1.635 1.00 16.60 489 PHE A N 1
ATOM 3065 C CA . PHE A 1 406 ? 41.796 -10.231 -1.774 1.00 14.49 489 PHE A CA 1
ATOM 3066 C C . PHE A 1 406 ? 42.216 -10.824 -0.431 1.00 17.31 489 PHE A C 1
ATOM 3067 O O . PHE A 1 406 ? 42.634 -11.988 -0.366 1.00 16.17 489 PHE A O 1
ATOM 3075 N N . TYR A 1 407 ? 42.132 -10.047 0.644 1.00 14.82 490 TYR A N 1
ATOM 3076 C CA . TYR A 1 407 ? 42.634 -10.502 1.933 1.00 17.90 490 TYR A CA 1
ATOM 3077 C C . TYR A 1 407 ? 41.637 -11.345 2.727 1.00 17.55 490 TYR A C 1
ATOM 3078 O O . TYR A 1 407 ? 41.996 -11.790 3.817 1.00 16.20 490 TYR A O 1
ATOM 3087 N N . THR A 1 408 ? 40.408 -11.555 2.234 1.00 15.07 491 THR A N 1
ATOM 3088 C CA . THR A 1 408 ? 39.326 -12.044 3.095 1.00 18.14 491 THR A CA 1
ATOM 3089 C C . THR A 1 408 ? 39.700 -13.351 3.803 1.00 20.58 491 THR A C 1
ATOM 3090 O O . THR A 1 408 ? 39.760 -13.409 5.037 1.00 18.37 491 THR A O 1
ATOM 3094 N N . SER A 1 409 ? 39.942 -14.416 3.032 1.00 15.63 492 SER A N 1
ATOM 3095 C CA . SER A 1 409 ? 40.294 -15.702 3.640 1.00 18.90 492 SER A CA 1
ATOM 3096 C C . SER A 1 409 ? 41.639 -15.622 4.344 1.00 17.84 492 SER A C 1
ATOM 3097 O O . SER A 1 409 ? 41.804 -16.145 5.450 1.00 18.36 492 SER A O 1
ATOM 3100 N N . LEU A 1 410 ? 42.607 -14.959 3.714 1.00 14.86 493 LEU A N 1
ATOM 3101 C CA . LEU A 1 410 ? 43.959 -14.897 4.239 1.00 13.98 493 LEU A CA 1
ATOM 3102 C C . LEU A 1 410 ? 44.001 -14.217 5.607 1.00 18.29 493 LEU A C 1
ATOM 3103 O O . LEU A 1 410 ? 44.596 -14.745 6.555 1.00 17.54 493 LEU A O 1
ATOM 3108 N N . VAL A 1 411 ? 43.377 -13.039 5.729 1.00 16.57 494 VAL A N 1
ATOM 3109 C CA . VAL A 1 411 ? 43.490 -12.263 6.963 1.00 17.23 494 VAL A CA 1
ATOM 3110 C C . VAL A 1 411 ? 42.545 -12.803 8.032 1.00 18.20 494 VAL A C 1
ATOM 3111 O O . VAL A 1 411 ? 42.883 -12.797 9.218 1.00 15.31 494 VAL A O 1
ATOM 3115 N N . ASN A 1 412 ? 41.340 -13.249 7.641 1.00 19.52 495 ASN A N 1
ATOM 3116 C CA . ASN A 1 412 ? 40.432 -13.869 8.611 1.00 18.82 495 ASN A CA 1
ATOM 3117 C C . ASN A 1 412 ? 41.068 -15.108 9.234 1.00 19.65 495 ASN A C 1
ATOM 3118 O O . ASN A 1 412 ? 40.998 -15.306 10.454 1.00 19.62 495 ASN A O 1
ATOM 3123 N N . THR A 1 413 ? 41.695 -15.953 8.408 1.00 15.75 496 THR A N 1
ATOM 3124 C CA . THR A 1 413 ? 42.332 -17.158 8.924 1.00 16.37 496 THR A CA 1
ATOM 3125 C C . THR A 1 413 ? 43.486 -16.812 9.857 1.00 18.01 496 THR A C 1
ATOM 3126 O O . THR A 1 413 ? 43.589 -17.363 10.956 1.00 22.41 496 THR A O 1
ATOM 3130 N N . THR A 1 414 ? 44.367 -15.898 9.434 1.00 16.24 497 THR A N 1
ATOM 3131 C CA . THR A 1 414 ? 45.485 -15.494 10.284 1.00 17.53 497 THR A CA 1
ATOM 3132 C C . THR A 1 414 ? 44.988 -14.902 11.604 1.00 19.38 497 THR A C 1
ATOM 3133 O O . THR A 1 414 ? 45.539 -15.194 12.679 1.00 16.30 497 THR A O 1
ATOM 3137 N N . GLY A 1 415 ? 43.929 -14.087 11.545 1.00 15.21 498 GLY A N 1
ATOM 3138 C CA . GLY A 1 415 ? 43.430 -13.442 12.754 1.00 16.90 498 GLY A CA 1
ATOM 3139 C C . GLY A 1 415 ? 42.799 -14.421 13.732 1.00 22.62 498 GLY A C 1
ATOM 3140 O O . GLY A 1 415 ? 42.994 -14.312 14.944 1.00 19.68 498 GLY A O 1
ATOM 3141 N N . ASN A 1 416 ? 42.032 -15.387 13.225 1.00 18.25 499 ASN A N 1
ATOM 3142 C CA . ASN A 1 416 ? 41.434 -16.380 14.109 1.00 18.17 499 ASN A CA 1
ATOM 3143 C C . ASN A 1 416 ? 42.491 -17.250 14.763 1.00 20.58 499 ASN A C 1
ATOM 3144 O O . ASN A 1 416 ? 42.365 -17.614 15.938 1.00 22.05 499 ASN A O 1
ATOM 3149 N N . ASN A 1 417 ? 43.534 -17.604 14.016 1.00 18.20 500 ASN A N 1
ATOM 3150 C CA . ASN A 1 417 ? 44.640 -18.336 14.615 1.00 21.79 500 ASN A CA 1
ATOM 3151 C C . ASN A 1 417 ? 45.328 -17.513 15.695 1.00 22.55 500 ASN A C 1
ATOM 3152 O O . ASN A 1 417 ? 45.675 -18.041 16.762 1.00 22.32 500 ASN A O 1
ATOM 3157 N N . LEU A 1 418 ? 45.556 -16.226 15.427 1.00 19.66 501 LEU A N 1
ATOM 3158 C CA . LEU A 1 418 ? 46.216 -15.368 16.404 1.00 19.77 501 LEU A CA 1
ATOM 3159 C C . LEU A 1 418 ? 45.366 -15.204 17.652 1.00 20.17 501 LEU A C 1
ATOM 3160 O O . LEU A 1 418 ? 45.902 -15.032 18.750 1.00 23.52 501 LEU A O 1
ATOM 3165 N N . LEU A 1 419 ? 44.047 -15.248 17.503 1.00 16.79 502 LEU A N 1
ATOM 3166 C CA . LEU A 1 419 ? 43.179 -15.090 18.659 1.00 20.63 502 LEU A CA 1
ATOM 3167 C C . LEU A 1 419 ? 43.394 -16.215 19.660 1.00 23.09 502 LEU A C 1
ATOM 3168 O O . LEU A 1 419 ? 43.560 -15.968 20.856 1.00 23.69 502 LEU A O 1
ATOM 3173 N N . VAL A 1 420 ? 43.387 -17.464 19.194 1.00 20.45 503 VAL A N 1
ATOM 3174 C CA . VAL A 1 420 ? 43.414 -18.567 20.142 1.00 22.84 503 VAL A CA 1
ATOM 3175 C C . VAL A 1 420 ? 44.801 -18.682 20.768 1.00 23.84 503 VAL A C 1
ATOM 3176 O O . VAL A 1 420 ? 44.935 -18.880 21.986 1.00 23.75 503 VAL A O 1
ATOM 3180 N N . ILE A 1 421 ? 45.849 -18.464 19.977 1.00 21.17 504 ILE A N 1
ATOM 3181 C CA . ILE A 1 421 ? 47.199 -18.513 20.524 1.00 20.29 504 ILE A CA 1
ATOM 3182 C C . ILE A 1 421 ? 47.453 -17.324 21.443 1.00 25.39 504 ILE A C 1
ATOM 3183 O O . ILE A 1 421 ? 48.099 -17.463 22.487 1.00 28.64 504 ILE A O 1
ATOM 3188 N N . GLY A 1 422 ? 46.966 -16.134 21.071 1.00 23.14 505 GLY A N 1
ATOM 3189 C CA . GLY A 1 422 ? 47.081 -14.988 21.969 1.00 25.22 505 GLY A CA 1
ATOM 3190 C C . GLY A 1 422 ? 46.327 -15.192 23.277 1.00 27.58 505 GLY A C 1
ATOM 3191 O O . GLY A 1 422 ? 46.810 -14.834 24.355 1.00 18.21 505 GLY A O 1
ATOM 3192 N N . HIS A 1 423 ? 45.127 -15.759 23.192 1.00 22.71 506 HIS A N 1
ATOM 3193 C CA . HIS A 1 423 ? 44.363 -16.096 24.383 1.00 24.49 506 HIS A CA 1
ATOM 3194 C C . HIS A 1 423 ? 45.133 -17.082 25.259 1.00 32.53 506 HIS A C 1
ATOM 3195 O O . HIS A 1 423 ? 45.299 -16.861 26.466 1.00 30.60 506 HIS A O 1
ATOM 3202 N N . ALA A 1 424 ? 45.636 -18.167 24.658 1.00 29.07 507 ALA A N 1
ATOM 3203 C CA . ALA A 1 424 ? 46.395 -19.151 25.422 1.00 28.45 507 ALA A CA 1
ATOM 3204 C C . ALA A 1 424 ? 47.558 -18.489 26.144 1.00 34.61 507 ALA A C 1
ATOM 3205 O O . ALA A 1 424 ? 47.756 -18.695 27.346 1.00 28.17 507 ALA A O 1
ATOM 3207 N N . ILE A 1 425 ? 48.329 -17.671 25.422 1.00 26.78 508 ILE A N 1
ATOM 3208 C CA . ILE A 1 425 ? 49.462 -16.989 26.035 1.00 25.14 508 ILE A CA 1
ATOM 3209 C C . ILE A 1 425 ? 48.984 -16.074 27.152 1.00 30.84 508 ILE A C 1
ATOM 3210 O O . ILE A 1 425 ? 49.620 -15.985 28.213 1.00 27.97 508 ILE A O 1
ATOM 3215 N N . ALA A 1 426 ? 47.850 -15.392 26.938 1.00 26.75 509 ALA A N 1
ATOM 3216 C CA . ALA A 1 426 ? 47.339 -14.460 27.941 1.00 29.39 509 ALA A CA 1
ATOM 3217 C C . ALA A 1 426 ? 46.981 -15.179 29.237 1.00 32.12 509 ALA A C 1
ATOM 3218 O O . ALA A 1 426 ? 47.306 -14.695 30.333 1.00 30.29 509 ALA A O 1
ATOM 3220 N N . ARG A 1 427 ? 46.321 -16.338 29.121 1.00 33.11 510 ARG A N 1
ATOM 3221 C CA . ARG A 1 427 ? 46.006 -17.132 30.294 1.00 34.66 510 ARG A CA 1
ATOM 3222 C C . ARG A 1 427 ? 47.261 -17.641 30.992 1.00 34.09 510 ARG A C 1
ATOM 3223 O O . ARG A 1 427 ? 47.320 -17.656 32.229 1.00 32.60 510 ARG A O 1
ATOM 3231 N N . ALA A 1 428 ? 48.278 -18.032 30.227 1.00 34.31 511 ALA A N 1
ATOM 3232 C CA . ALA A 1 428 ? 49.456 -18.627 30.841 1.00 34.30 511 ALA A CA 1
ATOM 3233 C C . ALA A 1 428 ? 50.213 -17.619 31.696 1.00 37.87 511 ALA A C 1
ATOM 3234 O O . ALA A 1 428 ? 50.752 -17.973 32.757 1.00 43.02 511 ALA A O 1
ATOM 3236 N N . VAL A 1 429 ? 50.277 -16.364 31.244 1.00 35.80 512 VAL A N 1
ATOM 3237 C CA . VAL A 1 429 ? 51.035 -15.343 31.960 1.00 42.11 512 VAL A CA 1
ATOM 3238 C C . VAL A 1 429 ? 50.296 -14.926 33.226 1.00 36.49 512 VAL A C 1
ATOM 3239 O O . VAL A 1 429 ? 50.911 -14.630 34.263 1.00 42.33 512 VAL A O 1
ATOM 3243 N N . GLU A 1 430 ? 48.966 -14.894 33.152 1.00 34.99 513 GLU A N 1
ATOM 3244 C CA . GLU A 1 430 ? 48.127 -14.515 34.276 1.00 40.78 513 GLU A CA 1
ATOM 3245 C C . GLU A 1 430 ? 48.044 -15.613 35.326 1.00 46.80 513 GLU A C 1
ATOM 3246 O O . GLU A 1 430 ? 48.129 -15.336 36.529 1.00 44.67 513 GLU A O 1
ATOM 3252 N N . GLU A 1 431 ? 47.881 -16.858 34.884 1.00 40.75 514 GLU A N 1
ATOM 3253 C CA . GLU A 1 431 ? 47.507 -17.965 35.753 1.00 42.72 514 GLU A CA 1
ATOM 3254 C C . GLU A 1 431 ? 48.685 -18.812 36.208 1.00 41.11 514 GLU A C 1
ATOM 3255 O O . GLU A 1 431 ? 48.604 -19.452 37.259 1.00 50.40 514 GLU A O 1
ATOM 3261 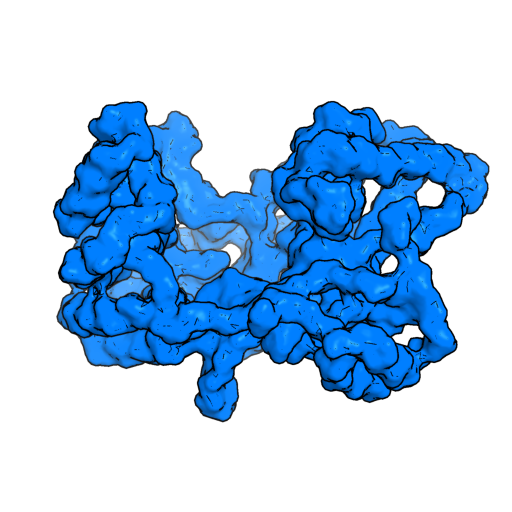N N . THR A 1 432 ? 49.765 -18.846 35.454 1.00 40.80 515 THR A N 1
ATOM 3262 C CA . THR A 1 432 ? 50.912 -19.675 35.772 1.00 38.29 515 THR A CA 1
ATOM 3263 C C . THR A 1 432 ? 52.142 -18.790 35.864 1.00 39.32 515 THR A C 1
ATOM 3264 O O . THR A 1 432 ? 52.059 -17.563 35.780 1.00 45.19 515 THR A O 1
ATOM 3268 N N . SER A 1 433 ? 53.293 -19.428 36.036 1.00 40.45 516 SER A N 1
ATOM 3269 C CA . SER A 1 433 ? 54.567 -18.734 36.143 1.00 46.87 516 SER A CA 1
ATOM 3270 C C . SER A 1 433 ? 55.295 -18.633 34.814 1.00 41.86 516 SER A C 1
ATOM 3271 O O . SER A 1 433 ? 56.449 -18.194 34.793 1.00 41.68 516 SER A O 1
ATOM 3274 N N . LEU A 1 434 ? 54.669 -19.056 33.715 1.00 44.27 517 LEU A N 1
ATOM 3275 C CA . LEU A 1 434 ? 55.259 -18.853 32.397 1.00 42.86 517 LEU A CA 1
ATOM 3276 C C . LEU A 1 434 ? 55.332 -17.366 32.055 1.00 33.08 517 LEU A C 1
ATOM 3277 O O . LEU A 1 434 ? 54.453 -16.576 32.412 1.00 34.56 517 LEU A O 1
ATOM 3282 N N . THR A 1 435 ? 56.400 -16.988 31.366 1.00 38.28 518 THR A N 1
ATOM 3283 C CA . THR A 1 435 ? 56.475 -15.665 30.771 1.00 36.82 518 THR A CA 1
ATOM 3284 C C . THR A 1 435 ? 55.852 -15.700 29.381 1.00 39.13 518 THR A C 1
ATOM 3285 O O . THR A 1 435 ? 55.484 -16.764 28.865 1.00 38.73 518 THR A O 1
ATOM 3289 N N . HIS A 1 436 ? 55.708 -14.514 28.776 1.00 39.01 519 HIS A N 1
ATOM 3290 C CA . HIS A 1 436 ? 55.268 -14.453 27.382 1.00 30.14 519 HIS A CA 1
ATOM 3291 C C . HIS A 1 436 ? 56.196 -15.278 26.498 1.00 31.81 519 HIS A C 1
ATOM 3292 O O . HIS A 1 436 ? 55.741 -16.109 25.706 1.00 32.60 519 HIS A O 1
ATOM 3299 N N . HIS A 1 437 ? 57.508 -15.091 26.659 1.00 35.91 520 HIS A N 1
ATOM 3300 C CA . HIS A 1 437 ? 58.477 -15.841 25.869 1.00 41.13 520 HIS A CA 1
ATOM 3301 C C . HIS A 1 437 ? 58.357 -17.335 26.127 1.00 42.62 520 HIS A C 1
ATOM 3302 O O . HIS A 1 437 ? 58.412 -18.139 25.190 1.00 44.31 520 HIS A O 1
ATOM 3309 N N . GLY A 1 438 ? 58.182 -17.726 27.391 1.00 41.25 521 GLY A N 1
ATOM 3310 C CA . GLY A 1 438 ? 58.146 -19.144 27.711 1.00 33.86 521 GLY A CA 1
ATOM 3311 C C . GLY A 1 438 ? 56.910 -19.832 27.168 1.00 36.50 521 GLY A C 1
ATOM 3312 O O . GLY A 1 438 ? 56.993 -20.936 26.624 1.00 37.30 521 GLY A O 1
ATOM 3313 N N . ALA A 1 439 ? 55.744 -19.199 27.324 1.00 37.94 522 ALA A N 1
ATOM 3314 C CA . ALA A 1 439 ? 54.521 -19.732 26.729 1.00 38.15 522 ALA A CA 1
ATOM 3315 C C . ALA A 1 439 ? 54.637 -19.822 25.206 1.00 41.06 522 ALA A C 1
ATOM 3316 O O . ALA A 1 439 ? 54.230 -20.825 24.602 1.00 33.78 522 ALA A O 1
ATOM 3318 N N . ALA A 1 440 ? 55.224 -18.793 24.579 1.00 36.52 523 ALA A N 1
ATOM 3319 C CA . ALA A 1 440 ? 55.384 -18.770 23.125 1.00 37.95 523 ALA A CA 1
ATOM 3320 C C . ALA A 1 440 ? 56.203 -19.957 22.627 1.00 36.60 523 ALA A C 1
ATOM 3321 O O . ALA A 1 440 ? 55.846 -20.593 21.623 1.00 33.30 523 ALA A O 1
ATOM 3323 N N . GLU A 1 441 ? 57.318 -20.261 23.300 1.00 34.35 524 GLU A N 1
ATOM 3324 C CA . GLU A 1 441 ? 58.181 -21.344 22.834 1.00 33.96 524 GLU A CA 1
ATOM 3325 C C . GLU A 1 441 ? 57.497 -22.697 22.978 1.00 35.10 524 GLU A C 1
ATOM 3326 O O . GLU A 1 441 ? 57.706 -23.588 22.145 1.00 39.11 524 GLU A O 1
ATOM 3328 N N . LEU A 1 442 ? 56.660 -22.861 24.004 1.00 37.23 525 LEU A N 1
ATOM 3329 C CA . LEU A 1 442 ? 55.848 -24.072 24.126 1.00 36.99 525 LEU A CA 1
ATOM 3330 C C . LEU A 1 442 ? 54.825 -24.160 23.000 1.00 36.91 525 LEU A C 1
ATOM 3331 O O . LEU A 1 442 ? 54.667 -25.207 22.361 1.00 32.96 525 LEU A O 1
ATOM 3336 N N . LEU A 1 443 ? 54.108 -23.064 22.751 1.00 37.34 526 LEU A N 1
ATOM 3337 C CA . LEU A 1 443 ? 53.051 -23.091 21.751 1.00 31.38 526 LEU A CA 1
ATOM 3338 C C . LEU A 1 443 ? 53.613 -23.244 20.340 1.00 29.51 526 LEU A C 1
ATOM 3339 O O . LEU A 1 443 ? 52.969 -23.862 19.488 1.00 34.49 526 LEU A O 1
ATOM 3344 N N . ALA A 1 444 ? 54.815 -22.719 20.083 1.00 32.77 527 ALA A N 1
ATOM 3345 C CA . ALA A 1 444 ? 55.403 -22.847 18.753 1.00 36.25 527 ALA A CA 1
ATOM 3346 C C . ALA A 1 444 ? 55.603 -24.309 18.379 1.00 37.55 527 ALA A C 1
ATOM 3347 O O . ALA A 1 444 ? 55.381 -24.695 17.227 1.00 39.32 527 ALA A O 1
ATOM 3349 N N . ASP A 1 445 ? 56.004 -25.142 19.347 1.00 42.57 528 ASP A N 1
ATOM 3350 C CA . ASP A 1 445 ? 56.112 -26.583 19.119 1.00 44.38 528 ASP A CA 1
ATOM 3351 C C . ASP A 1 445 ? 54.749 -27.258 19.072 1.00 34.49 528 ASP A C 1
ATOM 3352 O O . ASP A 1 445 ? 54.489 -28.075 18.182 1.00 44.25 528 ASP A O 1
ATOM 3357 N N . ALA A 1 446 ? 53.861 -26.926 20.005 1.00 34.19 529 ALA A N 1
ATOM 3358 C CA . ALA A 1 446 ? 52.585 -27.631 20.106 1.00 28.05 529 ALA A CA 1
ATOM 3359 C C . ALA A 1 446 ? 51.568 -27.221 19.043 1.00 32.63 529 ALA A C 1
ATOM 3360 O O . ALA A 1 446 ? 50.599 -27.954 18.826 1.00 32.72 529 ALA A O 1
ATOM 3362 N N . VAL A 1 447 ? 51.741 -26.072 18.382 1.00 35.31 530 VAL A N 1
ATOM 3363 C CA . VAL A 1 447 ? 50.697 -25.616 17.463 1.00 35.67 530 VAL A CA 1
ATOM 3364 C C . VAL A 1 447 ? 50.701 -26.408 16.163 1.00 30.96 530 VAL A C 1
ATOM 3365 O O . VAL A 1 447 ? 49.679 -26.479 15.476 1.00 30.84 530 VAL A O 1
ATOM 3369 N N . ASP A 1 448 ? 51.827 -27.016 15.816 1.00 31.06 531 ASP A N 1
ATOM 3370 C CA . ASP A 1 448 ? 51.942 -27.827 14.619 1.00 29.22 531 ASP A CA 1
ATOM 3371 C C . ASP A 1 448 ? 51.168 -29.127 14.778 1.00 34.52 531 ASP A C 1
ATOM 3372 O O . ASP A 1 448 ? 51.697 -30.100 15.318 1.00 36.26 531 ASP A O 1
ATOM 3377 N N . GLY A 1 449 ? 49.927 -29.165 14.303 1.00 35.58 532 GLY A N 1
ATOM 3378 C CA . GLY A 1 449 ? 49.111 -30.355 14.409 1.00 31.56 532 GLY A CA 1
ATOM 3379 C C . GLY A 1 449 ? 47.954 -30.253 15.375 1.00 30.37 532 GLY A C 1
ATOM 3380 O O . GLY A 1 449 ? 47.190 -31.220 15.505 1.00 30.09 532 GLY A O 1
ATOM 3381 N N . THR A 1 450 ? 47.776 -29.112 16.042 1.00 27.50 533 THR A N 1
ATOM 3382 C CA . THR A 1 450 ? 46.729 -28.984 17.046 1.00 32.12 533 THR A CA 1
ATOM 3383 C C . THR A 1 450 ? 45.723 -27.889 16.747 1.00 29.47 533 THR A C 1
ATOM 3384 O O . THR A 1 450 ? 44.815 -27.671 17.561 1.00 30.33 533 THR A O 1
ATOM 3388 N N . LEU A 1 451 ? 45.850 -27.196 15.615 1.00 30.14 534 LEU A N 1
ATOM 3389 C CA . LEU A 1 451 ? 45.023 -26.027 15.351 1.00 20.73 534 LEU A CA 1
ATOM 3390 C C . LEU A 1 451 ? 44.860 -25.837 13.854 1.00 23.11 534 LEU A C 1
ATOM 3391 O O . LEU A 1 451 ? 45.832 -25.907 13.095 1.00 26.22 534 LEU A O 1
ATOM 3396 N N . ILE A 1 452 ? 43.630 -25.585 13.437 1.00 21.08 535 ILE A N 1
ATOM 3397 C CA . ILE A 1 452 ? 43.386 -25.168 12.069 1.00 23.49 535 ILE A CA 1
ATOM 3398 C C . ILE A 1 452 ? 42.182 -24.228 12.045 1.00 24.15 535 ILE A C 1
ATOM 3399 O O . ILE A 1 452 ? 41.190 -24.427 12.757 1.00 21.52 535 ILE A O 1
ATOM 3404 N N . SER A 1 453 ? 42.294 -23.174 11.247 1.00 18.28 536 SER A N 1
ATOM 3405 C CA . SER A 1 453 ? 41.209 -22.237 11.026 1.00 19.28 536 SER A CA 1
ATOM 3406 C C . SER A 1 453 ? 41.016 -22.061 9.526 1.00 18.03 536 SER A C 1
ATOM 3407 O O . SER A 1 453 ? 41.951 -22.211 8.739 1.00 17.39 536 SER A O 1
ATOM 3410 N N . TYR A 1 454 ? 39.776 -21.789 9.132 1.00 19.99 537 TYR A N 1
ATOM 3411 C CA . TYR A 1 454 ? 39.432 -21.344 7.778 1.00 23.63 537 TYR A CA 1
ATOM 3412 C C . TYR A 1 454 ? 38.525 -20.134 7.964 1.00 18.98 537 TYR A C 1
ATOM 3413 O O . TYR A 1 454 ? 37.314 -20.288 8.113 1.00 22.23 537 TYR A O 1
ATOM 3422 N N . GLY A 1 455 ? 39.111 -18.938 7.966 1.00 25.00 538 GLY A N 1
ATOM 3423 C CA . GLY A 1 455 ? 38.356 -17.777 8.407 1.00 21.41 538 GLY A CA 1
ATOM 3424 C C . GLY A 1 455 ? 37.847 -17.993 9.826 1.00 21.91 538 GLY A C 1
ATOM 3425 O O . GLY A 1 455 ? 38.595 -18.413 10.717 1.00 23.59 538 GLY A O 1
ATOM 3426 N N . ASP A 1 456 ? 36.556 -17.732 10.050 1.00 20.31 539 ASP A N 1
ATOM 3427 C CA . ASP A 1 456 ? 35.999 -17.850 11.401 1.00 27.78 539 ASP A CA 1
ATOM 3428 C C . ASP A 1 456 ? 35.734 -19.297 11.825 1.00 29.84 539 ASP A C 1
ATOM 3429 O O . ASP A 1 456 ? 35.447 -19.543 13.004 1.00 29.60 539 ASP A O 1
ATOM 3434 N N . ASN A 1 457 ? 35.825 -20.247 10.896 1.00 25.35 540 ASN A N 1
ATOM 3435 C CA . ASN A 1 457 ? 35.690 -21.660 11.207 1.00 24.13 540 ASN A CA 1
ATOM 3436 C C . ASN A 1 457 ? 37.002 -22.174 11.791 1.00 27.47 540 ASN A C 1
ATOM 3437 O O . ASN A 1 457 ? 38.069 -22.025 11.179 1.00 25.65 540 ASN A O 1
ATOM 3442 N N . GLN A 1 458 ? 36.928 -22.760 12.981 1.00 21.69 541 GLN A N 1
ATOM 3443 C CA . GLN A 1 458 ? 38.125 -23.106 13.732 1.00 27.26 541 GLN A CA 1
ATOM 3444 C C . GLN A 1 458 ? 37.960 -24.462 14.404 1.00 29.18 541 GLN A C 1
ATOM 3445 O O . GLN A 1 458 ? 36.858 -24.808 14.841 1.00 27.09 541 GLN A O 1
ATOM 3451 N N . LEU A 1 459 ? 39.065 -25.217 14.485 1.00 23.39 542 LEU A N 1
ATOM 3452 C CA . LEU A 1 459 ? 39.120 -26.502 15.174 1.00 23.82 542 LEU A CA 1
ATOM 3453 C C . LEU A 1 459 ? 40.471 -26.621 15.859 1.00 27.55 542 LEU A C 1
ATOM 3454 O O . LEU A 1 459 ? 41.507 -26.446 15.214 1.00 26.78 542 LEU A O 1
ATOM 3459 N N . PHE A 1 460 ? 40.476 -26.890 17.163 1.00 25.95 543 PHE A N 1
ATOM 3460 C CA . PHE A 1 460 ? 41.767 -27.092 17.798 1.00 26.22 543 PHE A CA 1
ATOM 3461 C C . PHE A 1 460 ? 41.674 -28.123 18.921 1.00 29.22 543 PHE A C 1
ATOM 3462 O O . PHE A 1 460 ? 40.609 -28.357 19.505 1.00 26.69 543 PHE A O 1
ATOM 3470 N N . SER A 1 461 ? 42.814 -28.755 19.176 1.00 27.38 544 SER A N 1
ATOM 3471 C CA . SER A 1 461 ? 42.972 -29.698 20.271 1.00 35.48 544 SER A CA 1
ATOM 3472 C C . SER A 1 461 ? 43.297 -28.974 21.573 1.00 37.20 544 SER A C 1
ATOM 3473 O O . SER A 1 461 ? 44.073 -28.010 21.585 1.00 36.40 544 SER A O 1
ATOM 3476 N N . GLU A 1 462 ? 42.723 -29.470 22.675 1.00 36.08 545 GLU A N 1
ATOM 3477 C CA . GLU A 1 462 ? 43.044 -28.980 24.012 1.00 31.97 545 GLU A CA 1
ATOM 3478 C C . GLU A 1 462 ? 44.521 -29.127 24.358 1.00 28.81 545 GLU A C 1
ATOM 3479 O O . GLU A 1 462 ? 44.964 -28.554 25.360 1.00 35.41 545 GLU A O 1
ATOM 3485 N N . HIS A 1 463 ? 45.305 -29.853 23.555 1.00 30.91 546 HIS A N 1
ATOM 3486 C CA . HIS A 1 463 ? 46.735 -29.957 23.832 1.00 36.99 546 HIS A CA 1
ATOM 3487 C C . HIS A 1 463 ? 47.442 -28.601 23.781 1.00 40.72 546 HIS A C 1
ATOM 3488 O O . HIS A 1 463 ? 48.499 -28.448 24.407 1.00 36.78 546 HIS A O 1
ATOM 3495 N N . LEU A 1 464 ? 46.884 -27.620 23.057 1.00 38.56 547 LEU A N 1
ATOM 3496 C CA . LEU A 1 464 ? 47.423 -26.261 23.094 1.00 36.76 547 LEU A CA 1
ATOM 3497 C C . LEU A 1 464 ? 47.439 -25.709 24.508 1.00 34.05 547 LEU A C 1
ATOM 3498 O O . LEU A 1 464 ? 48.347 -24.961 24.883 1.00 31.47 547 LEU A O 1
ATOM 3503 N N . PHE A 1 465 ? 46.410 -26.021 25.285 1.00 31.92 548 PHE A N 1
ATOM 3504 C CA . PHE A 1 465 ? 46.347 -25.596 26.672 1.00 32.76 548 PHE A CA 1
ATOM 3505 C C . PHE A 1 465 ? 47.054 -26.567 27.612 1.00 35.43 548 PHE A C 1
ATOM 3506 O O . PHE A 1 465 ? 47.655 -26.123 28.596 1.00 38.48 548 PHE A O 1
ATOM 3514 N N . SER A 1 466 ? 47.034 -27.867 27.297 1.00 36.91 549 SER A N 1
ATOM 3515 C CA . SER A 1 466 ? 47.730 -28.866 28.109 1.00 36.88 549 SER A CA 1
ATOM 3516 C C . SER A 1 466 ? 49.199 -28.509 28.318 1.00 33.92 549 SER A C 1
ATOM 3517 O O . SER A 1 466 ? 49.682 -28.487 29.454 1.00 32.64 549 SER A O 1
ATOM 3520 N N . VAL A 1 467 ? 49.930 -28.211 27.235 1.00 32.06 550 VAL A N 1
ATOM 3521 C CA . VAL A 1 467 ? 51.368 -27.957 27.355 1.00 27.52 550 VAL A CA 1
ATOM 3522 C C . VAL A 1 467 ? 51.678 -26.702 28.150 1.00 33.68 550 VAL A C 1
ATOM 3523 O O . VAL A 1 467 ? 52.840 -26.475 28.512 1.00 39.48 550 VAL A O 1
ATOM 3527 N N . LEU A 1 468 ? 50.682 -25.867 28.413 1.00 33.53 551 LEU A N 1
ATOM 3528 C CA . LEU A 1 468 ? 50.862 -24.739 29.313 1.00 38.47 551 LEU A CA 1
ATOM 3529 C C . LEU A 1 468 ? 50.451 -25.087 30.731 1.00 39.35 551 LEU A C 1
ATOM 3530 O O . LEU A 1 468 ? 50.483 -24.214 31.606 1.00 39.34 551 LEU A O 1
ATOM 3535 N N . GLY A 1 469 ? 50.057 -26.337 30.968 1.00 38.09 552 GLY A N 1
ATOM 3536 C CA . GLY A 1 469 ? 49.533 -26.729 32.263 1.00 38.19 552 GLY A CA 1
ATOM 3537 C C . GLY A 1 469 ? 48.153 -26.190 32.532 1.00 35.71 552 GLY A C 1
ATOM 3538 O O . GLY A 1 469 ? 47.826 -25.889 33.682 1.00 43.27 552 GLY A O 1
ATOM 3539 N N . LEU A 1 470 ? 47.332 -26.050 31.491 1.00 39.89 553 LEU A N 1
ATOM 3540 C CA . LEU A 1 470 ? 46.017 -25.439 31.596 1.00 34.52 553 LEU A CA 1
ATOM 3541 C C . LEU A 1 470 ? 44.975 -26.351 30.976 1.00 28.35 553 LEU A C 1
ATOM 3542 O O . LEU A 1 470 ? 45.297 -27.241 30.190 1.00 32.70 553 LEU A O 1
ATOM 3547 N N . ALA A 1 471 ? 43.712 -26.091 31.310 1.00 31.32 554 ALA A N 1
ATOM 3548 C CA . ALA A 1 471 ? 42.577 -26.754 30.682 1.00 34.14 554 ALA A CA 1
ATOM 3549 C C . ALA A 1 471 ? 41.734 -25.717 29.949 1.00 38.81 554 ALA A C 1
ATOM 3550 O O . ALA A 1 471 ? 41.584 -24.586 30.420 1.00 39.19 554 ALA A O 1
ATOM 3552 N N . TYR A 1 472 ? 41.190 -26.100 28.797 1.00 36.74 555 TYR A N 1
ATOM 3553 C CA . TYR A 1 472 ? 40.361 -25.175 28.041 1.00 33.60 555 TYR A CA 1
ATOM 3554 C C . TYR A 1 472 ? 39.164 -24.739 28.869 1.00 32.95 555 TYR A C 1
ATOM 3555 O O . TYR A 1 472 ? 38.583 -25.533 29.605 1.00 38.78 555 TYR A O 1
ATOM 3564 N N . ASP A 1 473 ? 38.783 -23.472 28.715 1.00 35.80 556 ASP A N 1
ATOM 3565 C CA . ASP A 1 473 ? 37.703 -22.818 29.442 1.00 29.29 556 ASP A CA 1
ATOM 3566 C C . ASP A 1 473 ? 36.986 -21.868 28.492 1.00 31.42 556 ASP A C 1
ATOM 3567 O O . ASP A 1 473 ? 37.501 -20.784 28.182 1.00 29.54 556 ASP A O 1
ATOM 3572 N N . PRO A 1 474 ? 35.788 -22.231 28.034 1.00 36.64 557 PRO A N 1
ATOM 3573 C CA . PRO A 1 474 ? 35.112 -21.408 27.023 1.00 28.72 557 PRO A CA 1
ATOM 3574 C C . PRO A 1 474 ? 34.781 -19.998 27.482 1.00 35.77 557 PRO A C 1
ATOM 3575 O O . PRO A 1 474 ? 34.793 -19.082 26.648 1.00 32.59 557 PRO A O 1
ATOM 3579 N N A GLU A 1 475 ? 34.484 -19.785 28.770 0.50 36.50 558 GLU A N 1
ATOM 3580 N N B GLU A 1 475 ? 34.485 -19.795 28.771 0.50 36.55 558 GLU A N 1
ATOM 3581 C CA A GLU A 1 475 ? 34.147 -18.433 29.211 0.50 37.71 558 GLU A CA 1
ATOM 3582 C CA B GLU A 1 475 ? 34.156 -18.452 29.244 0.50 37.72 558 GLU A CA 1
ATOM 3583 C C A GLU A 1 475 ? 35.364 -17.518 29.195 0.50 34.78 558 GLU A C 1
ATOM 3584 C C B GLU A 1 475 ? 35.368 -17.533 29.167 0.50 34.80 558 GLU A C 1
ATOM 3585 O O A GLU A 1 475 ? 35.237 -16.325 28.889 0.50 30.91 558 GLU A O 1
ATOM 3586 O O B GLU A 1 475 ? 35.247 -16.357 28.798 0.50 30.98 558 GLU A O 1
ATOM 3597 N N . LYS A 1 476 ? 36.546 -18.052 29.505 1.00 29.92 559 LYS A N 1
ATOM 3598 C CA . LYS A 1 476 ? 37.752 -17.253 29.388 1.00 30.90 559 LYS A CA 1
ATOM 3599 C C . LYS A 1 476 ? 38.099 -16.999 27.925 1.00 33.17 559 LYS A C 1
ATOM 3600 O O . LYS A 1 476 ? 38.608 -15.924 27.584 1.00 29.15 559 LYS A O 1
ATOM 3606 N N . HIS A 1 477 ? 37.822 -17.982 27.061 1.00 27.57 560 HIS A N 1
ATOM 3607 C CA . HIS A 1 477 ? 37.977 -17.817 25.623 1.00 31.74 560 HIS A CA 1
ATOM 3608 C C . HIS A 1 477 ? 37.020 -16.751 25.090 1.00 30.99 560 HIS A C 1
ATOM 3609 O O . HIS A 1 477 ? 37.420 -15.872 24.325 1.00 27.83 560 HIS A O 1
ATOM 3616 N N . ALA A 1 478 ? 35.762 -16.786 25.516 1.00 25.21 561 ALA A N 1
ATOM 3617 C CA . ALA A 1 478 ? 34.820 -15.759 25.093 1.00 30.59 561 ALA A CA 1
ATOM 3618 C C . ALA A 1 478 ? 35.220 -14.385 25.617 1.00 28.68 561 ALA A C 1
ATOM 3619 O O . ALA A 1 478 ? 35.050 -13.379 24.920 1.00 29.39 561 ALA A O 1
ATOM 3621 N N . GLU A 1 479 ? 35.752 -14.321 26.841 1.00 28.80 562 GLU A N 1
ATOM 3622 C CA . GLU A 1 479 ? 36.130 -13.030 27.408 1.00 30.16 562 GLU A CA 1
ATOM 3623 C C . GLU A 1 479 ? 37.322 -12.442 26.667 1.00 26.83 562 GLU A C 1
ATOM 3624 O O . GLU A 1 479 ? 37.403 -11.225 26.476 1.00 22.87 562 GLU A O 1
ATOM 3630 N N . PHE A 1 480 ? 38.256 -13.287 26.239 1.00 25.98 563 PHE A N 1
ATOM 3631 C CA . PHE A 1 480 ? 39.359 -12.778 25.440 1.00 28.58 563 PHE A CA 1
ATOM 3632 C C . PHE A 1 480 ? 38.853 -12.218 24.114 1.00 28.66 563 PHE A C 1
ATOM 3633 O O . PHE A 1 480 ? 39.220 -11.105 23.719 1.00 25.94 563 PHE A O 1
ATOM 3641 N N . LEU A 1 481 ? 37.981 -12.963 23.425 1.00 26.34 564 LEU A N 1
ATOM 3642 C CA . LEU A 1 481 ? 37.435 -12.464 22.168 1.00 23.36 564 LEU A CA 1
ATOM 3643 C C . LEU A 1 481 ? 36.679 -11.156 22.369 1.00 25.23 564 LEU A C 1
ATOM 3644 O O . LEU A 1 481 ? 36.704 -10.285 21.490 1.00 23.19 564 LEU A O 1
ATOM 3649 N N . ALA A 1 482 ? 35.988 -11.001 23.510 1.00 22.21 565 ALA A N 1
ATOM 3650 C CA . ALA A 1 482 ? 35.227 -9.779 23.750 1.00 24.35 565 ALA A CA 1
ATOM 3651 C C . ALA A 1 482 ? 36.131 -8.556 23.865 1.00 21.91 565 ALA A C 1
ATOM 3652 O O . ALA A 1 482 ? 35.665 -7.442 23.629 1.00 23.36 565 ALA A O 1
ATOM 3654 N N . ARG A 1 483 ? 37.417 -8.734 24.190 1.00 20.91 566 ARG A N 1
ATOM 3655 C CA . ARG A 1 483 ? 38.344 -7.605 24.152 1.00 22.31 566 ARG A CA 1
ATOM 3656 C C . ARG A 1 483 ? 38.496 -7.045 22.737 1.00 25.13 566 ARG A C 1
ATOM 3657 O O . ARG A 1 483 ? 38.839 -5.869 22.563 1.00 21.36 566 ARG A O 1
ATOM 3665 N N . PHE A 1 484 ? 38.211 -7.846 21.722 1.00 20.34 567 PHE A N 1
ATOM 3666 C CA . PHE A 1 484 ? 38.262 -7.406 20.337 1.00 21.40 567 PHE A CA 1
ATOM 3667 C C . PHE A 1 484 ? 36.879 -7.146 19.762 1.00 23.65 567 PHE A C 1
ATOM 3668 O O . PHE A 1 484 ? 36.741 -7.020 18.541 1.00 23.68 567 PHE A O 1
ATOM 3676 N N . GLY A 1 485 ? 35.852 -7.099 20.607 1.00 21.53 568 GLY A N 1
ATOM 3677 C CA . GLY A 1 485 ? 34.500 -6.862 20.144 1.00 22.32 568 GLY A CA 1
ATOM 3678 C C . GLY A 1 485 ? 33.831 -8.038 19.470 1.00 22.58 568 GLY A C 1
ATOM 3679 O O . GLY A 1 485 ? 32.880 -7.836 18.710 1.00 27.15 568 GLY A O 1
ATOM 3680 N N . MET A 1 486 ? 34.301 -9.259 19.713 1.00 22.22 569 MET A N 1
ATOM 3681 C CA . MET A 1 486 ? 33.772 -10.457 19.069 1.00 28.02 569 MET A CA 1
ATOM 3682 C C . MET A 1 486 ? 33.039 -11.335 20.074 1.00 26.09 569 MET A C 1
ATOM 3683 O O . MET A 1 486 ? 33.477 -11.481 21.220 1.00 27.05 569 MET A O 1
ATOM 3688 N N . LYS A 1 487 ? 31.943 -11.949 19.629 1.00 29.17 570 LYS A N 1
ATOM 3689 C CA . LYS A 1 487 ? 31.070 -12.726 20.507 1.00 34.43 570 LYS A CA 1
ATOM 3690 C C . LYS A 1 487 ? 31.232 -14.211 20.203 1.00 32.19 570 LYS A C 1
ATOM 3691 O O . LYS A 1 487 ? 30.701 -14.714 19.211 1.00 33.50 570 LYS A O 1
ATOM 3697 N N . LEU A 1 488 ? 31.951 -14.915 21.070 1.00 27.75 571 LEU A N 1
ATOM 3698 C CA . LEU A 1 488 ? 31.999 -16.371 21.019 1.00 30.73 571 LEU A CA 1
ATOM 3699 C C . LEU A 1 488 ? 30.725 -16.924 21.639 1.00 37.96 571 LEU A C 1
ATOM 3700 O O . LEU A 1 488 ? 30.473 -16.697 22.828 1.00 41.55 571 LEU A O 1
ATOM 3705 N N . LYS A 1 489 ? 29.915 -17.622 20.841 1.00 34.40 572 LYS A N 1
ATOM 3706 C CA . LYS A 1 489 ? 28.695 -18.249 21.349 1.00 41.28 572 LYS A CA 1
ATOM 3707 C C . LYS A 1 489 ? 29.087 -19.506 22.116 1.00 43.87 572 LYS A C 1
ATOM 3708 O O . LYS A 1 489 ? 29.448 -20.523 21.509 1.00 41.76 572 LYS A O 1
ATOM 3714 N N . VAL A 1 490 ? 29.033 -19.424 23.451 1.00 39.41 573 VAL A N 1
ATOM 3715 C CA . VAL A 1 490 ? 29.553 -20.486 24.310 1.00 42.45 573 VAL A CA 1
ATOM 3716 C C . VAL A 1 490 ? 28.667 -21.732 24.245 1.00 50.01 573 VAL A C 1
ATOM 3717 O O . VAL A 1 490 ? 29.168 -22.865 24.249 1.00 45.95 573 VAL A O 1
ATOM 3721 N N . ASP A 1 491 ? 27.345 -21.555 24.169 1.00 44.68 574 ASP A N 1
ATOM 3722 C CA . ASP A 1 491 ? 26.467 -22.721 24.110 1.00 53.63 574 ASP A CA 1
ATOM 3723 C C . ASP A 1 491 ? 26.373 -23.343 22.716 1.00 53.53 574 ASP A C 1
ATOM 3724 O O . ASP A 1 491 ? 25.685 -24.359 22.568 1.00 45.29 574 ASP A O 1
ATOM 3726 N N . GLU A 1 492 ? 27.036 -22.776 21.698 1.00 44.57 575 GLU A N 1
ATOM 3727 C CA . GLU A 1 492 ? 27.089 -23.377 20.366 1.00 46.08 575 GLU A CA 1
ATOM 3728 C C . GLU A 1 492 ? 28.485 -23.808 19.957 1.00 40.29 575 GLU A C 1
ATOM 3729 O O . GLU A 1 492 ? 28.672 -24.270 18.829 1.00 44.67 575 GLU A O 1
ATOM 3735 N N . THR A 1 493 ? 29.465 -23.643 20.821 1.00 35.48 576 THR A N 1
ATOM 3736 C CA . THR A 1 493 ? 30.832 -24.040 20.536 1.00 35.88 576 THR A CA 1
ATOM 3737 C C . THR A 1 493 ? 30.962 -25.487 20.984 1.00 37.64 576 THR A C 1
ATOM 3738 O O . THR A 1 493 ? 30.943 -25.774 22.184 1.00 38.62 576 THR A O 1
ATOM 3742 N N . GLU A 1 494 ? 31.069 -26.402 20.029 1.00 38.01 577 GLU A N 1
ATOM 3743 C CA . GLU A 1 494 ? 31.170 -27.809 20.377 1.00 35.15 577 GLU A CA 1
ATOM 3744 C C . GLU A 1 494 ? 32.507 -28.092 21.051 1.00 35.11 577 GLU A C 1
ATOM 3745 O O . GLU A 1 494 ? 33.569 -27.702 20.558 1.00 33.18 577 GLU A O 1
ATOM 3751 N N . VAL A 1 495 ? 32.441 -28.755 22.198 1.00 37.65 578 VAL A N 1
ATOM 3752 C CA . VAL A 1 495 ? 33.604 -29.276 22.900 1.00 38.86 578 VAL A CA 1
ATOM 3753 C C . VAL A 1 495 ? 33.334 -30.752 23.135 1.00 41.28 578 VAL A C 1
ATOM 3754 O O . VAL A 1 495 ? 32.290 -31.103 23.700 1.00 44.61 578 VAL A O 1
ATOM 3758 N N . THR A 1 496 ? 34.240 -31.619 22.678 1.00 37.72 579 THR A N 1
ATOM 3759 C CA . THR A 1 496 ? 33.954 -33.049 22.725 1.00 36.14 579 THR A CA 1
ATOM 3760 C C . THR A 1 496 ? 35.252 -33.841 22.692 1.00 33.65 579 THR A C 1
ATOM 3761 O O . THR A 1 496 ? 36.335 -33.303 22.427 1.00 35.06 579 THR A O 1
ATOM 3765 N N . VAL A 1 497 ? 35.117 -35.136 22.988 1.00 31.88 580 VAL A N 1
ATOM 3766 C CA . VAL A 1 497 ? 36.173 -36.128 22.835 1.00 32.88 580 VAL A CA 1
ATOM 3767 C C . VAL A 1 497 ? 35.862 -37.105 21.712 1.00 29.09 580 VAL A C 1
ATOM 3768 O O . VAL A 1 497 ? 36.640 -38.008 21.449 1.00 35.78 580 VAL A O 1
ATOM 3772 N N . LYS A 1 498 ? 34.716 -36.961 21.068 1.00 30.51 581 LYS A N 1
ATOM 3773 C CA . LYS A 1 498 ? 34.208 -37.941 20.118 1.00 29.05 581 LYS A CA 1
ATOM 3774 C C . LYS A 1 498 ? 34.376 -37.492 18.670 1.00 36.67 581 LYS A C 1
ATOM 3775 O O . LYS A 1 498 ? 33.905 -36.408 18.283 1.00 30.51 581 LYS A O 1
ATOM 3781 N N . LEU A 1 499 ? 35.021 -38.367 17.875 1.00 34.24 582 LEU A N 1
ATOM 3782 C CA . LEU A 1 499 ? 35.152 -38.193 16.432 1.00 39.71 582 LEU A CA 1
ATOM 3783 C C . LEU A 1 499 ? 33.834 -37.839 15.760 1.00 37.64 582 LEU A C 1
ATOM 3784 O O . LEU A 1 499 ? 33.829 -37.102 14.768 1.00 38.12 582 LEU A O 1
ATOM 3789 N N . GLY A 1 500 ? 32.719 -38.355 16.266 1.00 30.59 583 GLY A N 1
ATOM 3790 C CA . GLY A 1 500 ? 31.452 -38.125 15.608 1.00 31.04 583 GLY A CA 1
ATOM 3791 C C . GLY A 1 500 ? 30.934 -36.710 15.706 1.00 32.62 583 GLY A C 1
ATOM 3792 O O . GLY A 1 500 ? 30.027 -36.343 14.955 1.00 36.44 583 GLY A O 1
ATOM 3793 N N . ARG A 1 501 ? 31.463 -35.915 16.629 1.00 35.12 584 ARG A N 1
ATOM 3794 C CA . ARG A 1 501 ? 31.054 -34.525 16.747 1.00 35.27 584 ARG A CA 1
ATOM 3795 C C . ARG A 1 501 ? 32.102 -33.551 16.228 1.00 37.84 584 ARG A C 1
ATOM 3796 O O . ARG A 1 501 ? 31.861 -32.335 16.240 1.00 35.41 584 ARG A O 1
ATOM 3804 N N . VAL A 1 502 ? 33.257 -34.042 15.789 1.00 31.57 585 VAL A N 1
ATOM 3805 C CA . VAL A 1 502 ? 34.293 -33.177 15.242 1.00 32.23 585 VAL A CA 1
ATOM 3806 C C . VAL A 1 502 ? 33.897 -32.726 13.841 1.00 37.03 585 VAL A C 1
ATOM 3807 O O . VAL A 1 502 ? 33.557 -33.550 12.987 1.00 36.83 585 VAL A O 1
ATOM 3811 N N . ARG A 1 503 ? 33.934 -31.415 13.612 1.00 32.03 586 ARG A N 1
ATOM 3812 C CA . ARG A 1 503 ? 33.619 -30.807 12.327 1.00 28.13 586 ARG A CA 1
ATOM 3813 C C . ARG A 1 503 ? 34.741 -29.865 11.894 1.00 31.86 586 ARG A C 1
ATOM 3814 O O . ARG A 1 503 ? 35.480 -29.321 12.725 1.00 24.87 586 ARG A O 1
ATOM 3822 N N . PHE A 1 504 ? 34.868 -29.682 10.579 1.00 31.74 587 PHE A N 1
ATOM 3823 C CA . PHE A 1 504 ? 35.722 -28.642 10.015 1.00 26.29 587 PHE A CA 1
ATOM 3824 C C . PHE A 1 504 ? 35.174 -28.313 8.638 1.00 31.75 587 PHE A C 1
ATOM 3825 O O . PHE A 1 504 ? 34.923 -29.234 7.855 1.00 27.58 587 PHE A O 1
ATOM 3833 N N . CYS A 1 505 ? 34.971 -27.017 8.357 1.00 28.89 588 CYS A N 1
ATOM 3834 C CA . CYS A 1 505 ? 34.380 -26.560 7.095 1.00 24.28 588 CYS A CA 1
ATOM 3835 C C . CYS A 1 505 ? 33.203 -27.426 6.666 1.00 30.52 588 CYS A C 1
ATOM 3836 O O . CYS A 1 505 ? 33.111 -27.876 5.520 1.00 23.98 588 CYS A O 1
ATOM 3839 N N . SER A 1 506 ? 32.292 -27.655 7.616 1.00 26.39 589 SER A N 1
ATOM 3840 C CA . SER A 1 506 ? 31.041 -28.376 7.398 1.00 26.36 589 SER A CA 1
ATOM 3841 C C . SER A 1 506 ? 31.250 -29.851 7.067 1.00 24.01 589 SER A C 1
ATOM 3842 O O . SER A 1 506 ? 30.340 -30.509 6.563 1.00 26.81 589 SER A O 1
ATOM 3845 N N . ARG A 1 507 ? 32.440 -30.382 7.307 1.00 25.22 590 ARG A N 1
ATOM 3846 C CA . ARG A 1 507 ? 32.766 -31.760 6.983 1.00 27.30 590 ARG A CA 1
ATOM 3847 C C . ARG A 1 507 ? 32.992 -32.535 8.273 1.00 32.23 590 ARG A C 1
ATOM 3848 O O . ARG A 1 507 ? 33.600 -32.017 9.213 1.00 32.11 590 ARG A O 1
ATOM 3856 N N . SER A 1 508 ? 32.505 -33.775 8.305 1.00 33.33 591 SER A N 1
ATOM 3857 C CA . SER A 1 508 ? 32.805 -34.741 9.358 1.00 33.96 591 SER A CA 1
ATOM 3858 C C . SER A 1 508 ? 33.785 -35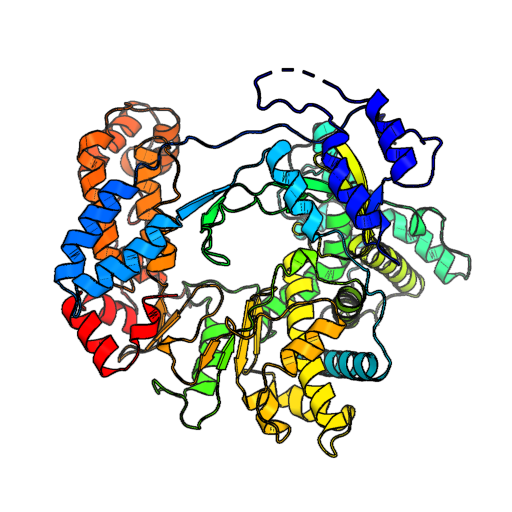.774 8.825 1.00 32.20 591 SER A C 1
ATOM 3859 O O . SER A 1 508 ? 34.000 -35.899 7.616 1.00 32.78 591 SER A O 1
ATOM 3862 N N . LEU A 1 509 ? 34.375 -36.527 9.751 1.00 29.63 592 LEU A N 1
ATOM 3863 C CA . LEU A 1 509 ? 35.233 -37.658 9.428 1.00 31.00 592 LEU A CA 1
ATOM 3864 C C . LEU A 1 509 ? 34.630 -38.914 10.045 1.00 37.92 592 LEU A C 1
ATOM 3865 O O . LEU A 1 509 ? 34.392 -38.961 11.257 1.00 37.41 592 LEU A O 1
ATOM 3870 N N . VAL A 1 510 ? 34.359 -39.916 9.209 1.00 42.18 593 VAL A N 1
ATOM 3871 C CA . VAL A 1 510 ? 33.929 -41.236 9.664 1.00 41.68 593 VAL A CA 1
ATOM 3872 C C . VAL A 1 510 ? 35.133 -42.167 9.604 1.00 40.23 593 VAL A C 1
ATOM 3873 O O . VAL A 1 510 ? 35.788 -42.279 8.558 1.00 39.88 593 VAL A O 1
ATOM 3877 N N . ARG A 1 511 ? 35.443 -42.817 10.722 1.00 36.99 594 ARG A N 1
ATOM 3878 C CA . ARG A 1 511 ? 36.483 -43.843 10.749 1.00 42.14 594 ARG A CA 1
ATOM 3879 C C . ARG A 1 511 ? 35.849 -45.184 10.395 1.00 38.04 594 ARG A C 1
ATOM 3880 O O . ARG A 1 511 ? 35.083 -45.739 11.187 1.00 44.13 594 ARG A O 1
ATOM 3888 N N . THR A 1 512 ? 36.137 -45.681 9.199 1.00 41.43 595 THR A N 1
ATOM 3889 C CA . THR A 1 512 ? 35.761 -47.029 8.794 1.00 43.75 595 THR A CA 1
ATOM 3890 C C . THR A 1 512 ? 36.842 -48.010 9.216 1.00 45.46 595 THR A C 1
ATOM 3891 O O . THR A 1 512 ? 37.923 -47.615 9.675 1.00 39.66 595 THR A O 1
ATOM 3895 N N . PRO A 1 513 ? 36.587 -49.316 9.080 1.00 48.50 596 PRO A N 1
ATOM 3896 C CA . PRO A 1 513 ? 37.653 -50.295 9.359 1.00 43.92 596 PRO A CA 1
ATOM 3897 C C . PRO A 1 513 ? 38.890 -50.145 8.482 1.00 44.12 596 PRO A C 1
ATOM 3898 O O . PRO A 1 513 ? 39.946 -50.668 8.850 1.00 47.23 596 PRO A O 1
ATOM 3902 N N . HIS A 1 514 ? 38.813 -49.439 7.352 1.00 48.74 597 HIS A N 1
ATOM 3903 C CA . HIS A 1 514 ? 39.966 -49.266 6.471 1.00 45.25 597 HIS A CA 1
ATOM 3904 C C . HIS A 1 514 ? 40.439 -47.817 6.386 1.00 45.72 597 HIS A C 1
ATOM 3905 O O . HIS A 1 514 ? 41.202 -47.471 5.477 1.00 51.47 597 HIS A O 1
ATOM 3912 N N . GLY A 1 515 ? 40.005 -46.961 7.302 1.00 42.69 598 GLY A N 1
ATOM 3913 C CA . GLY A 1 515 ? 40.534 -45.616 7.400 1.00 44.92 598 GLY A CA 1
ATOM 3914 C C . GLY A 1 515 ? 39.443 -44.567 7.370 1.00 38.32 598 GLY A C 1
ATOM 3915 O O . GLY A 1 515 ? 38.255 -44.861 7.234 1.00 34.12 598 GLY A O 1
ATOM 3916 N N . LEU A 1 516 ? 39.881 -43.311 7.477 1.00 35.15 599 LEU A N 1
ATOM 3917 C CA . LEU A 1 516 ? 38.975 -42.177 7.592 1.00 34.08 599 LEU A CA 1
ATOM 3918 C C . LEU A 1 516 ? 38.326 -41.843 6.254 1.00 33.43 599 LEU A C 1
ATOM 3919 O O . LEU A 1 516 ? 38.871 -42.116 5.184 1.00 33.51 599 LEU A O 1
ATOM 3924 N N . LEU A 1 517 ? 37.142 -41.241 6.330 1.00 37.18 600 LEU A N 1
ATOM 3925 C CA . LEU A 1 517 ? 36.340 -40.943 5.148 1.00 35.33 600 LEU A CA 1
ATOM 3926 C C . LEU A 1 517 ? 35.560 -39.664 5.405 1.00 38.17 600 LEU A C 1
ATOM 3927 O O . LEU A 1 517 ? 34.773 -39.610 6.358 1.00 34.34 600 LEU A O 1
ATOM 3932 N N . ILE A 1 518 ? 35.778 -38.645 4.564 1.00 32.95 601 ILE A N 1
ATOM 3933 C CA . ILE A 1 518 ? 35.041 -37.395 4.700 1.00 26.62 601 ILE A CA 1
ATOM 3934 C C . ILE A 1 518 ? 33.565 -37.623 4.432 1.00 28.32 601 ILE A C 1
ATOM 3935 O O . ILE A 1 518 ? 33.189 -38.285 3.455 1.00 28.45 601 ILE A O 1
ATOM 3940 N N . THR A 1 519 ? 32.711 -37.044 5.285 1.00 29.00 602 THR A N 1
ATOM 3941 C CA . THR A 1 519 ? 31.268 -37.069 5.067 1.00 28.83 602 THR A CA 1
ATOM 3942 C C . THR A 1 519 ? 30.674 -35.710 5.460 1.00 30.54 602 THR A C 1
ATOM 3943 O O . THR A 1 519 ? 31.391 -34.799 5.869 1.00 32.58 602 THR A O 1
ATOM 3947 N N . ARG A 1 520 ? 29.345 -35.592 5.353 1.00 25.57 603 ARG A N 1
ATOM 3948 C CA . ARG A 1 520 ? 28.601 -34.377 5.662 1.00 31.29 603 ARG A CA 1
ATOM 3949 C C . ARG A 1 520 ? 27.313 -34.725 6.398 1.00 32.74 603 ARG A C 1
ATOM 3950 O O . ARG A 1 520 ? 26.729 -35.790 6.197 1.00 37.46 603 ARG A O 1
ATOM 3958 N N . SER A 1 521 ? 26.837 -33.772 7.194 1.00 29.82 604 SER A N 1
ATOM 3959 C CA . SER A 1 521 ? 25.608 -33.940 7.951 1.00 31.16 604 SER A CA 1
ATOM 3960 C C . SER A 1 521 ? 24.385 -33.929 7.034 1.00 33.41 604 SER A C 1
ATOM 3961 O O . SER A 1 521 ? 24.391 -33.342 5.943 1.00 28.21 604 SER A O 1
ATOM 3964 N N . HIS A 1 522 ? 23.319 -34.590 7.495 1.00 32.18 605 HIS A N 1
ATOM 3965 C CA . HIS A 1 522 ? 22.101 -34.692 6.700 1.00 28.88 605 HIS A CA 1
ATOM 3966 C C . HIS A 1 522 ? 21.267 -33.434 6.805 1.00 28.54 605 HIS A C 1
ATOM 3967 O O . HIS A 1 522 ? 20.597 -33.049 5.836 1.00 29.81 605 HIS A O 1
ATOM 3974 N N . ASN A 1 523 ? 21.263 -32.801 7.978 1.00 29.77 606 ASN A N 1
ATOM 3975 C CA . ASN A 1 523 ? 20.418 -31.627 8.148 1.00 31.88 606 ASN A CA 1
ATOM 3976 C C . ASN A 1 523 ? 20.844 -30.513 7.195 1.00 30.48 606 ASN A C 1
ATOM 3977 O O . ASN A 1 523 ? 19.995 -29.795 6.651 1.00 34.74 606 ASN A O 1
ATOM 3982 N N . SER A 1 524 ? 22.156 -30.377 6.952 1.00 23.70 607 SER A N 1
ATOM 3983 C CA . SER A 1 524 ? 22.616 -29.338 6.030 1.00 33.88 607 SER A CA 1
ATOM 3984 C C . SER A 1 524 ? 22.082 -29.592 4.624 1.00 30.06 607 SER A C 1
ATOM 3985 O O . SER A 1 524 ? 21.627 -28.659 3.947 1.00 29.67 607 SER A O 1
ATOM 3988 N N . LEU A 1 525 ? 22.044 -30.864 4.203 1.00 31.15 608 LEU A N 1
ATOM 3989 C CA . LEU A 1 525 ? 21.457 -31.209 2.906 1.00 31.10 608 LEU A CA 1
ATOM 3990 C C . LEU A 1 525 ? 19.972 -30.868 2.847 1.00 29.67 608 LEU A C 1
ATOM 3991 O O . LEU A 1 525 ? 19.492 -30.309 1.847 1.00 26.48 608 LEU A O 1
ATOM 3996 N N . PHE A 1 526 ? 19.228 -31.186 3.913 1.00 31.88 609 PHE A N 1
ATOM 3997 C CA . PHE A 1 526 ? 17.772 -31.016 3.875 1.00 34.13 609 PHE A CA 1
ATOM 3998 C C . PHE A 1 526 ? 17.385 -29.544 3.768 1.00 29.37 609 PHE A C 1
ATOM 3999 O O . PHE A 1 526 ? 16.478 -29.192 3.003 1.00 25.15 609 PHE A O 1
ATOM 4007 N N . ALA A 1 527 ? 18.080 -28.672 4.516 1.00 30.25 610 ALA A N 1
ATOM 4008 C CA . ALA A 1 527 ? 17.790 -27.237 4.485 1.00 31.26 610 ALA A CA 1
ATOM 4009 C C . ALA A 1 527 ? 18.068 -26.638 3.115 1.00 33.09 610 ALA A C 1
ATOM 4010 O O . ALA A 1 527 ? 17.275 -25.821 2.616 1.00 32.96 610 ALA A O 1
ATOM 4012 N N A LYS A 1 528 ? 19.201 -27.024 2.511 0.61 31.28 611 LYS A N 1
ATOM 4013 N N B LYS A 1 528 ? 19.166 -27.029 2.462 0.39 33.35 611 LYS A N 1
ATOM 4014 C CA A LYS A 1 528 ? 19.550 -26.562 1.170 0.61 30.95 611 LYS A CA 1
ATOM 4015 C CA B LYS A 1 528 ? 19.428 -26.418 1.161 0.39 30.91 611 LYS A CA 1
ATOM 4016 C C A LYS A 1 528 ? 18.491 -26.980 0.160 0.61 29.98 611 LYS A C 1
ATOM 4017 C C B LYS A 1 528 ? 18.525 -26.995 0.075 0.39 29.60 611 LYS A C 1
ATOM 4018 O O A LYS A 1 528 ? 18.070 -26.179 -0.683 0.61 29.87 611 LYS A O 1
ATOM 4019 O O B LYS A 1 528 ? 18.232 -26.305 -0.908 0.39 29.86 611 LYS A O 1
ATOM 4030 N N . LEU A 1 529 ? 18.048 -28.235 0.237 1.00 33.24 612 LEU A N 1
ATOM 4031 C CA . LEU A 1 529 ? 17.000 -28.718 -0.661 1.00 25.40 612 LEU A CA 1
ATOM 4032 C C . LEU A 1 529 ? 15.688 -28.011 -0.385 1.00 29.68 612 LEU A C 1
ATOM 4033 O O . LEU A 1 529 ? 14.980 -27.622 -1.321 1.00 32.08 612 LEU A O 1
ATOM 4038 N N . ALA A 1 530 ? 15.338 -27.843 0.896 1.00 25.42 613 ALA A N 1
ATOM 4039 C CA . ALA A 1 530 ? 14.098 -27.150 1.223 1.00 29.97 613 ALA A CA 1
ATOM 4040 C C . ALA A 1 530 ? 14.130 -25.687 0.805 1.00 34.31 613 ALA A C 1
ATOM 4041 O O . ALA A 1 530 ? 13.065 -25.085 0.609 1.00 35.55 613 ALA A O 1
ATOM 4043 N N . GLY A 1 531 ? 15.321 -25.110 0.651 1.00 34.16 614 GLY A N 1
ATOM 4044 C CA . GLY A 1 531 ? 15.484 -23.726 0.265 1.00 34.44 614 GLY A CA 1
ATOM 4045 C C . GLY A 1 531 ? 15.679 -23.473 -1.209 1.00 36.21 614 GLY A C 1
ATOM 4046 O O . GLY A 1 531 ? 15.737 -22.309 -1.619 1.00 38.01 614 GLY A O 1
ATOM 4047 N N . ARG A 1 532 ? 15.763 -24.513 -2.023 1.00 33.72 615 ARG A N 1
ATOM 4048 C CA . ARG A 1 532 ? 16.024 -24.362 -3.446 1.00 29.13 615 ARG A CA 1
ATOM 4049 C C . ARG A 1 532 ? 14.833 -23.756 -4.180 1.00 32.95 615 ARG A C 1
ATOM 4050 O O . ARG A 1 532 ? 13.781 -24.402 -4.259 1.00 36.94 615 ARG A O 1
ATOM 4058 N N . PRO A 1 533 ? 14.944 -22.555 -4.742 1.00 35.58 616 PRO A N 1
ATOM 4059 C CA . PRO A 1 533 ? 13.844 -22.017 -5.548 1.00 28.63 616 PRO A CA 1
ATOM 4060 C C . PRO A 1 533 ? 13.706 -22.757 -6.870 1.00 36.87 616 PRO A C 1
ATOM 4061 O O . PRO A 1 533 ? 14.613 -23.451 -7.340 1.00 31.15 616 PRO A O 1
ATOM 4065 N N . ARG A 1 534 ? 12.540 -22.574 -7.478 1.00 37.76 617 ARG A N 1
ATOM 4066 C CA . ARG A 1 534 ? 12.211 -23.247 -8.723 1.00 37.56 617 ARG A CA 1
ATOM 4067 C C . ARG A 1 534 ? 13.079 -22.727 -9.858 1.00 39.83 617 ARG A C 1
ATOM 4068 O O . ARG A 1 534 ? 13.047 -21.532 -10.178 1.00 38.32 617 ARG A O 1
ATOM 4076 N N . HIS A 1 535 ? 13.828 -23.636 -10.484 1.00 38.32 618 HIS A N 1
ATOM 4077 C CA . HIS A 1 535 ? 14.517 -23.405 -11.743 1.00 33.67 618 HIS A CA 1
ATOM 4078 C C . HIS A 1 535 ? 13.847 -24.221 -12.849 1.00 35.00 618 HIS A C 1
ATOM 4079 O O . HIS A 1 535 ? 12.789 -24.830 -12.650 1.00 42.63 618 HIS A O 1
ATOM 4086 N N . ASP A 1 536 ? 14.466 -24.228 -14.025 1.00 33.84 619 ASP A N 1
ATOM 4087 C CA . ASP A 1 536 ? 14.073 -25.170 -15.063 1.00 37.15 619 ASP A CA 1
ATOM 4088 C C . ASP A 1 536 ? 14.205 -26.596 -14.522 1.00 34.06 619 ASP A C 1
ATOM 4089 O O . ASP A 1 536 ? 15.162 -26.902 -13.799 1.00 36.10 619 ASP A O 1
ATOM 4094 N N . PRO A 1 537 ? 13.256 -27.481 -14.825 1.00 31.98 620 PRO A N 1
ATOM 4095 C CA . PRO A 1 537 ? 13.268 -28.815 -14.186 1.00 37.13 620 PRO A CA 1
ATOM 4096 C C . PRO A 1 537 ? 14.489 -29.675 -14.519 1.00 28.35 620 PRO A C 1
ATOM 4097 O O . PRO A 1 537 ? 14.921 -30.459 -13.664 1.00 27.40 620 PRO A O 1
ATOM 4101 N N . VAL A 1 538 ? 15.081 -29.545 -15.708 1.00 28.30 621 VAL A N 1
ATOM 4102 C CA . VAL A 1 538 ? 16.351 -30.229 -15.954 1.00 30.41 621 VAL A CA 1
ATOM 4103 C C . VAL A 1 538 ? 17.453 -29.629 -15.080 1.00 30.70 621 VAL A C 1
ATOM 4104 O O . VAL A 1 538 ? 18.276 -30.352 -14.504 1.00 27.43 621 VAL A O 1
ATOM 4108 N N . VAL A 1 539 ? 17.475 -28.298 -14.953 1.00 30.33 622 VAL A N 1
ATOM 4109 C CA . VAL A 1 539 ? 18.470 -27.645 -14.109 1.00 29.16 622 VAL A CA 1
ATOM 4110 C C . VAL A 1 539 ? 18.343 -28.130 -12.667 1.00 31.09 622 VAL A C 1
ATOM 4111 O O . VAL A 1 539 ? 19.338 -28.493 -12.031 1.00 29.20 622 VAL A O 1
ATOM 4115 N N . ASP A 1 540 ? 17.111 -28.210 -12.152 1.00 32.22 623 ASP A N 1
ATOM 4116 C CA . ASP A 1 540 ? 16.910 -28.671 -10.781 1.00 31.82 623 ASP A CA 1
ATOM 4117 C C . ASP A 1 540 ? 17.272 -30.143 -10.613 1.00 30.28 623 ASP A C 1
ATOM 4118 O O . ASP A 1 540 ? 17.764 -30.546 -9.552 1.00 24.14 623 ASP A O 1
ATOM 4123 N N . LYS A 1 541 ? 17.009 -30.967 -11.627 1.00 31.90 624 LYS A N 1
ATOM 4124 C CA . LYS A 1 541 ? 17.406 -32.366 -11.536 1.00 30.54 624 LYS A CA 1
ATOM 4125 C C . LYS A 1 541 ? 18.928 -32.485 -11.472 1.00 27.91 624 LYS A C 1
ATOM 4126 O O . LYS A 1 541 ? 19.471 -33.287 -10.700 1.00 25.53 624 LYS A O 1
ATOM 4132 N N . LEU A 1 542 ? 19.634 -31.668 -12.251 1.00 28.66 625 LEU A N 1
ATOM 4133 C CA . LEU A 1 542 ? 21.090 -31.691 -12.184 1.00 27.93 625 LEU A CA 1
ATOM 4134 C C . LEU A 1 542 ? 21.605 -31.090 -10.883 1.00 27.24 625 LEU A C 1
ATOM 4135 O O . LEU A 1 542 ? 22.700 -31.450 -10.436 1.00 29.95 625 LEU A O 1
ATOM 4140 N N . TYR A 1 543 ? 20.823 -30.220 -10.243 1.00 24.75 626 TYR A N 1
ATOM 4141 C CA . TYR A 1 543 ? 21.206 -29.726 -8.929 1.00 26.16 626 TYR A CA 1
ATOM 4142 C C . TYR A 1 543 ? 21.188 -30.847 -7.893 1.00 30.12 626 TYR A C 1
ATOM 4143 O O . TYR A 1 543 ? 22.107 -30.958 -7.067 1.00 30.35 626 TYR A O 1
ATOM 4152 N N . VAL A 1 544 ? 20.152 -31.690 -7.919 1.00 27.69 627 VAL A N 1
ATOM 4153 C CA . VAL A 1 544 ? 20.089 -32.795 -6.967 1.00 23.70 627 VAL A CA 1
ATOM 4154 C C . VAL A 1 544 ? 21.299 -33.696 -7.123 1.00 19.34 627 VAL A C 1
ATOM 4155 O O . VAL A 1 544 ? 21.879 -34.160 -6.137 1.00 26.31 627 VAL A O 1
ATOM 4159 N N . ARG A 1 545 ? 21.712 -33.945 -8.363 1.00 26.34 628 ARG A N 1
ATOM 4160 C CA . ARG A 1 545 ? 22.896 -34.776 -8.581 1.00 27.68 6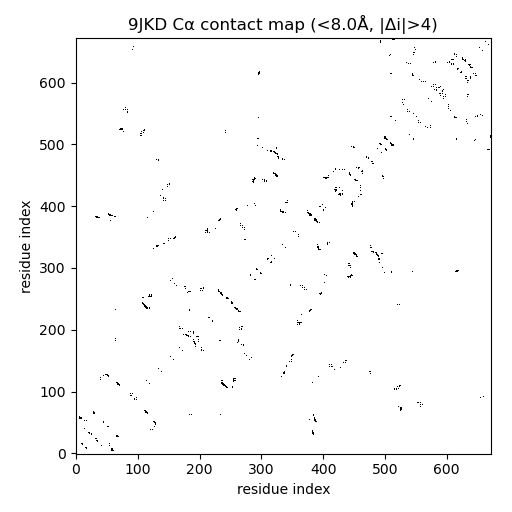28 ARG A CA 1
ATOM 4161 C C . ARG A 1 545 ? 24.165 -34.059 -8.139 1.00 25.12 628 ARG A C 1
ATOM 4162 O O . ARG A 1 545 ? 25.096 -34.702 -7.651 1.00 23.18 628 ARG A O 1
ATOM 4170 N N . ALA A 1 546 ? 24.205 -32.728 -8.279 1.00 24.74 629 ALA A N 1
ATOM 4171 C CA . ALA A 1 546 ? 25.319 -31.967 -7.728 1.00 26.65 629 ALA A CA 1
ATOM 4172 C C . ALA A 1 546 ? 25.408 -32.153 -6.221 1.00 23.40 629 ALA A C 1
ATOM 4173 O O . ALA A 1 546 ? 26.511 -32.263 -5.672 1.00 21.76 629 ALA A O 1
ATOM 4175 N N . MET A 1 547 ? 24.254 -32.213 -5.535 1.00 26.49 630 MET A N 1
ATOM 4176 C CA . MET A 1 547 ? 24.260 -32.524 -4.103 1.00 21.15 630 MET A CA 1
ATOM 4177 C C . MET A 1 547 ? 24.867 -33.894 -3.840 1.00 25.22 630 MET A C 1
ATOM 4178 O O . MET A 1 547 ? 25.649 -34.057 -2.894 1.00 23.54 630 MET A O 1
ATOM 4183 N N . MET A 1 548 ? 24.540 -34.897 -4.668 1.00 23.52 631 MET A N 1
ATOM 4184 C CA . MET A 1 548 ? 25.192 -36.195 -4.480 1.00 28.53 631 MET A CA 1
ATOM 4185 C C . MET A 1 548 ? 26.701 -36.044 -4.557 1.00 23.82 631 MET A C 1
ATOM 4186 O O . MET A 1 548 ? 27.440 -36.582 -3.722 1.00 22.99 631 MET A O 1
ATOM 4191 N N . VAL A 1 549 ? 27.174 -35.305 -5.564 1.00 23.96 632 VAL A N 1
ATOM 4192 C CA . VAL A 1 549 ? 28.607 -35.081 -5.724 1.00 22.86 632 VAL A CA 1
ATOM 4193 C C . VAL A 1 549 ? 29.183 -34.428 -4.475 1.00 19.65 632 VAL A C 1
ATOM 4194 O O . VAL A 1 549 ? 30.205 -34.870 -3.944 1.00 21.20 632 VAL A O 1
ATOM 4198 N N . ASP A 1 550 ? 28.519 -33.377 -3.975 1.00 20.67 633 ASP A N 1
ATOM 4199 C CA . ASP A 1 550 ? 29.002 -32.698 -2.773 1.00 22.82 633 ASP A CA 1
ATOM 4200 C C . ASP A 1 550 ? 29.137 -33.653 -1.589 1.00 28.53 633 ASP A C 1
ATOM 4201 O O . ASP A 1 550 ? 30.063 -33.518 -0.776 1.00 20.35 633 ASP A O 1
ATOM 4206 N N . HIS A 1 551 ? 28.249 -34.639 -1.485 1.00 28.46 634 HIS A N 1
ATOM 4207 C CA . HIS A 1 551 ? 28.315 -35.561 -0.361 1.00 29.34 634 HIS A CA 1
ATOM 4208 C C . HIS A 1 551 ? 29.202 -36.770 -0.630 1.00 25.52 634 HIS A C 1
ATOM 4209 O O . HIS A 1 551 ? 29.489 -37.525 0.305 1.00 26.51 634 HIS A O 1
ATOM 4216 N N . MET A 1 552 ? 29.652 -36.953 -1.874 1.00 28.90 635 MET A N 1
ATOM 4217 C CA . MET A 1 552 ? 30.648 -37.957 -2.262 1.00 29.11 635 MET A CA 1
ATOM 4218 C C . MET A 1 552 ? 30.213 -39.405 -1.969 1.00 27.88 635 MET A C 1
ATOM 4219 O O . MET A 1 552 ? 31.059 -40.302 -1.869 1.00 29.38 635 MET A O 1
ATOM 4224 N N . GLY A 1 553 ? 28.913 -39.661 -1.830 1.00 26.10 636 GLY A N 1
ATOM 4225 C CA . GLY A 1 553 ? 28.416 -41.010 -1.671 1.00 29.99 636 GLY A CA 1
ATOM 4226 C C . GLY A 1 553 ? 28.816 -41.718 -0.395 1.00 34.51 636 GLY A C 1
ATOM 4227 O O . GLY A 1 553 ? 28.517 -42.909 -0.254 1.00 34.59 636 GLY A O 1
ATOM 4228 N N . THR A 1 554 ? 29.490 -41.038 0.534 1.00 27.72 637 THR A N 1
ATOM 4229 C CA . THR A 1 554 ? 29.925 -41.700 1.760 1.00 34.84 637 THR A CA 1
ATOM 4230 C C . THR A 1 554 ? 28.748 -42.308 2.515 1.00 34.72 637 THR A C 1
ATOM 4231 O O . THR A 1 554 ? 28.801 -43.460 2.959 1.00 33.86 637 THR A O 1
ATOM 4235 N N . ASP A 1 555 ? 27.678 -41.546 2.670 1.00 30.56 638 ASP A N 1
ATOM 4236 C CA . ASP A 1 555 ? 26.592 -41.939 3.533 1.00 35.29 638 ASP A CA 1
ATOM 4237 C C . ASP A 1 555 ? 25.485 -42.582 2.713 1.00 36.06 638 ASP A C 1
ATOM 4238 O O . ASP A 1 555 ? 24.896 -41.913 1.845 1.00 30.03 638 ASP A O 1
ATOM 4243 N N . PRO A 1 556 ? 25.139 -43.847 2.980 1.00 35.85 639 PRO A N 1
ATOM 4244 C CA . PRO A 1 556 ? 24.149 -44.534 2.138 1.00 30.37 639 PRO A CA 1
ATOM 4245 C C . PRO A 1 556 ? 22.724 -44.073 2.365 1.00 30.21 639 PRO A C 1
ATOM 4246 O O . PRO A 1 556 ? 21.897 -44.247 1.462 1.00 31.80 639 PRO A O 1
ATOM 4250 N N . ILE A 1 557 ? 22.410 -43.488 3.527 1.00 28.67 640 ILE A N 1
ATOM 4251 C CA . ILE A 1 557 ? 21.102 -42.856 3.723 1.00 31.20 640 ILE A CA 1
ATOM 4252 C C . ILE A 1 557 ? 20.956 -41.634 2.826 1.00 32.09 640 ILE A C 1
ATOM 4253 O O . ILE A 1 557 ? 19.912 -41.421 2.197 1.00 34.17 640 ILE A O 1
ATOM 4258 N N . VAL A 1 558 ? 21.994 -40.791 2.790 1.00 35.43 641 VAL A N 1
ATOM 4259 C CA . VAL A 1 558 ? 21.978 -39.594 1.954 1.00 34.55 641 VAL A CA 1
ATOM 4260 C C . VAL A 1 558 ? 21.871 -39.974 0.482 1.00 29.80 641 VAL A C 1
ATOM 4261 O O . VAL A 1 558 ? 21.095 -39.374 -0.278 1.00 30.48 641 VAL A O 1
ATOM 4265 N N . TYR A 1 559 ? 22.665 -40.957 0.048 1.00 29.84 642 TYR A N 1
ATOM 4266 C CA . TYR A 1 559 ? 22.571 -41.408 -1.339 1.00 36.15 642 TYR A CA 1
ATOM 4267 C C . TYR A 1 559 ? 21.164 -41.890 -1.655 1.00 33.88 642 TYR A C 1
ATOM 4268 O O . TYR A 1 559 ? 20.590 -41.525 -2.696 1.00 29.54 642 TYR A O 1
ATOM 4277 N N . ALA A 1 560 ? 20.598 -42.719 -0.759 1.00 29.66 643 ALA A N 1
ATOM 4278 C CA . ALA A 1 560 ? 19.261 -43.274 -0.969 1.00 36.25 643 ALA A CA 1
ATOM 4279 C C . ALA A 1 560 ? 18.229 -42.166 -1.138 1.00 30.44 643 ALA A C 1
ATOM 4280 O O . ALA A 1 560 ? 17.448 -42.162 -2.101 1.00 34.37 643 ALA A O 1
ATOM 4282 N N . ILE A 1 561 ? 18.228 -41.205 -0.213 1.00 26.86 644 ILE A N 1
ATOM 4283 C CA . ILE A 1 561 ? 17.275 -40.100 -0.270 1.00 28.38 644 ILE A CA 1
ATOM 4284 C C . ILE A 1 561 ? 17.411 -39.344 -1.584 1.00 32.63 644 ILE A C 1
ATOM 4285 O O . ILE A 1 561 ? 16.413 -39.040 -2.255 1.00 31.95 644 ILE A O 1
ATOM 4290 N N . LEU A 1 562 ? 18.651 -39.028 -1.975 1.00 31.80 645 LEU A N 1
ATOM 4291 C CA . LEU A 1 562 ? 18.848 -38.235 -3.189 1.00 33.17 645 LEU A CA 1
ATOM 4292 C C . LEU A 1 562 ? 18.465 -39.023 -4.434 1.00 29.26 645 LEU A C 1
ATOM 4293 O O . LEU A 1 562 ? 17.891 -38.461 -5.378 1.00 32.54 645 LEU A O 1
ATOM 4298 N N . ASN A 1 563 ? 18.761 -40.326 -4.447 1.00 34.91 646 ASN A N 1
ATOM 4299 C CA . ASN A 1 563 ? 18.362 -41.171 -5.571 1.00 37.22 646 ASN A CA 1
ATOM 4300 C C . ASN A 1 563 ? 16.836 -41.255 -5.684 1.00 31.65 646 ASN A C 1
ATOM 4301 O O . ASN A 1 563 ? 16.281 -41.252 -6.792 1.00 34.65 646 ASN A O 1
ATOM 4306 N N . GLU A 1 564 ? 16.140 -41.275 -4.547 1.00 33.35 647 GLU A N 1
ATOM 4307 C CA . GLU A 1 564 ? 14.676 -41.202 -4.556 1.00 36.81 647 GLU A CA 1
ATOM 4308 C C . GLU A 1 564 ? 14.178 -39.899 -5.171 1.00 38.48 647 GLU A C 1
ATOM 4309 O O . GLU A 1 564 ? 13.258 -39.901 -6.000 1.00 41.04 647 GLU A O 1
ATOM 4315 N N . ILE A 1 565 ? 14.751 -38.767 -4.746 1.00 37.82 648 ILE A N 1
ATOM 4316 C CA . ILE A 1 565 ? 14.328 -37.469 -5.275 1.00 34.80 648 ILE A CA 1
ATOM 4317 C C . ILE A 1 565 ? 14.612 -37.400 -6.761 1.00 34.85 648 ILE A C 1
ATOM 4318 O O . ILE A 1 565 ? 13.815 -36.865 -7.545 1.00 40.71 648 ILE A O 1
ATOM 4323 N N . ASP A 1 566 ? 15.756 -37.943 -7.171 1.00 33.34 649 ASP A N 1
ATOM 4324 C CA . ASP A 1 566 ? 16.129 -37.929 -8.578 1.00 33.89 649 ASP A CA 1
ATOM 4325 C C . ASP A 1 566 ? 15.085 -38.665 -9.420 1.00 40.21 649 ASP A C 1
ATOM 4326 O O . ASP A 1 566 ? 14.616 -38.152 -10.445 1.00 38.06 649 ASP A O 1
ATOM 4331 N N . ARG A 1 567 ? 14.682 -39.859 -8.976 1.00 40.81 650 ARG A N 1
ATOM 4332 C CA . ARG A 1 567 ? 13.603 -40.584 -9.644 1.00 41.05 650 ARG A CA 1
ATOM 4333 C C . ARG A 1 567 ? 12.319 -39.756 -9.697 1.00 42.83 650 ARG A C 1
ATOM 4334 O O . ARG A 1 567 ? 11.703 -39.617 -10.758 1.00 43.77 650 ARG A O 1
ATOM 4342 N N . SER A 1 568 ? 11.910 -39.177 -8.560 1.00 44.64 651 SER A N 1
ATOM 4343 C CA . SER A 1 568 ? 10.620 -38.488 -8.499 1.00 41.98 651 SER A CA 1
ATOM 4344 C C . SER A 1 568 ? 10.542 -37.321 -9.466 1.00 44.44 651 SER A C 1
ATOM 4345 O O . SER A 1 568 ? 9.451 -36.985 -9.943 1.00 53.66 651 SER A O 1
ATOM 4348 N N . LEU A 1 569 ? 11.675 -36.688 -9.765 1.00 45.71 652 LEU A N 1
ATOM 4349 C CA . LEU A 1 569 ? 11.664 -35.563 -10.689 1.00 41.06 652 LEU A CA 1
ATOM 4350 C C . LEU A 1 569 ? 11.373 -35.996 -12.126 1.00 44.02 652 LEU A C 1
ATOM 4351 O O . LEU A 1 569 ? 11.042 -35.145 -12.963 1.00 47.46 652 LEU A O 1
ATOM 4356 N N . ASN A 1 570 ? 11.456 -37.305 -12.413 1.00 47.07 653 ASN A N 1
ATOM 4357 C CA . ASN A 1 570 ? 11.257 -37.798 -13.776 1.00 52.44 653 ASN A CA 1
ATOM 4358 C C . ASN A 1 570 ? 9.811 -37.663 -14.247 1.00 53.70 653 ASN A C 1
ATOM 4359 O O . ASN A 1 570 ? 9.579 -37.505 -15.451 1.00 55.10 653 ASN A O 1
ATOM 4364 N N . VAL A 1 571 ? 8.834 -37.717 -13.330 1.00 56.82 654 VAL A N 1
ATOM 4365 C CA . VAL A 1 571 ? 7.422 -37.633 -13.727 1.00 62.97 654 VAL A CA 1
ATOM 4366 C C . VAL A 1 571 ? 7.161 -36.362 -14.528 1.00 62.82 654 VAL A C 1
ATOM 4367 O O . VAL A 1 571 ? 6.462 -36.383 -15.550 1.00 61.63 654 VAL A O 1
ATOM 4371 N N . SER A 1 572 ? 7.734 -35.240 -14.087 1.00 63.75 655 SER A N 1
ATOM 4372 C CA . SER A 1 572 ? 7.455 -33.924 -14.653 1.00 66.03 655 SER A CA 1
ATOM 4373 C C . SER A 1 572 ? 8.661 -33.319 -15.363 1.00 62.21 655 SER A C 1
ATOM 4374 O O . SER A 1 572 ? 8.655 -32.112 -15.647 1.00 61.56 655 SER A O 1
ATOM 4377 N N . LEU A 1 573 ? 9.687 -34.124 -15.665 1.00 50.94 656 LEU A N 1
ATOM 4378 C CA . LEU A 1 573 ? 10.957 -33.577 -16.132 1.00 51.97 656 LEU A CA 1
ATOM 4379 C C . LEU A 1 573 ? 10.829 -32.920 -17.502 1.00 57.03 656 LEU A C 1
ATOM 4380 O O . LEU A 1 573 ? 11.529 -31.940 -17.793 1.00 48.10 656 LEU A O 1
ATOM 4385 N N . GLU A 1 574 ? 9.928 -33.411 -18.343 1.00 56.54 657 GLU A N 1
ATOM 4386 C CA . GLU A 1 574 ? 9.841 -32.934 -19.711 1.00 58.47 657 GLU A CA 1
ATOM 4387 C C . GLU A 1 574 ? 8.768 -31.866 -19.912 1.00 54.59 657 GLU A C 1
ATOM 4388 O O . GLU A 1 574 ? 8.519 -31.470 -21.055 1.00 56.84 657 GLU A O 1
ATOM 4394 N N . ALA A 1 575 ? 8.172 -31.352 -18.826 1.00 55.62 658 ALA A N 1
ATOM 4395 C CA . ALA A 1 575 ? 7.001 -30.480 -18.942 1.00 56.79 658 ALA A CA 1
ATOM 4396 C C . ALA A 1 575 ? 7.330 -29.123 -19.561 1.00 65.40 658 ALA A C 1
ATOM 4397 O O . ALA A 1 575 ? 6.446 -28.481 -20.142 1.00 63.50 658 ALA A O 1
ATOM 4399 N N . ALA A 1 576 ? 8.574 -28.661 -19.446 1.00 62.61 659 ALA A N 1
ATOM 4400 C CA . ALA A 1 576 ? 8.943 -27.364 -19.996 1.00 52.50 659 ALA A CA 1
ATOM 4401 C C . ALA A 1 576 ? 9.456 -27.444 -21.425 1.00 51.61 659 ALA A C 1
ATOM 4402 O O . ALA A 1 576 ? 9.626 -26.397 -22.059 1.00 54.36 659 ALA A O 1
ATOM 4404 N N . GLY A 1 577 ? 9.702 -28.648 -21.945 1.00 52.24 660 GLY A N 1
ATOM 4405 C CA . GLY A 1 577 ? 10.344 -28.795 -23.238 1.00 48.97 660 GLY A CA 1
ATOM 4406 C C . GLY A 1 577 ? 11.816 -28.413 -23.173 1.00 51.85 660 GLY A C 1
ATOM 4407 O O . GLY A 1 577 ? 12.357 -28.033 -22.136 1.00 51.57 660 GLY A O 1
ATOM 4408 N N . LEU A 1 578 ? 12.472 -28.515 -24.323 1.00 49.37 661 LEU A N 1
ATOM 4409 C CA . LEU A 1 578 ? 13.902 -28.237 -24.388 1.00 43.33 661 LEU A CA 1
ATOM 4410 C C . LEU A 1 578 ? 14.103 -26.724 -24.400 1.00 46.59 661 LEU A C 1
ATOM 4411 O O . LEU A 1 578 ? 14.178 -26.084 -25.452 1.00 44.21 661 LEU A O 1
ATOM 4416 N N . THR A 1 579 ? 14.193 -26.150 -23.202 1.00 44.68 662 THR A N 1
ATOM 4417 C CA . THR A 1 579 ? 14.440 -24.730 -23.000 1.00 43.48 662 THR A CA 1
ATOM 4418 C C . THR A 1 579 ? 15.911 -24.398 -23.230 1.00 43.96 662 THR A C 1
ATOM 4419 O O . THR A 1 579 ? 16.759 -25.279 -23.375 1.00 52.99 662 THR A O 1
ATOM 4423 N N . ASP A 1 580 ? 16.225 -23.103 -23.231 1.00 41.58 663 ASP A N 1
ATOM 4424 C CA . ASP A 1 580 ? 17.624 -22.697 -23.356 1.00 46.10 663 ASP A CA 1
ATOM 4425 C C . ASP A 1 580 ? 18.428 -23.031 -22.103 1.00 44.09 663 ASP A C 1
ATOM 4426 O O . ASP A 1 580 ? 19.622 -23.329 -22.199 1.00 45.15 663 ASP A O 1
ATOM 4431 N N . ALA A 1 581 ? 17.800 -22.968 -20.925 1.00 40.03 664 ALA A N 1
ATOM 4432 C CA . ALA A 1 581 ? 18.461 -23.406 -19.700 1.00 38.67 664 ALA A CA 1
ATOM 4433 C C . ALA A 1 581 ? 18.830 -24.882 -19.767 1.00 45.48 664 ALA A C 1
ATOM 4434 O O . ALA A 1 581 ? 19.919 -25.279 -19.333 1.00 43.43 664 ALA A O 1
ATOM 4436 N N . ALA A 1 582 ? 17.920 -25.713 -20.290 1.00 46.04 665 ALA A N 1
ATOM 4437 C CA . ALA A 1 582 ? 18.194 -27.141 -20.406 1.00 42.79 665 ALA A CA 1
ATOM 4438 C C . ALA A 1 582 ? 19.225 -27.412 -21.494 1.00 39.64 665 ALA A C 1
ATOM 4439 O O . ALA A 1 582 ? 20.092 -28.276 -21.330 1.00 39.54 665 ALA A O 1
ATOM 4441 N N . LYS A 1 583 ? 19.159 -26.673 -22.606 1.00 41.13 666 LYS A N 1
ATOM 4442 C CA . LYS A 1 583 ? 20.191 -26.786 -23.633 1.00 39.32 666 LYS A CA 1
ATOM 4443 C C . LYS A 1 583 ? 21.581 -26.559 -23.053 1.00 45.43 666 LYS A C 1
ATOM 4444 O O . LYS A 1 583 ? 22.517 -27.312 -23.348 1.00 47.28 666 LYS A O 1
ATOM 4450 N N . LYS A 1 584 ? 21.733 -25.534 -22.209 1.00 48.05 667 LYS A N 1
ATOM 4451 C CA . LYS A 1 584 ? 23.059 -25.191 -21.703 1.00 45.50 667 LYS A CA 1
ATOM 4452 C C . LYS A 1 584 ? 23.626 -26.299 -20.823 1.00 39.29 667 LYS A C 1
ATOM 4453 O O . LYS A 1 584 ? 24.810 -26.637 -20.936 1.00 50.57 667 LYS A O 1
ATOM 4455 N N . VAL A 1 585 ? 22.805 -26.890 -19.949 1.00 33.53 668 VAL A N 1
ATOM 4456 C CA . VAL A 1 585 ? 23.326 -27.908 -19.037 1.00 37.30 668 VAL A CA 1
ATOM 4457 C C . VAL A 1 585 ? 23.470 -29.271 -19.697 1.00 38.81 668 VAL A C 1
ATOM 4458 O O . VAL A 1 585 ? 24.055 -30.181 -19.095 1.00 35.55 668 VAL A O 1
ATOM 4462 N N . LEU A 1 586 ? 22.972 -29.429 -20.922 1.00 33.06 669 LEU A N 1
ATOM 4463 C CA . LEU A 1 586 ? 23.057 -30.678 -21.662 1.00 37.76 669 LEU A CA 1
ATOM 4464 C C . LEU A 1 586 ? 24.056 -30.612 -22.803 1.00 36.80 669 LEU A C 1
ATOM 4465 O O . LEU A 1 586 ? 24.202 -31.593 -23.533 1.00 35.59 669 LEU A O 1
ATOM 4470 N N . GLU A 1 587 ? 24.753 -29.488 -22.968 1.00 35.75 670 GLU A N 1
ATOM 4471 C CA . GLU A 1 587 ? 25.646 -29.318 -24.109 1.00 42.35 670 GLU A CA 1
ATOM 4472 C C . GLU A 1 587 ? 26.839 -30.268 -24.039 1.00 36.21 670 GLU A C 1
ATOM 4473 O O . GLU A 1 587 ? 27.199 -30.896 -25.040 1.00 38.70 670 GLU A O 1
ATOM 4479 N N . ASP A 1 588 ? 27.491 -30.359 -22.875 1.00 32.86 671 ASP A N 1
ATOM 4480 C CA . ASP A 1 588 ? 28.640 -31.251 -22.751 1.00 34.50 671 ASP A CA 1
ATOM 4481 C C . ASP A 1 588 ? 28.257 -32.683 -23.107 1.00 41.20 671 ASP A C 1
ATOM 4482 O O . ASP A 1 588 ? 29.009 -33.384 -23.792 1.00 38.46 671 ASP A O 1
ATOM 4487 N N . THR A 1 589 ? 27.086 -33.134 -22.645 1.00 35.67 672 THR A N 1
ATOM 4488 C CA . THR A 1 589 ? 26.649 -34.490 -22.941 1.00 30.41 672 THR A CA 1
ATOM 4489 C C . THR A 1 589 ? 26.399 -34.672 -24.433 1.00 34.51 672 THR A C 1
ATOM 4490 O O . THR A 1 589 ? 26.844 -35.660 -25.030 1.00 32.50 672 THR A O 1
ATOM 4494 N N . ALA A 1 590 ? 25.713 -33.713 -25.058 1.00 34.07 673 ALA A N 1
ATOM 4495 C CA . ALA A 1 590 ? 25.414 -33.817 -26.481 1.00 31.47 673 ALA A CA 1
ATOM 4496 C C . ALA A 1 590 ? 26.679 -33.898 -27.323 1.00 37.06 673 ALA A C 1
ATOM 4497 O O . ALA A 1 590 ? 26.696 -34.597 -28.340 1.00 39.43 673 ALA A O 1
ATOM 4499 N N . GLN A 1 591 ? 27.749 -33.202 -26.926 1.00 39.89 674 GLN A N 1
ATOM 4500 C CA . GLN A 1 591 ? 28.954 -33.264 -27.743 1.00 43.71 674 GLN A CA 1
ATOM 4501 C C . GLN A 1 591 ? 29.771 -34.517 -27.481 1.00 46.22 674 GLN A C 1
ATOM 4502 O O . GLN A 1 591 ? 30.417 -35.015 -28.407 1.00 45.72 674 GLN A O 1
ATOM 4508 N N . SER A 1 592 ? 29.734 -35.068 -26.263 1.00 37.65 675 SER A N 1
ATOM 4509 C CA . SER A 1 592 ? 30.425 -36.335 -26.048 1.00 37.99 675 SER A CA 1
ATOM 4510 C C . SER A 1 592 ? 29.650 -37.531 -26.612 1.00 39.07 675 SER A C 1
ATOM 4511 O O . SER A 1 592 ? 30.270 -38.543 -26.952 1.00 44.86 675 SER A O 1
ATOM 4514 N N . MET A 1 593 ? 28.319 -37.442 -26.759 1.00 33.58 676 MET A N 1
ATOM 4515 C CA . MET A 1 593 ? 27.546 -38.565 -27.295 1.00 36.84 676 MET A CA 1
ATOM 4516 C C . MET A 1 593 ? 27.236 -38.478 -28.790 1.00 40.31 676 MET A C 1
ATOM 4517 O O . MET A 1 593 ? 27.035 -39.526 -29.411 1.00 45.26 676 MET A O 1
ATOM 4522 N N . PHE A 1 594 ? 27.158 -37.285 -29.386 1.00 40.55 677 PHE A N 1
ATOM 4523 C CA . PHE A 1 594 ? 26.812 -37.174 -30.799 1.00 40.67 677 PHE A CA 1
ATOM 4524 C C . PHE A 1 594 ? 27.777 -36.340 -31.639 1.00 40.84 677 PHE A C 1
ATOM 4525 O O . PHE A 1 594 ? 27.605 -36.282 -32.867 1.00 46.51 677 PHE A O 1
ATOM 4533 N N . GLY A 1 595 ? 28.769 -35.695 -31.036 1.00 41.49 678 GLY A N 1
ATOM 4534 C CA . GLY A 1 595 ? 29.716 -34.886 -31.768 1.00 44.05 678 GLY A CA 1
ATOM 4535 C C . GLY A 1 595 ? 29.359 -33.415 -31.955 1.00 52.25 678 GLY A C 1
ATOM 4536 O O . GLY A 1 595 ? 30.255 -32.621 -32.277 1.00 49.59 678 GLY A O 1
ATOM 4537 N N . ASN A 1 596 ? 28.097 -33.022 -31.775 1.00 50.86 679 ASN A N 1
ATOM 4538 C CA . ASN A 1 596 ? 27.672 -31.646 -32.003 1.00 51.63 679 ASN A CA 1
ATOM 4539 C C . ASN A 1 596 ? 26.771 -31.186 -30.858 1.00 44.74 679 ASN A C 1
ATOM 4540 O O . ASN A 1 596 ? 26.326 -31.983 -30.025 1.00 45.40 679 ASN A O 1
ATOM 4545 N N . ARG A 1 597 ? 26.522 -29.877 -30.800 1.00 43.64 680 ARG A N 1
ATOM 4546 C CA . ARG A 1 597 ? 25.557 -29.314 -29.861 1.00 41.67 680 ARG A CA 1
ATOM 4547 C C . ARG A 1 597 ? 24.292 -28.839 -30.571 1.00 38.22 680 ARG A C 1
ATOM 4548 O O . ARG A 1 597 ? 23.622 -27.915 -30.109 1.00 41.65 680 ARG A O 1
ATOM 4556 N N . GLU A 1 598 ? 23.919 -29.511 -31.657 1.00 38.15 681 GLU A N 1
ATOM 4557 C CA . GLU A 1 598 ? 22.754 -29.111 -32.420 1.00 44.47 681 GLU A CA 1
ATOM 4558 C C . GLU A 1 598 ? 21.475 -29.657 -31.798 1.00 48.57 681 GLU A C 1
ATOM 4559 O O . GLU A 1 598 ? 21.489 -30.504 -30.893 1.00 46.40 681 GLU A O 1
ATOM 4565 N N . GLN A 1 599 ? 20.354 -29.184 -32.347 1.00 48.89 682 GLN A N 1
ATOM 4566 C CA . GLN A 1 599 ? 19.039 -29.412 -31.755 1.00 52.63 682 GLN A CA 1
ATOM 4567 C C . GLN A 1 599 ? 18.772 -30.886 -31.489 1.00 49.79 682 GLN A C 1
ATOM 4568 O O . GLN A 1 599 ? 18.287 -31.253 -30.416 1.00 51.52 682 GLN A O 1
ATOM 4574 N N . ASP A 1 600 ? 19.069 -31.748 -32.460 1.00 45.61 683 ASP A N 1
ATOM 4575 C CA . ASP A 1 600 ? 18.648 -33.143 -32.346 1.00 51.62 683 ASP A CA 1
ATOM 4576 C C . ASP A 1 600 ? 19.500 -33.904 -31.344 1.00 46.68 683 ASP A C 1
ATOM 4577 O O . ASP A 1 600 ? 18.973 -34.708 -30.558 1.00 44.17 683 ASP A O 1
ATOM 4582 N N . ALA A 1 601 ? 20.817 -33.677 -31.372 1.00 43.97 684 ALA A N 1
ATOM 4583 C CA . ALA A 1 601 ? 21.678 -34.207 -30.323 1.00 39.29 684 ALA A CA 1
ATOM 4584 C C . ALA A 1 601 ? 21.156 -33.802 -28.957 1.00 38.18 684 ALA A C 1
ATOM 4585 O O . ALA A 1 601 ? 20.972 -34.643 -28.071 1.00 39.17 684 ALA A O 1
ATOM 4587 N N . LEU A 1 602 ? 20.872 -32.510 -28.789 1.00 39.80 685 LEU A N 1
ATOM 4588 C CA . LEU A 1 602 ? 20.413 -32.015 -27.498 1.00 40.47 685 LEU A CA 1
ATOM 4589 C C . LEU A 1 602 ? 19.090 -32.658 -27.098 1.00 38.10 685 LEU A C 1
ATOM 4590 O O . LEU A 1 602 ? 18.900 -33.025 -25.932 1.00 37.88 685 LEU A O 1
ATOM 4595 N N . LEU A 1 603 ? 18.169 -32.826 -28.052 1.00 37.56 686 LEU A N 1
ATOM 4596 C CA . LEU A 1 603 ? 16.882 -33.418 -27.706 1.00 43.39 686 LEU A CA 1
ATOM 4597 C C . LEU A 1 603 ? 17.011 -34.909 -27.421 1.00 42.27 686 LEU A C 1
ATOM 4598 O O . LEU A 1 603 ? 16.297 -35.437 -26.558 1.00 44.64 686 LEU A O 1
ATOM 4603 N N . ALA A 1 604 ? 17.935 -35.597 -28.097 1.00 41.68 687 ALA A N 1
ATOM 4604 C CA . ALA A 1 604 ? 18.188 -36.998 -27.767 1.00 39.87 687 ALA A CA 1
ATOM 4605 C C . ALA A 1 604 ? 18.688 -37.139 -26.334 1.00 42.03 687 ALA A C 1
ATOM 4606 O O . ALA A 1 604 ? 18.215 -38.000 -25.579 1.00 40.09 687 ALA A O 1
ATOM 4608 N N . VAL A 1 605 ? 19.643 -36.291 -25.939 1.00 39.05 688 VAL A N 1
ATOM 4609 C CA . VAL A 1 605 ? 20.103 -36.288 -24.552 1.00 35.91 688 VAL A CA 1
ATOM 4610 C C . VAL A 1 605 ? 18.948 -35.961 -23.619 1.00 29.44 688 VAL A C 1
ATOM 4611 O O . VAL A 1 605 ? 18.737 -36.626 -22.600 1.00 29.95 688 VAL A O 1
ATOM 4615 N N . TYR A 1 606 ? 18.174 -34.937 -23.970 1.00 34.90 689 TYR A N 1
ATOM 4616 C CA . TYR A 1 606 ? 17.049 -34.516 -23.144 1.00 36.52 689 TYR A CA 1
ATOM 4617 C C . TYR A 1 606 ? 16.090 -35.672 -22.884 1.00 40.97 689 TYR A C 1
ATOM 4618 O O . TYR A 1 606 ? 15.771 -35.989 -21.731 1.00 36.33 689 TYR A O 1
ATOM 4627 N N . ARG A 1 607 ? 15.655 -36.345 -23.947 1.00 43.69 690 ARG A N 1
ATOM 4628 C CA . ARG A 1 607 ? 14.668 -37.404 -23.789 1.00 48.27 690 ARG A CA 1
ATOM 4629 C C . ARG A 1 607 ? 15.230 -38.642 -23.106 1.00 42.73 690 ARG A C 1
ATOM 4630 O O . ARG A 1 607 ? 14.453 -39.423 -22.545 1.00 52.39 690 ARG A O 1
ATOM 4638 N N . ALA A 1 608 ? 16.550 -38.837 -23.121 1.00 41.35 691 ALA A N 1
ATOM 4639 C CA . ALA A 1 608 ? 17.138 -39.979 -22.426 1.00 39.89 691 ALA A CA 1
ATOM 4640 C C . ALA A 1 608 ? 17.355 -39.724 -20.939 1.00 37.44 691 ALA A C 1
ATOM 4641 O O . ALA A 1 608 ? 17.575 -40.683 -20.187 1.00 34.28 691 ALA A O 1
ATOM 4643 N N . LEU A 1 609 ? 17.265 -38.461 -20.508 1.00 39.38 692 LEU A N 1
ATOM 4644 C CA . LEU A 1 609 ? 17.626 -38.084 -19.142 1.00 37.24 692 LEU A CA 1
ATOM 4645 C C . LEU A 1 609 ? 16.781 -38.822 -18.106 1.00 38.76 692 LEU A C 1
ATOM 4646 O O . LEU A 1 609 ? 17.291 -39.225 -17.049 1.00 38.32 692 LEU A O 1
ATOM 4651 N N . SER A 1 610 ? 15.488 -39.013 -18.391 1.00 37.17 693 SER A N 1
ATOM 4652 C CA . SER A 1 610 ? 14.611 -39.727 -17.467 1.00 39.63 693 SER A CA 1
ATOM 4653 C C . SER A 1 610 ? 15.081 -41.152 -17.196 1.00 38.19 693 SER A C 1
ATOM 4654 O O . SER A 1 610 ? 14.710 -41.727 -16.168 1.00 38.74 693 SER A O 1
ATOM 4657 N N . GLU A 1 611 ? 15.906 -41.719 -18.072 1.00 39.48 694 GLU A N 1
ATOM 4658 C CA . GLU A 1 611 ? 16.326 -43.111 -17.974 1.00 40.58 694 GLU A CA 1
ATOM 4659 C C . GLU A 1 611 ? 17.598 -43.311 -17.170 1.00 42.94 694 GLU A C 1
ATOM 4660 O O . GLU A 1 611 ? 18.059 -44.450 -17.059 1.00 47.28 694 GLU A O 1
ATOM 4666 N N . THR A 1 612 ? 18.191 -42.260 -16.622 1.00 37.95 695 THR A N 1
ATOM 4667 C CA . THR A 1 612 ? 19.527 -42.383 -16.061 1.00 35.58 695 THR A CA 1
ATOM 4668 C C . THR A 1 612 ? 19.498 -42.493 -14.539 1.00 34.30 695 THR A C 1
ATOM 4669 O O . THR A 1 612 ? 18.577 -42.023 -13.866 1.00 34.93 695 THR A O 1
ATOM 4673 N N . VAL A 1 613 ? 20.517 -43.157 -14.012 1.00 33.58 696 VAL A N 1
ATOM 4674 C CA . VAL A 1 613 ? 20.757 -43.282 -12.584 1.00 31.92 696 VAL A CA 1
ATOM 4675 C C . VAL A 1 613 ? 22.213 -42.912 -12.338 1.00 36.60 696 VAL A C 1
ATOM 4676 O O . VAL A 1 613 ? 23.087 -43.226 -13.155 1.00 43.15 696 VAL A O 1
ATOM 4680 N N . ILE A 1 614 ? 22.477 -42.224 -11.237 1.00 31.61 697 ILE A N 1
ATOM 4681 C CA . ILE A 1 614 ? 23.841 -41.876 -10.870 1.00 29.37 697 ILE A CA 1
ATOM 4682 C C . ILE A 1 614 ? 24.389 -42.975 -9.975 1.00 30.70 697 ILE A C 1
ATOM 4683 O O . ILE A 1 614 ? 23.819 -43.286 -8.924 1.00 36.33 697 ILE A O 1
ATOM 4688 N N . ASP A 1 615 ? 25.499 -43.558 -10.402 1.00 37.23 698 ASP A N 1
ATOM 4689 C CA . ASP A 1 615 ? 26.122 -44.701 -9.749 1.00 34.01 698 ASP A CA 1
ATOM 4690 C C . ASP A 1 615 ? 26.870 -44.256 -8.492 1.00 37.94 698 ASP A C 1
ATOM 4691 O O . ASP A 1 615 ? 27.739 -43.374 -8.556 1.00 37.75 698 ASP A O 1
ATOM 4696 N N . ARG A 1 616 ? 26.542 -44.868 -7.349 1.00 33.24 699 ARG A N 1
ATOM 4697 C CA . ARG A 1 616 ? 27.224 -44.509 -6.107 1.00 31.95 699 ARG A CA 1
ATOM 4698 C C . ARG A 1 616 ? 28.738 -44.715 -6.204 1.00 32.73 699 ARG A C 1
ATOM 4699 O O . ARG A 1 616 ? 29.504 -44.039 -5.505 1.00 33.40 699 ARG A O 1
ATOM 4707 N N . ARG A 1 617 ? 29.191 -45.629 -7.064 1.00 33.40 700 ARG A N 1
ATOM 4708 C CA . ARG A 1 617 ? 30.626 -45.847 -7.237 1.00 32.46 700 ARG A CA 1
ATOM 4709 C C . ARG A 1 617 ? 31.316 -44.617 -7.812 1.00 33.14 700 ARG A C 1
ATOM 4710 O O . ARG A 1 617 ? 32.437 -44.278 -7.402 1.00 26.70 700 ARG A O 1
ATOM 4718 N N . ALA A 1 618 ? 30.686 -43.979 -8.810 1.00 30.07 701 ALA A N 1
ATOM 4719 C CA . ALA A 1 618 ? 31.225 -42.756 -9.393 1.00 28.07 701 ALA A CA 1
ATOM 4720 C C . ALA A 1 618 ? 31.412 -41.683 -8.328 1.00 27.33 701 ALA A C 1
ATOM 4721 O O . ALA A 1 618 ? 32.464 -41.031 -8.267 1.00 26.73 701 ALA A O 1
ATOM 4723 N N . LEU A 1 619 ? 30.402 -41.508 -7.463 1.00 24.37 702 LEU A N 1
ATOM 4724 C CA . LEU A 1 619 ? 30.483 -40.521 -6.383 1.00 25.59 702 LEU A CA 1
ATOM 4725 C C . LEU A 1 619 ? 31.619 -40.831 -5.421 1.00 28.85 702 LEU A C 1
ATOM 4726 O O . LEU A 1 619 ? 32.345 -39.923 -4.989 1.00 27.11 702 LEU A O 1
ATOM 4731 N N . LEU A 1 620 ? 31.792 -42.106 -5.070 1.00 28.95 703 LEU A N 1
ATOM 4732 C CA . LEU A 1 620 ? 32.823 -42.465 -4.109 1.00 20.52 703 LEU A CA 1
ATOM 4733 C C . LEU A 1 620 ? 34.213 -42.437 -4.710 1.00 22.37 703 LEU A C 1
ATOM 4734 O O . LEU A 1 620 ? 35.192 -42.496 -3.960 1.00 25.52 703 LEU A O 1
ATOM 4739 N N . SER A 1 621 ? 34.338 -42.346 -6.037 1.00 24.69 704 SER A N 1
ATOM 4740 C CA . SER A 1 621 ? 35.667 -42.170 -6.611 1.00 21.20 704 SER A CA 1
ATOM 4741 C C . SER A 1 621 ? 36.260 -40.809 -6.257 1.00 27.30 704 SER A C 1
ATOM 4742 O O . SER A 1 621 ? 37.486 -40.644 -6.313 1.00 21.73 704 SER A O 1
ATOM 4745 N N . LEU A 1 622 ? 35.419 -39.834 -5.881 1.00 23.85 705 LEU A N 1
ATOM 4746 C CA . LEU A 1 622 ? 35.942 -38.525 -5.517 1.00 24.90 705 LEU A CA 1
ATOM 4747 C C . LEU A 1 622 ? 36.823 -38.587 -4.279 1.00 27.74 705 LEU A C 1
ATOM 4748 O O . LEU A 1 622 ? 37.648 -37.693 -4.091 1.00 26.59 705 LEU A O 1
ATOM 4753 N N . HIS A 1 623 ? 36.721 -39.645 -3.458 1.00 25.31 706 HIS A N 1
ATOM 4754 C CA . HIS A 1 623 ? 37.676 -39.759 -2.358 1.00 26.65 706 HIS A CA 1
ATOM 4755 C C . HIS A 1 623 ? 39.073 -40.141 -2.823 1.00 28.65 706 HIS A C 1
ATOM 4756 O O . HIS A 1 623 ? 40.006 -40.113 -2.012 1.00 27.57 706 HIS A O 1
ATOM 4763 N N . THR A 1 624 ? 39.242 -40.523 -4.077 1.00 27.63 707 THR A N 1
ATOM 4764 C CA . THR A 1 624 ? 40.556 -40.975 -4.523 1.00 27.71 707 THR A CA 1
ATOM 4765 C C . THR A 1 624 ? 41.472 -39.779 -4.747 1.00 29.49 707 THR A C 1
ATOM 4766 O O . THR A 1 624 ? 41.120 -38.864 -5.501 1.00 32.79 707 THR A O 1
ATOM 4770 N N . PRO A 1 625 ? 42.647 -39.751 -4.135 1.00 32.71 708 PRO A N 1
ATOM 4771 C CA . PRO A 1 625 ? 43.600 -38.679 -4.428 1.00 32.49 708 PRO A CA 1
ATOM 4772 C C . PRO A 1 625 ? 44.256 -38.883 -5.788 1.00 42.52 708 PRO A C 1
ATOM 4773 O O . PRO A 1 625 ? 44.265 -39.978 -6.350 1.00 41.69 708 PRO A O 1
ATOM 4777 N N . ARG A 1 626 ? 44.800 -37.787 -6.319 1.00 45.55 709 ARG A N 1
ATOM 4778 C CA . ARG A 1 626 ? 45.521 -37.784 -7.594 1.00 44.29 709 ARG A CA 1
ATOM 4779 C C . ARG A 1 626 ? 47.009 -37.765 -7.272 1.00 44.41 709 ARG A C 1
ATOM 4780 O O . ARG A 1 626 ? 47.667 -36.733 -7.329 1.00 51.69 709 ARG A O 1
ATOM 4788 N N . ASP A 1 627 ? 47.543 -38.945 -6.940 1.00 63.93 710 ASP A N 1
ATOM 4789 C CA . ASP A 1 627 ? 48.744 -39.068 -6.123 1.00 64.16 710 ASP A CA 1
ATOM 4790 C C . ASP A 1 627 ? 49.967 -39.610 -6.846 1.00 75.62 710 ASP A C 1
ATOM 4791 O O . ASP A 1 627 ? 51.048 -39.637 -6.244 1.00 83.35 710 ASP A O 1
ATOM 4796 N N . GLY A 1 628 ? 49.840 -40.063 -8.090 1.00 71.25 711 GLY A N 1
ATOM 4797 C CA . GLY A 1 628 ? 50.903 -40.870 -8.656 1.00 72.30 711 GLY A CA 1
ATOM 4798 C C . GLY A 1 628 ? 51.040 -42.236 -8.022 1.00 74.74 711 GLY A C 1
ATOM 4799 O O . GLY A 1 628 ? 51.919 -43.007 -8.422 1.00 63.90 711 GLY A O 1
ATOM 4800 N N . ASP A 1 629 ? 50.229 -42.533 -7.007 1.00 76.77 712 ASP A N 1
ATOM 4801 C CA . ASP A 1 629 ? 49.952 -43.885 -6.564 1.00 71.11 712 ASP A CA 1
ATOM 4802 C C . ASP A 1 629 ? 48.536 -44.306 -6.919 1.00 71.81 712 ASP A C 1
ATOM 4803 O O . ASP A 1 629 ? 48.209 -45.497 -6.825 1.00 71.53 712 ASP A O 1
ATOM 4808 N N . HIS A 1 630 ? 47.700 -43.357 -7.338 1.00 69.58 713 HIS A N 1
ATOM 4809 C CA . HIS A 1 630 ? 46.291 -43.580 -7.620 1.00 63.39 713 HIS A CA 1
ATOM 4810 C C . HIS A 1 630 ? 45.950 -42.916 -8.947 1.00 62.60 713 HIS A C 1
ATOM 4811 O O . HIS A 1 630 ? 46.361 -41.776 -9.196 1.00 59.83 713 HIS A O 1
ATOM 4818 N N . ASP A 1 631 ? 45.230 -43.638 -9.807 1.00 57.53 714 ASP A N 1
ATOM 4819 C CA . ASP A 1 631 ? 44.591 -43.049 -10.982 1.00 60.60 714 ASP A CA 1
ATOM 4820 C C . ASP A 1 631 ? 43.093 -43.000 -10.712 1.00 51.88 714 ASP A C 1
ATOM 4821 O O . ASP A 1 631 ? 42.436 -44.054 -10.697 1.00 51.84 714 ASP A O 1
ATOM 4823 N N . PRO A 1 632 ? 42.510 -41.826 -10.464 1.00 46.24 715 PRO A N 1
ATOM 4824 C CA . PRO A 1 632 ? 41.113 -41.798 -10.010 1.00 46.47 715 PRO A CA 1
ATOM 4825 C C . PRO A 1 632 ? 40.120 -42.269 -11.064 1.00 46.61 715 PRO A C 1
ATOM 4826 O O . PRO A 1 632 ? 39.085 -42.853 -10.715 1.00 39.96 715 PRO A O 1
ATOM 4830 N N . GLY A 1 633 ? 40.400 -42.057 -12.340 1.00 41.82 716 GLY A N 1
ATOM 4831 C CA . GLY A 1 633 ? 39.442 -42.459 -13.344 1.00 41.52 716 GLY A CA 1
ATOM 4832 C C . GLY A 1 633 ? 38.557 -41.313 -13.787 1.00 43.97 716 GLY A C 1
ATOM 4833 O O . GLY A 1 633 ? 38.068 -40.524 -12.969 1.00 38.19 716 GLY A O 1
ATOM 4834 N N . ARG A 1 634 ? 38.346 -41.223 -15.092 1.00 34.56 717 ARG A N 1
ATOM 4835 C CA . ARG A 1 634 ? 37.562 -40.145 -15.664 1.00 31.45 717 ARG A CA 1
ATOM 4836 C C . ARG A 1 634 ? 36.076 -40.375 -15.449 1.00 34.95 717 ARG A C 1
ATOM 4837 O O . ARG A 1 634 ? 35.584 -41.504 -15.540 1.00 38.79 717 ARG A O 1
ATOM 4845 N N . LEU A 1 635 ? 35.358 -39.293 -15.170 1.00 28.91 718 LEU A N 1
ATOM 4846 C CA . LEU A 1 635 ? 33.943 -39.397 -14.856 1.00 26.44 718 LEU A CA 1
ATOM 4847 C C . LEU A 1 635 ? 33.033 -39.191 -16.067 1.00 28.07 718 LEU A C 1
ATOM 4848 O O . LEU A 1 635 ? 31.920 -39.728 -16.087 1.00 28.44 718 LEU A O 1
ATOM 4853 N N . HIS A 1 636 ? 33.464 -38.428 -17.071 1.00 26.71 719 HIS A N 1
ATOM 4854 C CA . HIS A 1 636 ? 32.602 -38.062 -18.200 1.00 27.73 719 HIS A CA 1
ATOM 4855 C C . HIS A 1 636 ? 31.279 -37.563 -17.614 1.00 31.94 719 HIS A C 1
ATOM 4856 O O . HIS A 1 636 ? 31.301 -36.746 -16.681 1.00 25.90 719 HIS A O 1
ATOM 4863 N N . THR A 1 637 ? 30.131 -38.048 -18.082 1.00 25.24 720 THR A N 1
ATOM 4864 C CA . THR A 1 637 ? 28.839 -37.625 -17.568 1.00 22.30 720 THR A CA 1
ATOM 4865 C C . THR A 1 637 ? 28.365 -38.447 -16.358 1.00 26.80 720 THR A C 1
ATOM 4866 O O . THR A 1 637 ? 27.203 -38.311 -15.970 1.00 33.65 720 THR A O 1
ATOM 4870 N N . SER A 1 638 ? 29.244 -39.254 -15.737 1.00 24.69 721 SER A N 1
ATOM 4871 C CA . SER A 1 638 ? 28.842 -40.224 -14.703 1.00 26.11 721 SER A CA 1
ATOM 4872 C C . SER A 1 638 ? 28.145 -39.598 -13.502 1.00 31.24 721 SER A C 1
ATOM 4873 O O . SER A 1 638 ? 27.444 -40.304 -12.770 1.00 27.68 721 SER A O 1
ATOM 4876 N N . VAL A 1 639 ? 28.398 -38.323 -13.207 1.00 25.20 722 VAL A N 1
ATOM 4877 C CA . VAL A 1 639 ? 27.795 -37.722 -12.025 1.00 26.36 722 VAL A CA 1
ATOM 4878 C C . VAL A 1 639 ? 26.925 -36.525 -12.373 1.00 26.36 722 VAL A C 1
ATOM 4879 O O . VAL A 1 639 ? 26.455 -35.826 -11.479 1.00 29.64 722 VAL A O 1
ATOM 4883 N N . SER A 1 640 ? 26.686 -36.290 -13.661 1.00 26.20 723 SER A N 1
ATOM 4884 C CA . SER A 1 640 ? 25.802 -35.221 -14.107 1.00 33.20 723 SER A CA 1
ATOM 4885 C C . SER A 1 640 ? 24.602 -35.810 -14.851 1.00 30.32 723 SER A C 1
ATOM 4886 O O . SER A 1 640 ? 23.551 -36.018 -14.241 1.00 30.38 723 SER A O 1
ATOM 4889 N N . THR A 1 641 ? 24.721 -36.088 -16.153 1.00 29.84 724 THR A N 1
ATOM 4890 C CA . THR A 1 641 ? 23.583 -36.658 -16.871 1.00 28.66 724 THR A CA 1
ATOM 4891 C C . THR A 1 641 ? 23.521 -38.183 -16.793 1.00 26.75 724 THR A C 1
ATOM 4892 O O . THR A 1 641 ? 22.484 -38.759 -17.118 1.00 29.81 724 THR A O 1
ATOM 4896 N N . GLY A 1 642 ? 24.584 -38.847 -16.358 1.00 25.82 725 GLY A N 1
ATOM 4897 C CA . GLY A 1 642 ? 24.513 -40.275 -16.112 1.00 28.07 725 GLY A CA 1
ATOM 4898 C C . GLY A 1 642 ? 24.484 -41.130 -17.360 1.00 38.95 725 GLY A C 1
ATOM 4899 O O . GLY A 1 642 ? 23.869 -42.201 -17.358 1.00 36.87 725 GLY A O 1
ATOM 4900 N N . MET A 1 643 ? 25.135 -40.690 -18.431 1.00 31.57 726 MET A N 1
ATOM 4901 C CA . MET A 1 643 ? 25.104 -41.424 -19.683 1.00 32.51 726 MET A CA 1
ATOM 4902 C C . MET A 1 643 ? 26.431 -42.089 -20.010 1.00 33.96 726 MET A C 1
ATOM 4903 O O . MET A 1 643 ? 26.603 -42.603 -21.115 1.00 39.64 726 MET A O 1
ATOM 4908 N N . HIS A 1 644 ? 27.362 -42.104 -19.062 1.00 34.13 727 HIS A N 1
ATOM 4909 C CA . HIS A 1 644 ? 28.586 -42.881 -19.140 1.00 30.16 727 HIS A CA 1
ATOM 4910 C C . HIS A 1 644 ? 28.658 -43.749 -17.896 1.00 41.38 727 HIS A C 1
ATOM 4911 O O . HIS A 1 644 ? 28.101 -43.415 -16.843 1.00 32.53 727 HIS A O 1
ATOM 4918 N N . LEU A 1 645 ? 29.364 -44.861 -18.019 1.00 43.38 728 LEU A N 1
ATOM 4919 C CA . LEU A 1 645 ? 29.605 -45.729 -16.883 1.00 44.38 728 LEU A CA 1
ATOM 4920 C C . LEU A 1 645 ? 30.992 -45.432 -16.334 1.00 39.45 728 LEU A C 1
ATOM 4921 O O . LEU A 1 645 ? 31.949 -45.267 -17.094 1.00 38.85 728 LEU A O 1
ATOM 4926 N N . PHE A 1 646 ? 31.096 -45.329 -15.015 1.00 39.31 729 PHE A N 1
ATOM 4927 C CA . PHE A 1 646 ? 32.385 -45.106 -14.376 1.00 40.74 729 PHE A CA 1
ATOM 4928 C C . PHE A 1 646 ? 33.068 -46.456 -14.160 1.00 38.54 729 PHE A C 1
ATOM 4929 O O . PHE A 1 646 ? 32.513 -47.351 -13.512 1.00 36.13 729 PHE A O 1
ATOM 4937 N N . THR A 1 647 ? 34.253 -46.612 -14.731 1.00 41.18 730 THR A N 1
ATOM 4938 C CA . THR A 1 647 ? 35.114 -47.756 -14.475 1.00 42.54 730 THR A CA 1
ATOM 4939 C C . THR A 1 647 ? 36.321 -47.232 -13.721 1.00 48.19 730 THR A C 1
ATOM 4940 O O . THR A 1 647 ? 36.927 -46.236 -14.131 1.00 57.65 730 THR A O 1
ATOM 4944 N N . GLY A 1 648 ? 36.649 -47.867 -12.615 1.00 45.48 731 GLY A N 1
ATOM 4945 C CA . GLY A 1 648 ? 37.714 -47.346 -11.786 1.00 38.66 731 GLY A CA 1
ATOM 4946 C C . GLY A 1 648 ? 37.666 -47.956 -10.415 1.00 36.97 731 GLY A C 1
ATOM 4947 O O . GLY A 1 648 ? 36.630 -48.435 -9.949 1.00 42.74 731 GLY A O 1
ATOM 4948 N N . GLU A 1 649 ? 38.821 -47.947 -9.762 1.00 36.90 732 GLU A N 1
ATOM 4949 C CA . GLU A 1 649 ? 38.985 -48.593 -8.470 1.00 45.31 732 GLU A CA 1
ATOM 4950 C C . GLU A 1 649 ? 38.793 -47.565 -7.359 1.00 43.74 732 GLU A C 1
ATOM 4951 O O . GLU A 1 649 ? 39.332 -46.457 -7.433 1.00 43.49 732 GLU A O 1
ATOM 4953 N N . LEU A 1 650 ? 38.021 -47.934 -6.339 1.00 44.99 733 LEU A N 1
ATOM 4954 C CA . LEU A 1 650 ? 37.824 -47.090 -5.170 1.00 37.05 733 LEU A CA 1
ATOM 4955 C C . LEU A 1 650 ? 38.969 -47.262 -4.182 1.00 41.63 733 LEU A C 1
ATOM 4956 O O . LEU A 1 650 ? 39.730 -48.232 -4.238 1.00 44.89 733 LEU A O 1
ATOM 4961 N N . THR A 1 651 ? 39.090 -46.303 -3.262 1.00 33.82 734 THR A N 1
ATOM 4962 C CA . THR A 1 651 ? 39.969 -46.508 -2.125 1.00 38.70 734 THR A CA 1
ATOM 4963 C C . THR A 1 651 ? 39.363 -47.566 -1.198 1.00 37.49 734 THR A C 1
ATOM 4964 O O . THR A 1 651 ? 38.146 -47.802 -1.215 1.00 31.79 734 THR A O 1
ATOM 4968 N N . PRO A 1 652 ? 40.207 -48.221 -0.383 1.00 39.72 735 PRO A N 1
ATOM 4969 C CA . PRO A 1 652 ? 39.696 -49.250 0.546 1.00 39.38 735 PRO A CA 1
ATOM 4970 C C . PRO A 1 652 ? 38.515 -48.807 1.394 1.00 35.23 735 PRO A C 1
ATOM 4971 O O . PRO A 1 652 ? 37.474 -49.477 1.406 1.00 37.34 735 PRO A O 1
ATOM 4975 N N . ALA A 1 653 ? 38.648 -47.690 2.108 1.00 38.59 736 ALA A N 1
ATOM 4976 C CA . ALA A 1 653 ? 37.539 -47.208 2.924 1.00 35.41 736 ALA A CA 1
ATOM 4977 C C . ALA A 1 653 ? 36.327 -46.853 2.070 1.00 34.24 736 ALA A C 1
ATOM 4978 O O . ALA A 1 653 ? 35.185 -47.081 2.485 1.00 34.62 736 ALA A O 1
ATOM 4980 N N . ALA A 1 654 ? 36.548 -46.310 0.870 1.00 35.80 737 ALA A N 1
ATOM 4981 C CA . ALA A 1 654 ? 35.416 -45.982 0.011 1.00 36.08 737 ALA A CA 1
ATOM 4982 C C . ALA A 1 654 ? 34.784 -47.239 -0.571 1.00 35.75 737 ALA A C 1
ATOM 4983 O O . ALA A 1 654 ? 33.568 -47.275 -0.786 1.00 32.93 737 ALA A O 1
ATOM 4985 N N . GLN A 1 655 ? 35.596 -48.263 -0.852 1.00 36.72 738 GLN A N 1
ATOM 4986 C CA . GLN A 1 655 ? 35.053 -49.566 -1.229 1.00 39.14 738 GLN A CA 1
ATOM 4987 C C . GLN A 1 655 ? 34.200 -50.140 -0.101 1.00 40.74 738 GLN A C 1
ATOM 4988 O O . GLN A 1 655 ? 33.084 -50.632 -0.337 1.00 42.88 738 GLN A O 1
ATOM 4994 N N . TRP A 1 656 ? 34.691 -50.044 1.141 1.00 35.13 739 TRP A N 1
ATOM 4995 C CA . TRP A 1 656 ? 33.882 -50.437 2.293 1.00 38.12 739 TRP A CA 1
ATOM 4996 C C . TRP A 1 656 ? 32.557 -49.681 2.328 1.00 41.15 739 TRP A C 1
ATOM 4997 O O . TRP A 1 656 ? 31.511 -50.265 2.636 1.00 44.33 739 TRP A O 1
ATOM 5008 N N . ALA A 1 657 ? 32.572 -48.382 2.007 1.00 39.14 740 ALA A N 1
ATOM 5009 C CA . ALA A 1 657 ? 31.328 -47.623 2.083 1.00 33.39 740 ALA A CA 1
ATOM 5010 C C . ALA A 1 657 ? 30.365 -48.023 0.978 1.00 34.43 740 ALA A C 1
ATOM 5011 O O . ALA A 1 657 ? 29.146 -47.948 1.163 1.00 33.67 740 ALA A O 1
ATOM 5013 N N . TYR A 1 658 ? 30.887 -48.441 -0.177 1.00 35.42 741 TYR A N 1
ATOM 5014 C CA . TYR A 1 658 ? 30.014 -48.910 -1.252 1.00 40.86 741 TYR A CA 1
ATOM 5015 C C . TYR A 1 658 ? 29.284 -50.196 -0.859 1.00 44.52 741 TYR A C 1
ATOM 5016 O O . TYR A 1 658 ? 28.094 -50.358 -1.153 1.00 40.41 741 TYR A O 1
ATOM 5025 N N . GLU A 1 659 ? 29.982 -51.123 -0.189 1.00 44.74 742 GLU A N 1
ATOM 5026 C CA . GLU A 1 659 ? 29.409 -52.407 0.209 1.00 46.21 742 GLU A CA 1
ATOM 5027 C C . GLU A 1 659 ? 28.468 -52.302 1.398 1.00 51.66 742 GLU A C 1
ATOM 5028 O O . GLU A 1 659 ? 28.012 -53.332 1.906 1.00 54.24 742 GLU A O 1
ATOM 5034 N N . CYS A 1 660 ? 28.169 -51.095 1.848 1.00 46.92 743 CYS A N 1
ATOM 5035 C CA . CYS A 1 660 ? 27.599 -50.857 3.160 1.00 43.96 743 CYS A CA 1
ATOM 5036 C C . CYS A 1 660 ? 26.199 -50.283 2.983 1.00 45.77 743 CYS A C 1
ATOM 5037 O O . CYS A 1 660 ? 26.036 -49.207 2.395 1.00 48.29 743 CYS A O 1
ATOM 5040 N N . THR A 1 661 ? 25.193 -51.018 3.460 1.00 43.34 744 THR A N 1
ATOM 5041 C CA . THR A 1 661 ? 23.799 -50.643 3.269 1.00 41.09 744 THR A CA 1
ATOM 5042 C C . THR A 1 661 ? 23.382 -49.603 4.306 1.00 36.08 744 THR A C 1
ATOM 5043 O O . THR A 1 661 ? 24.083 -49.356 5.288 1.00 36.63 744 THR A O 1
ATOM 5047 N N . VAL A 1 662 ? 22.198 -49.018 4.094 1.00 34.86 745 VAL A N 1
ATOM 5048 C CA . VAL A 1 662 ? 21.598 -48.159 5.113 1.00 39.25 745 VAL A CA 1
ATOM 5049 C C . VAL A 1 662 ? 21.636 -48.854 6.464 1.00 44.99 745 VAL A C 1
ATOM 5050 O O . VAL A 1 662 ? 22.039 -48.266 7.476 1.00 43.91 745 VAL A O 1
ATOM 5054 N N . GLU A 1 663 ? 21.251 -50.139 6.483 1.00 43.11 746 GLU A N 1
ATOM 5055 C CA . GLU A 1 663 ? 21.138 -50.885 7.732 1.00 39.38 746 GLU A CA 1
ATOM 5056 C C . GLU A 1 663 ? 22.505 -51.136 8.351 1.00 37.52 746 GLU A C 1
ATOM 5057 O O . GLU A 1 663 ? 22.700 -50.931 9.558 1.00 40.16 746 GLU A O 1
ATOM 5063 N N . LYS A 1 664 ? 23.470 -51.581 7.546 1.00 40.30 747 LYS A N 1
ATOM 5064 C CA . LYS A 1 664 ? 24.807 -51.793 8.089 1.00 38.64 747 LYS A CA 1
ATOM 5065 C C . LYS A 1 664 ? 25.410 -50.476 8.579 1.00 43.50 747 LYS A C 1
ATOM 5066 O O . LYS A 1 664 ? 26.087 -50.437 9.617 1.00 44.73 747 LYS A O 1
ATOM 5072 N N . TRP A 1 665 ? 25.123 -49.377 7.867 1.00 46.19 748 TRP A N 1
ATOM 5073 C CA . TRP A 1 665 ? 25.643 -48.057 8.228 1.00 40.72 748 TRP A CA 1
ATOM 5074 C C . TRP A 1 665 ? 25.180 -47.637 9.619 1.00 36.07 748 TRP A C 1
ATOM 5075 O O . TRP A 1 665 ? 26.003 -47.294 10.478 1.00 37.14 748 TRP A O 1
ATOM 5086 N N . CYS A 1 666 ? 23.860 -47.646 9.859 1.00 37.01 749 CYS A N 1
ATOM 5087 C CA . CYS A 1 666 ? 23.353 -47.268 11.181 1.00 42.00 749 CYS A CA 1
ATOM 5088 C C . CYS A 1 666 ? 23.843 -48.205 12.271 1.00 41.51 749 CYS A C 1
ATOM 5089 O O . CYS A 1 666 ? 24.054 -47.767 13.410 1.00 49.28 749 CYS A O 1
ATOM 5092 N N . GLN A 1 667 ? 24.026 -49.487 11.957 1.00 45.39 750 GLN A N 1
ATOM 5093 C CA . GLN A 1 667 ? 24.546 -50.390 12.973 1.00 49.36 750 GLN A CA 1
ATOM 5094 C C . GLN A 1 667 ? 25.983 -50.037 13.317 1.00 43.65 750 GLN A C 1
ATOM 5095 O O . GLN A 1 667 ? 26.344 -49.943 14.497 1.00 43.64 750 GLN A O 1
ATOM 5101 N N . TYR A 1 668 ? 26.813 -49.821 12.291 1.00 45.54 751 TYR A N 1
ATOM 5102 C CA . TYR A 1 668 ? 28.228 -49.546 12.518 1.00 44.22 751 TYR A CA 1
ATOM 5103 C C . TYR A 1 668 ? 28.420 -48.224 13.253 1.00 45.03 751 TYR A C 1
ATOM 5104 O O . TYR A 1 668 ? 29.209 -48.143 14.204 1.00 41.08 751 TYR A O 1
ATOM 5113 N N . LEU A 1 669 ? 27.699 -47.176 12.829 1.00 42.01 752 LEU A N 1
ATOM 5114 C CA . LEU A 1 669 ? 27.777 -45.891 13.522 1.00 46.26 752 LEU A CA 1
ATOM 5115 C C . LEU A 1 669 ? 27.316 -46.023 14.966 1.00 48.13 752 LEU A C 1
ATOM 5116 O O . LEU A 1 669 ? 27.863 -45.367 15.864 1.00 44.26 752 LEU A O 1
ATOM 5121 N N . HIS A 1 670 ? 26.311 -46.873 15.208 1.00 50.14 753 HIS A N 1
ATOM 5122 C CA . HIS A 1 670 ? 25.866 -47.123 16.576 1.00 51.44 753 HIS A CA 1
ATOM 5123 C C . HIS A 1 670 ? 26.947 -47.820 17.397 1.00 47.29 753 HIS A C 1
ATOM 5124 O O . HIS A 1 670 ? 27.286 -47.372 18.499 1.00 43.47 753 HIS A O 1
ATOM 5131 N N . ASP A 1 671 ? 27.501 -48.917 16.870 1.00 47.01 754 ASP A N 1
ATOM 5132 C CA . ASP A 1 671 ? 28.510 -49.691 17.590 1.00 43.96 754 ASP A CA 1
ATOM 5133 C C . ASP A 1 671 ? 29.814 -48.926 17.793 1.00 52.78 754 ASP A C 1
ATOM 5134 O O . ASP A 1 671 ? 30.563 -49.237 18.731 1.00 47.67 754 ASP A O 1
ATOM 5139 N N . THR A 1 672 ? 30.113 -47.944 16.938 1.00 49.80 755 THR A N 1
ATOM 5140 C CA . THR A 1 672 ? 31.342 -47.172 17.060 1.00 46.59 755 THR A CA 1
ATOM 5141 C C . THR A 1 672 ? 31.143 -45.843 17.774 1.00 43.60 755 THR A C 1
ATOM 5142 O O . THR A 1 672 ? 32.138 -45.171 18.071 1.00 44.04 755 THR A O 1
ATOM 5146 N N . ASP A 1 673 ? 29.891 -45.461 18.061 1.00 40.71 756 ASP A N 1
ATOM 5147 C CA . ASP A 1 673 ? 29.555 -44.192 18.710 1.00 45.03 756 ASP A CA 1
ATOM 5148 C C . ASP A 1 673 ? 29.829 -43.002 17.787 1.00 46.44 756 ASP A C 1
ATOM 5149 O O . ASP A 1 673 ? 30.215 -41.923 18.241 1.00 42.06 756 ASP A O 1
ATOM 5154 N N . GLN A 1 674 ? 29.632 -43.193 16.482 1.00 42.74 757 GLN A N 1
ATOM 5155 C CA . GLN A 1 674 ? 29.913 -42.174 15.482 1.00 38.66 757 GLN A CA 1
ATOM 5156 C C . GLN A 1 674 ? 28.647 -41.607 14.869 1.00 39.96 757 GLN A C 1
ATOM 5157 O O . GLN A 1 674 ? 28.711 -40.990 13.800 1.00 41.65 757 GLN A O 1
ATOM 5163 N N . GLU A 1 675 ? 27.493 -41.803 15.515 1.00 33.19 758 GLU A N 1
ATOM 5164 C CA . GLU A 1 675 ? 26.262 -41.301 14.916 1.00 38.12 758 GLU A CA 1
ATOM 5165 C C . GLU A 1 675 ? 26.147 -39.783 14.993 1.00 35.91 758 GLU A C 1
ATOM 5166 O O . GLU A 1 675 ? 25.207 -39.221 14.421 1.00 36.65 758 GLU A O 1
ATOM 5172 N N . GLY A 1 676 ? 27.071 -39.109 15.680 1.00 36.76 759 GLY A N 1
ATOM 5173 C CA . GLY A 1 676 ? 27.074 -37.659 15.690 1.00 35.76 759 GLY A CA 1
ATOM 5174 C C . GLY A 1 676 ? 27.258 -37.040 14.322 1.00 39.63 759 GLY A C 1
ATOM 5175 O O . GLY A 1 676 ? 26.862 -35.891 14.123 1.00 39.01 759 GLY A O 1
ATOM 5176 N N . VAL A 1 677 ? 27.843 -37.780 13.370 1.00 37.85 760 VAL A N 1
ATOM 5177 C CA . VAL A 1 677 ? 28.085 -37.244 12.034 1.00 35.96 760 VAL A CA 1
ATOM 5178 C C . VAL A 1 677 ? 26.794 -36.957 11.286 1.00 41.63 760 VAL A C 1
ATOM 5179 O O . VAL A 1 677 ? 26.803 -36.172 10.326 1.00 43.85 760 VAL A O 1
ATOM 5183 N N . MET A 1 678 ? 25.673 -37.555 11.694 1.00 38.36 761 MET A N 1
ATOM 5184 C CA . MET A 1 678 ? 24.480 -37.432 10.860 1.00 39.47 761 MET A CA 1
ATOM 5185 C C . MET A 1 678 ? 23.807 -36.080 11.025 1.00 33.30 761 MET A C 1
ATOM 5186 O O . MET A 1 678 ? 23.282 -35.528 10.053 1.00 34.44 761 MET A O 1
ATOM 5191 N N . PHE A 1 679 ? 23.802 -35.522 12.232 1.00 39.30 762 PHE A N 1
ATOM 5192 C CA . PHE A 1 679 ? 23.041 -34.300 12.470 1.00 41.27 762 PHE A CA 1
ATOM 5193 C C . PHE A 1 679 ? 23.904 -33.248 13.149 1.00 44.30 762 PHE A C 1
ATOM 5194 O O . PHE A 1 679 ? 24.636 -33.556 14.096 1.00 42.63 762 PHE A O 1
ATOM 5202 N N . ASP A 1 680 ? 23.803 -32.018 12.628 1.00 47.20 763 ASP A N 1
ATOM 5203 C CA . ASP A 1 680 ? 24.582 -30.813 12.962 1.00 47.66 763 ASP A CA 1
ATOM 5204 C C . ASP A 1 680 ? 25.871 -30.748 12.152 1.00 40.73 763 ASP A C 1
ATOM 5205 O O . ASP A 1 680 ? 25.885 -30.143 11.076 1.00 40.34 763 ASP A O 1
#

Secondary structure (DSSP, 8-state):
--S--PEEPS--SHHHHHHHHGGG---TTS----GGGGHHHHHHHHT-SSBSEEE-SEE-SS-------------TTHHHHHHHHHHHHTTSS-HHHHHHHHHHHHHHEEEE---HHHHHHHHGGG-SB------HHHHHHHHHHHHHHHHHHHHTT---BPPPGGGGSHHHHGGG--S---GGGGGGT--STT-HHHHHHHHHHHHHHHHHHHHHHTTPPPPTHHHH---EEEEEE--EEEE-EEETTEEEPPPPPEEEE--HHHHHHHHHHHHHHHHHHHHH-TTB-TT--SSTTTTHHHHHHHHHHHTTSSB-SSS--EEE--BSSHHHH--HHHHHHHHHHHHHTSB-TT--HHHHHHHHHHHHHHHHHHHEEEEEETTTEEEEEESS--TTSTTHHHHHHHHHHHHHHHHHHHHHHHHSS--HHHHHHHHHHHTTTTEEEETTEEEEETHHHHTTT----HHHHHHHHHTTT--B-GGGSEEESBGGG--BTTBEEEEETTEEEEE--HHHHHHHHHH-----HHHHHHHHHHHHHHHTT--HHHHHHHHHHHHHTTTTTTTT-S-HHHHHHHHHHHHHHHSS-SHHHHHHHHHHGGG----HHHHHGGGS--SSS------TTTTTT--S----PPPHHHHHHHT--HHHHHHHHHHHT-GGGS--

B-factor: mean 33.13, std 12.5, range [9.71, 94.03]